Protein AF-0000000069682162 (afdb_homodimer)

Structure (mmCIF, N/CA/C/O backbone):
data_AF-0000000069682162-model_v1
#
loop_
_entity.id
_entity.type
_entity.pdbx_description
1 polymer Alpha-latrotoxin
#
loop_
_atom_site.group_PDB
_atom_site.id
_atom_site.type_symbol
_atom_site.label_atom_id
_atom_site.label_alt_id
_atom_site.label_comp_id
_atom_site.label_asym_id
_atom_site.label_entity_id
_atom_site.label_seq_id
_atom_site.pdbx_PDB_ins_code
_atom_site.Cartn_x
_atom_site.Cartn_y
_atom_site.Cartn_z
_atom_site.occupancy
_atom_site.B_iso_or_equiv
_atom_site.auth_seq_id
_atom_site.auth_comp_id
_atom_site.auth_asym_id
_atom_site.auth_atom_id
_atom_site.pdbx_PDB_model_num
ATOM 1 N N . MET A 1 1 ? 2.938 -21.047 -32.375 1 37.41 1 MET A N 1
ATOM 2 C CA . MET A 1 1 ? 3.361 -22.094 -33.281 1 37.41 1 MET A CA 1
ATOM 3 C C . MET A 1 1 ? 4.531 -22.891 -32.688 1 37.41 1 MET A C 1
ATOM 5 O O . MET A 1 1 ? 4.555 -24.109 -32.781 1 37.41 1 MET A O 1
ATOM 9 N N . LEU A 1 2 ? 5.523 -22 -32.25 1 41.31 2 LEU A N 1
ATOM 10 C CA . LEU A 1 2 ? 6.699 -22.672 -31.688 1 41.31 2 LEU A CA 1
ATOM 11 C C . LEU A 1 2 ? 6.336 -23.438 -30.422 1 41.31 2 LEU A C 1
ATOM 13 O O . LEU A 1 2 ? 6.875 -24.516 -30.172 1 41.31 2 LEU A O 1
ATOM 17 N N . ASN A 1 3 ? 5.289 -22.969 -29.734 1 47.97 3 ASN A N 1
ATOM 18 C CA . ASN A 1 3 ? 4.902 -23.422 -28.391 1 47.97 3 ASN A CA 1
ATOM 19 C C . ASN A 1 3 ? 4.324 -24.828 -28.422 1 47.97 3 ASN A C 1
ATOM 21 O O . ASN A 1 3 ? 4.691 -25.672 -27.594 1 47.97 3 ASN A O 1
ATOM 25 N N . ARG A 1 4 ? 3.35 -25.141 -29.281 1 50.69 4 ARG A N 1
ATOM 26 C CA . ARG A 1 4 ? 2.729 -26.453 -29.422 1 50.69 4 ARG A CA 1
ATOM 27 C C . ARG A 1 4 ? 3.705 -27.469 -30 1 50.69 4 ARG A C 1
ATOM 29 O O . ARG A 1 4 ? 3.668 -28.656 -29.656 1 50.69 4 ARG A O 1
ATOM 36 N N . LYS A 1 5 ? 4.633 -26.938 -30.719 1 54.34 5 LYS A N 1
ATOM 37 C CA . LYS A 1 5 ? 5.559 -27.781 -31.469 1 54.34 5 LYS A CA 1
ATOM 38 C C . LYS A 1 5 ? 6.656 -28.328 -30.547 1 54.34 5 LYS A C 1
ATOM 40 O O . LYS A 1 5 ? 7.117 -29.453 -30.734 1 54.34 5 LYS A O 1
ATOM 45 N N . LEU A 1 6 ? 6.867 -27.531 -29.516 1 59.09 6 LEU A N 1
ATOM 46 C CA . LEU A 1 6 ? 7.953 -27.969 -28.641 1 59.09 6 LEU A CA 1
ATOM 47 C C . LEU A 1 6 ? 7.555 -29.219 -27.859 1 59.09 6 LEU A C 1
ATOM 49 O O . LEU A 1 6 ? 8.367 -30.125 -27.688 1 59.09 6 LEU A O 1
ATOM 53 N N . GLY A 1 7 ? 6.258 -29.266 -27.484 1 59.62 7 GLY A N 1
ATOM 54 C CA . GLY A 1 7 ? 5.805 -30.438 -26.75 1 59.62 7 GLY A CA 1
ATOM 55 C C . GLY A 1 7 ? 5.898 -31.719 -27.547 1 59.62 7 GLY A C 1
ATOM 56 O O . GLY A 1 7 ? 6.398 -32.75 -27.062 1 59.62 7 GLY A O 1
ATOM 57 N N . LYS A 1 8 ? 5.52 -31.656 -28.688 1 64.06 8 LYS A N 1
ATOM 58 C CA . LYS A 1 8 ? 5.547 -32.812 -29.547 1 64.06 8 LYS A CA 1
ATOM 59 C C . LYS A 1 8 ? 6.98 -33.219 -29.891 1 64.06 8 LYS A C 1
ATOM 61 O O . LYS A 1 8 ? 7.297 -34.406 -29.938 1 64.06 8 LYS A O 1
ATOM 66 N N . ILE A 1 9 ? 7.781 -32.219 -30.047 1 63.84 9 ILE A N 1
ATOM 67 C CA . ILE A 1 9 ? 9.172 -32.469 -30.406 1 63.84 9 ILE A CA 1
ATOM 68 C C . ILE A 1 9 ? 9.891 -33.156 -29.25 1 63.84 9 ILE A C 1
ATOM 70 O O . ILE A 1 9 ? 10.656 -34.094 -29.453 1 63.84 9 ILE A O 1
ATOM 74 N N . VAL A 1 10 ? 9.523 -32.719 -28.109 1 67.75 10 VAL A N 1
ATOM 75 C CA . VAL A 1 10 ? 10.188 -33.281 -26.938 1 67.75 10 VAL A CA 1
ATOM 76 C C . VAL A 1 10 ? 9.758 -34.719 -26.734 1 67.75 10 VAL A C 1
ATOM 78 O O . VAL A 1 10 ? 10.578 -35.594 -26.422 1 67.75 10 VAL A O 1
ATOM 81 N N . GLN A 1 11 ? 8.469 -34.906 -26.984 1 67 11 GLN A N 1
ATOM 82 C CA . GLN A 1 11 ? 7.996 -36.281 -26.859 1 67 11 GLN A CA 1
ATOM 83 C C . GLN A 1 11 ? 8.672 -37.188 -27.891 1 67 11 GLN A C 1
ATOM 85 O O . GLN A 1 11 ? 9.023 -38.344 -27.594 1 67 11 GLN A O 1
ATOM 90 N N . LEU A 1 12 ? 8.914 -36.594 -28.984 1 64.19 12 LEU A N 1
ATOM 91 C CA . LEU A 1 12 ? 9.586 -37.344 -30.047 1 64.19 12 LEU A CA 1
ATOM 92 C C . LEU A 1 12 ? 11.039 -37.625 -29.672 1 64.19 12 LEU A C 1
ATOM 94 O O . LEU A 1 12 ? 11.555 -38.719 -29.953 1 64.19 12 LEU A O 1
ATOM 98 N N . LEU A 1 13 ? 11.625 -36.719 -29.078 1 67.44 13 LEU A N 1
ATOM 99 C CA . LEU A 1 13 ? 13.023 -36.875 -28.672 1 67.44 13 LEU A CA 1
ATOM 100 C C . LEU A 1 13 ? 13.172 -37.969 -27.641 1 67.44 13 LEU A C 1
ATOM 102 O O . LEU A 1 13 ? 14.094 -38.812 -27.734 1 67.44 13 LEU A O 1
ATOM 106 N N . VAL A 1 14 ? 12.258 -38.125 -26.75 1 70.06 14 VAL A N 1
ATOM 107 C CA . VAL A 1 14 ? 12.305 -39.125 -25.672 1 70.06 14 VAL A CA 1
ATOM 108 C C . VAL A 1 14 ? 12.008 -40.5 -26.25 1 70.06 14 VAL A C 1
ATOM 110 O O . VAL A 1 14 ? 12.664 -41.5 -25.875 1 70.06 14 VAL A O 1
ATOM 113 N N . HIS A 1 15 ? 11.023 -40.438 -27.125 1 68 15 HIS A N 1
ATOM 114 C CA . HIS A 1 15 ? 10.641 -41.688 -27.719 1 68 15 HIS A CA 1
ATOM 115 C C . HIS A 1 15 ? 11.758 -42.25 -28.594 1 68 15 HIS A C 1
ATOM 117 O O . HIS A 1 15 ? 11.953 -43.469 -28.656 1 68 15 HIS A O 1
ATOM 123 N N . ASN A 1 16 ? 12.445 -41.438 -29.156 1 64.88 16 ASN A N 1
ATOM 124 C CA . ASN A 1 16 ? 13.492 -41.875 -30.062 1 64.88 16 ASN A CA 1
ATOM 125 C C . ASN A 1 16 ? 14.812 -42.125 -29.328 1 64.88 16 ASN A C 1
ATOM 127 O O . ASN A 1 16 ? 15.852 -42.281 -29.953 1 64.88 16 ASN A O 1
ATOM 131 N N . LYS A 1 17 ? 14.797 -42.281 -28.062 1 63.56 17 LYS A N 1
ATOM 132 C CA . LYS A 1 17 ? 15.945 -42.562 -27.219 1 63.56 17 LYS A CA 1
ATOM 133 C C . LYS A 1 17 ? 17.078 -41.562 -27.438 1 63.56 17 LYS A C 1
ATOM 135 O O . LYS A 1 17 ? 18.25 -41.938 -27.5 1 63.56 17 LYS A O 1
ATOM 140 N N . ALA A 1 18 ? 16.688 -40.438 -27.953 1 68.56 18 ALA A N 1
ATOM 141 C CA . ALA A 1 18 ? 17.703 -39.406 -28.062 1 68.56 18 ALA A CA 1
ATOM 142 C C . ALA A 1 18 ? 18.172 -38.969 -26.672 1 68.56 18 ALA A C 1
ATOM 144 O O . ALA A 1 18 ? 17.453 -39.125 -25.688 1 68.56 18 ALA A O 1
ATOM 145 N N . ASP A 1 19 ? 19.469 -38.625 -26.578 1 79.94 19 ASP A N 1
ATOM 146 C CA . ASP A 1 19 ? 20.031 -38.156 -25.328 1 79.94 19 ASP A CA 1
ATOM 147 C C . ASP A 1 19 ? 19.312 -36.906 -24.844 1 79.94 19 ASP A C 1
ATOM 149 O O . ASP A 1 19 ? 19.438 -35.844 -25.453 1 79.94 19 ASP A O 1
ATOM 153 N N . VAL A 1 20 ? 18.5 -37 -23.828 1 85.75 20 VAL A N 1
ATOM 154 C CA . VAL A 1 20 ? 17.672 -35.938 -23.281 1 85.75 20 VAL A CA 1
ATOM 155 C C . VAL A 1 20 ? 18.547 -34.844 -22.719 1 85.75 20 VAL A C 1
ATOM 157 O O . VAL A 1 20 ? 18.078 -33.719 -22.484 1 85.75 20 VAL A O 1
ATOM 160 N N . ASN A 1 21 ? 19.781 -35.094 -22.578 1 88.69 21 ASN A N 1
ATOM 161 C CA . ASN A 1 21 ? 20.688 -34.125 -22 1 88.69 21 ASN A CA 1
ATOM 162 C C . ASN A 1 21 ? 21.578 -33.469 -23.047 1 88.69 21 ASN A C 1
ATOM 164 O O . ASN A 1 21 ? 22.531 -32.75 -22.719 1 88.69 21 ASN A O 1
ATOM 168 N N . ASP A 1 22 ? 21.25 -33.719 -24.297 1 87.25 22 ASP A N 1
ATOM 169 C CA . ASP A 1 22 ? 21.969 -33.031 -25.359 1 87.25 22 ASP A CA 1
ATOM 170 C C . ASP A 1 22 ? 21.781 -31.516 -25.266 1 87.25 22 ASP A C 1
ATOM 172 O O . ASP A 1 22 ? 20.734 -31.047 -24.828 1 87.25 22 ASP A O 1
ATOM 176 N N . VAL A 1 23 ? 22.812 -30.797 -25.656 1 88.12 23 VAL A N 1
ATOM 177 C CA . VAL A 1 23 ? 22.797 -29.359 -25.453 1 88.12 23 VAL A CA 1
ATOM 178 C C . VAL A 1 23 ? 22.812 -28.641 -26.812 1 88.12 23 VAL A C 1
ATOM 180 O O . VAL A 1 23 ? 23.359 -29.172 -27.781 1 88.12 23 VAL A O 1
ATOM 183 N N . ASP A 1 24 ? 22.094 -27.516 -26.844 1 88.38 24 ASP A N 1
ATOM 184 C CA . ASP A 1 24 ? 22.203 -26.594 -27.969 1 88.38 24 ASP A CA 1
ATOM 185 C C . ASP A 1 24 ? 23.609 -26 -28.047 1 88.38 24 ASP A C 1
ATOM 187 O O . ASP A 1 24 ? 24.109 -25.453 -27.062 1 88.38 24 ASP A O 1
ATOM 191 N N . LYS A 1 25 ? 24.25 -26.047 -29.125 1 88 25 LYS A N 1
ATOM 192 C CA . LYS A 1 25 ? 25.641 -25.609 -29.297 1 88 25 LYS A CA 1
ATOM 193 C C . LYS A 1 25 ? 25.766 -24.109 -29.094 1 88 25 LYS A C 1
ATOM 195 O O . LYS A 1 25 ? 26.812 -23.609 -28.656 1 88 25 LYS A O 1
ATOM 200 N N . LYS A 1 26 ? 24.734 -23.375 -29.312 1 89.19 26 LYS A N 1
ATOM 201 C CA . LYS A 1 26 ? 24.797 -21.922 -29.266 1 89.19 26 LYS A CA 1
ATOM 202 C C . LYS A 1 26 ? 24.75 -21.422 -27.828 1 89.19 26 LYS A C 1
ATOM 204 O O . LYS A 1 26 ? 25.531 -20.547 -27.453 1 89.19 26 LYS A O 1
ATOM 209 N N . ASN A 1 27 ? 23.875 -21.969 -27.047 1 91.44 27 ASN A N 1
ATOM 210 C CA . ASN A 1 27 ? 23.672 -21.406 -25.719 1 91.44 27 ASN A CA 1
ATOM 211 C C . ASN A 1 27 ? 23.781 -22.469 -24.625 1 91.44 27 ASN A C 1
ATOM 213 O O . ASN A 1 27 ? 23.641 -22.172 -23.438 1 91.44 27 ASN A O 1
ATOM 217 N N . LYS A 1 28 ? 24.047 -23.812 -25.031 1 93.25 28 LYS A N 1
ATOM 218 C CA . LYS A 1 28 ? 24.234 -24.938 -24.125 1 93.25 28 LYS A CA 1
ATOM 219 C C . LYS A 1 28 ? 22.953 -25.266 -23.375 1 93.25 28 LYS A C 1
ATOM 221 O O . LYS A 1 28 ? 22.984 -25.875 -22.297 1 93.25 28 LYS A O 1
ATOM 226 N N . ASN A 1 29 ? 21.797 -24.828 -23.906 1 93.94 29 ASN A N 1
ATOM 227 C CA . ASN A 1 29 ? 20.516 -25.203 -23.328 1 93.94 29 ASN A CA 1
ATOM 228 C C . ASN A 1 29 ? 20.188 -26.672 -23.578 1 93.94 29 ASN A C 1
ATOM 230 O O . ASN A 1 29 ? 20.453 -27.203 -24.656 1 93.94 29 ASN A O 1
ATOM 234 N N . THR A 1 30 ? 19.688 -27.312 -22.594 1 92.56 30 THR A N 1
ATOM 235 C CA . THR A 1 30 ? 19.094 -28.625 -22.75 1 92.56 30 THR A CA 1
ATOM 236 C C . THR A 1 30 ? 17.609 -28.516 -23.109 1 92.56 30 THR A C 1
ATOM 238 O O . THR A 1 30 ? 17.047 -27.422 -23.125 1 92.56 30 THR A O 1
ATOM 241 N N . ALA A 1 31 ? 17.031 -29.641 -23.453 1 90.94 31 ALA A N 1
ATOM 242 C CA . ALA A 1 31 ? 15.609 -29.656 -23.75 1 90.94 31 ALA A CA 1
ATOM 243 C C . ALA A 1 31 ? 14.805 -29.156 -22.547 1 90.94 31 ALA A C 1
ATOM 245 O O . ALA A 1 31 ? 13.82 -28.438 -22.719 1 90.94 31 ALA A O 1
ATOM 246 N N . LEU A 1 32 ? 15.227 -29.453 -21.359 1 93.69 32 LEU A N 1
ATOM 247 C CA . LEU A 1 32 ? 14.539 -29.047 -20.141 1 93.69 32 LEU A CA 1
ATOM 248 C C . LEU A 1 32 ? 14.617 -27.531 -19.953 1 93.69 32 LEU A C 1
ATOM 250 O O . LEU A 1 32 ? 13.656 -26.906 -19.516 1 93.69 32 LEU A O 1
ATOM 254 N N . HIS A 1 33 ? 15.727 -26.969 -20.344 1 95 33 HIS A N 1
ATOM 255 C CA . HIS A 1 33 ? 15.852 -25.516 -20.312 1 95 33 HIS A CA 1
ATOM 256 C C . HIS A 1 33 ? 14.781 -24.859 -21.172 1 95 33 HIS A C 1
ATOM 258 O O . HIS A 1 33 ? 14.125 -23.906 -20.734 1 95 33 HIS A O 1
ATOM 264 N N . TYR A 1 34 ? 14.633 -25.344 -22.312 1 91.88 34 TYR A N 1
ATOM 265 C CA . TYR A 1 34 ? 13.695 -24.766 -23.266 1 91.88 34 TYR A CA 1
ATOM 266 C C . TYR A 1 34 ? 12.258 -24.922 -22.781 1 91.88 34 TYR A C 1
ATOM 268 O O . TYR A 1 34 ? 11.461 -23.984 -22.875 1 91.88 34 TYR A O 1
ATOM 276 N N . VAL A 1 35 ? 11.938 -26.031 -22.312 1 90.88 35 VAL A N 1
ATOM 277 C CA . VAL A 1 35 ? 10.586 -26.312 -21.828 1 90.88 35 VAL A CA 1
ATOM 278 C C . VAL A 1 35 ? 10.25 -25.391 -20.656 1 90.88 35 VAL A C 1
ATOM 280 O O . VAL A 1 35 ? 9.172 -24.797 -20.625 1 90.88 35 VAL A O 1
ATOM 283 N N . ALA A 1 36 ? 11.195 -25.234 -19.734 1 93.38 36 ALA A N 1
ATOM 284 C CA . ALA A 1 36 ? 11.008 -24.391 -18.562 1 93.38 36 ALA A CA 1
ATOM 285 C C . ALA A 1 36 ? 10.891 -22.922 -18.938 1 93.38 36 ALA A C 1
ATOM 287 O O . ALA A 1 36 ? 10.141 -22.172 -18.312 1 93.38 36 ALA A O 1
ATOM 288 N N . SER A 1 37 ? 11.57 -22.484 -19.938 1 92.69 37 SER A N 1
ATOM 289 C CA . SER A 1 37 ? 11.609 -21.094 -20.344 1 92.69 37 SER A CA 1
ATOM 290 C C . SER A 1 37 ? 10.352 -20.703 -21.109 1 92.69 37 SER A C 1
ATOM 292 O O . SER A 1 37 ? 9.828 -19.594 -20.938 1 92.69 37 SER A O 1
ATOM 294 N N . VAL A 1 38 ? 9.883 -21.531 -21.953 1 86 38 VAL A N 1
ATOM 295 C CA . VAL A 1 38 ? 8.758 -21.234 -22.828 1 86 38 VAL A CA 1
ATOM 296 C C . VAL A 1 38 ? 7.453 -21.344 -22.047 1 86 38 VAL A C 1
ATOM 298 O O . VAL A 1 38 ? 6.52 -20.562 -22.281 1 86 38 VAL A O 1
ATOM 301 N N . ARG A 1 39 ? 7.418 -22.156 -21.156 1 85.31 39 ARG A N 1
ATOM 302 C CA . ARG A 1 39 ? 6.25 -22.359 -20.312 1 85.31 39 ARG A CA 1
ATOM 303 C C . ARG A 1 39 ? 4.984 -22.516 -21.141 1 85.31 39 ARG A C 1
ATOM 305 O O . ARG A 1 39 ? 3.996 -21.812 -20.922 1 85.31 39 ARG A O 1
ATOM 312 N N . ALA A 1 40 ? 4.996 -23.469 -22 1 81.56 40 ALA A N 1
ATOM 313 C CA . ALA A 1 40 ? 3.826 -23.812 -22.797 1 81.56 40 ALA A CA 1
ATOM 314 C C . ALA A 1 40 ? 2.715 -24.391 -21.922 1 81.56 40 ALA A C 1
ATOM 316 O O . ALA A 1 40 ? 2.949 -24.75 -20.766 1 81.56 40 ALA A O 1
ATOM 317 N N . PRO A 1 41 ? 1.48 -24.391 -22.375 1 76.31 41 PRO A N 1
ATOM 318 C CA . PRO A 1 41 ? 0.358 -24.891 -21.578 1 76.31 41 PRO A CA 1
ATOM 319 C C . PRO A 1 41 ? 0.59 -26.297 -21.047 1 76.31 41 PRO A C 1
ATOM 321 O O . PRO A 1 41 ? 0.138 -26.641 -19.953 1 76.31 41 PRO A O 1
ATOM 324 N N . ASN A 1 42 ? 1.343 -27.141 -21.797 1 82.19 42 ASN A N 1
ATOM 325 C CA . ASN A 1 42 ? 1.608 -28.516 -21.359 1 82.19 42 ASN A CA 1
ATOM 326 C C . ASN A 1 42 ? 3.006 -28.641 -20.766 1 82.19 42 ASN A C 1
ATOM 328 O O . ASN A 1 42 ? 3.623 -29.703 -20.844 1 82.19 42 ASN A O 1
ATOM 332 N N . VAL A 1 43 ? 3.457 -27.625 -20.203 1 87.94 43 VAL A N 1
ATOM 333 C CA . VAL A 1 43 ? 4.824 -27.547 -19.688 1 87.94 43 VAL A CA 1
ATOM 334 C C . VAL A 1 43 ? 5.031 -28.609 -18.609 1 87.94 43 VAL A C 1
ATOM 336 O O . VAL A 1 43 ? 6.094 -29.234 -18.531 1 87.94 43 VAL A O 1
ATOM 339 N N . LEU A 1 44 ? 4.066 -28.859 -17.812 1 89.69 44 LEU A N 1
ATOM 340 C CA . LEU A 1 44 ? 4.211 -29.797 -16.703 1 89.69 44 LEU A CA 1
ATOM 341 C C . LEU A 1 44 ? 4.371 -31.219 -17.219 1 89.69 44 LEU A C 1
ATOM 343 O O . LEU A 1 44 ? 5.27 -31.938 -16.781 1 89.69 44 LEU A O 1
ATOM 347 N N . GLU A 1 45 ? 3.525 -31.562 -18.109 1 88.31 45 GLU A N 1
ATOM 348 C CA . GLU A 1 45 ? 3.572 -32.906 -18.672 1 88.31 45 GLU A CA 1
ATOM 349 C C . GLU A 1 45 ? 4.879 -33.156 -19.422 1 88.31 45 GLU A C 1
ATOM 351 O O . GLU A 1 45 ? 5.523 -34.188 -19.25 1 88.31 45 GLU A O 1
ATOM 356 N N . THR A 1 46 ? 5.207 -32.156 -20.25 1 89.19 46 THR A N 1
ATOM 357 C CA . THR A 1 46 ? 6.438 -32.25 -21.016 1 89.19 46 THR A CA 1
ATOM 358 C C . THR A 1 46 ? 7.652 -32.312 -20.094 1 89.19 46 THR A C 1
ATOM 360 O O . THR A 1 46 ? 8.594 -33.062 -20.344 1 89.19 46 THR A O 1
ATOM 363 N N . GLY A 1 47 ? 7.668 -31.5 -19.078 1 92.06 47 GLY A N 1
ATOM 364 C CA . GLY A 1 47 ? 8.75 -31.484 -18.109 1 92.06 47 GLY A CA 1
ATOM 365 C C . GLY A 1 47 ? 8.898 -32.781 -17.359 1 92.06 47 GLY A C 1
ATOM 366 O O . GLY A 1 47 ? 10.016 -33.312 -17.203 1 92.06 47 GLY A O 1
ATOM 367 N N . LYS A 1 48 ? 7.785 -33.375 -16.984 1 92.44 48 LYS A N 1
ATOM 368 C CA . LYS A 1 48 ? 7.801 -34.625 -16.25 1 92.44 48 LYS A CA 1
ATOM 369 C C . LYS A 1 48 ? 8.359 -35.75 -17.109 1 92.44 48 LYS A C 1
ATOM 371 O O . LYS A 1 48 ? 9.117 -36.594 -16.625 1 92.44 48 LYS A O 1
ATOM 376 N N . VAL A 1 49 ? 7.973 -35.75 -18.312 1 89.81 49 VAL A N 1
ATOM 377 C CA . VAL A 1 49 ? 8.445 -36.781 -19.234 1 89.81 49 VAL A CA 1
ATOM 378 C C . VAL A 1 49 ? 9.961 -36.688 -19.375 1 89.81 49 VAL A C 1
ATOM 380 O O . VAL A 1 49 ? 10.656 -37.719 -19.344 1 89.81 49 VAL A O 1
ATOM 383 N N . LEU A 1 50 ? 10.484 -35.5 -19.516 1 91.69 50 LEU A N 1
ATOM 384 C CA . LEU A 1 50 ? 11.922 -35.281 -19.656 1 91.69 50 LEU A CA 1
ATOM 385 C C . LEU A 1 50 ? 12.664 -35.719 -18.391 1 91.69 50 LEU A C 1
ATOM 387 O O . LEU A 1 50 ? 13.695 -36.375 -18.469 1 91.69 50 LEU A O 1
ATOM 391 N N . LEU A 1 51 ? 12.109 -35.406 -17.297 1 93.88 51 LEU A N 1
ATOM 392 C CA . LEU A 1 51 ? 12.75 -35.688 -16.016 1 93.88 51 LEU A CA 1
ATOM 393 C C . LEU A 1 51 ? 12.734 -37.156 -15.719 1 93.88 51 LEU A C 1
ATOM 395 O O . LEU A 1 51 ? 13.719 -37.719 -15.219 1 93.88 51 LEU A O 1
ATOM 399 N N . THR A 1 52 ? 11.617 -37.844 -16.047 1 92 52 THR A N 1
ATOM 400 C CA . THR A 1 52 ? 11.508 -39.281 -15.828 1 92 52 THR A CA 1
ATOM 401 C C . THR A 1 52 ? 12.43 -40.031 -16.781 1 92 52 THR A C 1
ATOM 403 O O . THR A 1 52 ? 12.906 -41.125 -16.453 1 92 52 THR A O 1
ATOM 406 N N . ALA A 1 53 ? 12.703 -39.406 -17.938 1 89.94 53 ALA A N 1
ATOM 407 C CA . ALA A 1 53 ? 13.586 -40.031 -18.938 1 89.94 53 ALA A CA 1
ATOM 408 C C . ALA A 1 53 ? 15.055 -39.844 -18.547 1 89.94 53 ALA A C 1
ATOM 410 O O . ALA A 1 53 ? 15.945 -40.344 -19.234 1 89.94 53 ALA A O 1
ATOM 411 N N . GLY A 1 54 ? 15.32 -39.062 -17.453 1 90.69 54 GLY A N 1
ATOM 412 C CA . GLY A 1 54 ? 16.672 -38.938 -16.938 1 90.69 54 GLY A CA 1
ATOM 413 C C . GLY A 1 54 ? 17.312 -37.594 -17.219 1 90.69 54 GLY A C 1
ATOM 414 O O . GLY A 1 54 ? 18.531 -37.438 -17.172 1 90.69 54 GLY A O 1
ATOM 415 N N . ALA A 1 55 ? 16.531 -36.625 -17.594 1 93.88 55 ALA A N 1
ATOM 416 C CA . ALA A 1 55 ? 17.062 -35.281 -17.812 1 93.88 55 ALA A CA 1
ATOM 417 C C . ALA A 1 55 ? 17.703 -34.75 -16.531 1 93.88 55 ALA A C 1
ATOM 419 O O . ALA A 1 55 ? 17.172 -34.938 -15.438 1 93.88 55 ALA A O 1
ATOM 420 N N . ASP A 1 56 ? 18.875 -34.125 -16.672 1 95.62 56 ASP A N 1
ATOM 421 C CA . ASP A 1 56 ? 19.562 -33.5 -15.539 1 95.62 56 ASP A CA 1
ATOM 422 C C . ASP A 1 56 ? 18.859 -32.219 -15.117 1 95.62 56 ASP A C 1
ATOM 424 O O . ASP A 1 56 ? 18.969 -31.188 -15.805 1 95.62 56 ASP A O 1
ATOM 428 N N . VAL A 1 57 ? 18.219 -32.219 -13.977 1 97.19 57 VAL A N 1
ATOM 429 C CA . VAL A 1 57 ? 17.422 -31.094 -13.492 1 97.19 57 VAL A CA 1
ATOM 430 C C . VAL A 1 57 ? 18.344 -29.922 -13.141 1 97.19 57 VAL A C 1
ATOM 432 O O . VAL A 1 57 ? 17.906 -28.781 -13.133 1 97.19 57 VAL A O 1
ATOM 435 N N . ASN A 1 58 ? 19.609 -30.172 -12.883 1 98 58 ASN A N 1
ATOM 436 C CA . ASN A 1 58 ? 20.547 -29.141 -12.469 1 98 58 ASN A CA 1
ATOM 437 C C . ASN A 1 58 ? 21.562 -28.828 -13.57 1 98 58 ASN A C 1
ATOM 439 O O . ASN A 1 58 ? 22.641 -28.297 -13.305 1 98 58 ASN A O 1
ATOM 443 N N . ALA A 1 59 ? 21.203 -29.203 -14.836 1 96.62 59 ALA A N 1
ATOM 444 C CA . ALA A 1 59 ? 22.062 -28.828 -15.961 1 96.62 59 ALA A CA 1
ATOM 445 C C . ALA A 1 59 ? 22.188 -27.312 -16.078 1 96.62 59 ALA A C 1
ATOM 447 O O . ALA A 1 59 ? 21.234 -26.578 -15.852 1 96.62 59 ALA A O 1
ATOM 448 N N . VAL A 1 60 ? 23.375 -26.797 -16.422 1 97.06 60 VAL A N 1
ATOM 449 C CA . VAL A 1 60 ? 23.594 -25.359 -16.547 1 97.06 60 VAL A CA 1
ATOM 450 C C . VAL A 1 60 ? 23.875 -25 -18 1 97.06 60 VAL A C 1
ATOM 452 O O . VAL A 1 60 ? 24.484 -25.781 -18.734 1 97.06 60 VAL A O 1
ATOM 455 N N . ASN A 1 61 ? 23.422 -23.875 -18.438 1 96.38 61 ASN A N 1
ATOM 456 C CA . ASN A 1 61 ? 23.703 -23.391 -19.781 1 96.38 61 ASN A CA 1
ATOM 457 C C . ASN A 1 61 ? 24.938 -22.484 -19.797 1 96.38 61 ASN A C 1
ATOM 459 O O . ASN A 1 61 ? 25.734 -22.5 -18.875 1 96.38 61 ASN A O 1
ATOM 463 N N . ASP A 1 62 ? 25.109 -21.688 -20.922 1 95.94 62 ASP A N 1
ATOM 464 C CA . ASP A 1 62 ? 26.312 -20.875 -21.109 1 95.94 62 ASP A CA 1
ATOM 465 C C . ASP A 1 62 ? 26.375 -19.734 -20.094 1 95.94 62 ASP A C 1
ATOM 467 O O . ASP A 1 62 ? 27.438 -19.188 -19.844 1 95.94 62 ASP A O 1
ATOM 471 N N . LYS A 1 63 ? 25.266 -19.406 -19.516 1 97.19 63 LYS A N 1
ATOM 472 C CA . LYS A 1 63 ? 25.203 -18.344 -18.5 1 97.19 63 LYS A CA 1
ATOM 473 C C . LYS A 1 63 ? 25.062 -18.938 -17.094 1 97.19 63 LYS A C 1
ATOM 475 O O . LYS A 1 63 ? 24.734 -18.234 -16.156 1 97.19 63 LYS A O 1
ATOM 480 N N . LEU A 1 64 ? 25.219 -20.297 -17.031 1 97.94 64 LEU A N 1
ATOM 481 C CA . LEU A 1 64 ? 25.203 -21.047 -15.781 1 97.94 64 LEU A CA 1
ATOM 482 C C . LEU A 1 64 ? 23.812 -21.031 -15.164 1 97.94 64 LEU A C 1
ATOM 484 O O . LEU A 1 64 ? 23.672 -21.078 -13.938 1 97.94 64 LEU A O 1
ATOM 488 N N . ARG A 1 65 ? 22.828 -20.922 -16 1 98.12 65 ARG A N 1
ATOM 489 C CA . ARG A 1 65 ? 21.438 -20.953 -15.547 1 98.12 65 ARG A CA 1
ATOM 490 C C . ARG A 1 65 ? 20.875 -22.375 -15.57 1 98.12 65 ARG A C 1
ATOM 492 O O . ARG A 1 65 ? 21.078 -23.094 -16.547 1 98.12 65 ARG A O 1
ATOM 499 N N . THR A 1 66 ? 20.25 -22.766 -14.523 1 98.31 66 THR A N 1
ATOM 500 C CA . THR A 1 66 ? 19.547 -24.031 -14.445 1 98.31 66 THR A CA 1
ATOM 501 C C . THR A 1 66 ? 18.125 -23.891 -14.977 1 98.31 66 THR A C 1
ATOM 503 O O . THR A 1 66 ? 17.641 -22.781 -15.195 1 98.31 66 THR A O 1
ATOM 506 N N . PRO A 1 67 ? 17.438 -25.031 -15.25 1 97.62 67 PRO A N 1
ATOM 507 C CA . PRO A 1 67 ? 16.031 -24.953 -15.664 1 97.62 67 PRO A CA 1
ATOM 508 C C . PRO A 1 67 ? 15.156 -24.219 -14.648 1 97.62 67 PRO A C 1
ATOM 510 O O . PRO A 1 67 ? 14.219 -23.516 -15.023 1 97.62 67 PRO A O 1
ATOM 513 N N . LEU A 1 68 ? 15.5 -24.266 -13.391 1 98.06 68 LEU A N 1
ATOM 514 C CA . LEU A 1 68 ? 14.734 -23.562 -12.367 1 98.06 68 LEU A CA 1
ATOM 515 C C . LEU A 1 68 ? 14.875 -22.062 -12.508 1 98.06 68 LEU A C 1
ATOM 517 O O . LEU A 1 68 ? 13.891 -21.328 -12.375 1 98.06 68 LEU A O 1
ATOM 521 N N . HIS A 1 69 ? 16.062 -21.609 -12.789 1 98.44 69 HIS A N 1
ATOM 522 C CA . HIS A 1 69 ? 16.25 -20.188 -13.078 1 98.44 69 HIS A CA 1
ATOM 523 C C . HIS A 1 69 ? 15.273 -19.719 -14.156 1 98.44 69 HIS A C 1
ATOM 525 O O . HIS A 1 69 ? 14.586 -18.703 -13.984 1 98.44 69 HIS A O 1
ATOM 531 N N . LEU A 1 70 ? 15.25 -20.469 -15.211 1 97.56 70 LEU A N 1
ATOM 532 C CA . LEU A 1 70 ? 14.492 -20.078 -16.391 1 97.56 70 LEU A CA 1
ATOM 533 C C . LEU A 1 70 ? 12.992 -20.203 -16.141 1 97.56 70 LEU A C 1
ATOM 535 O O . LEU A 1 70 ? 12.203 -19.391 -16.625 1 97.56 70 LEU A O 1
ATOM 539 N N . SER A 1 71 ? 12.586 -21.219 -15.438 1 96.88 71 SER A N 1
ATOM 540 C CA . SER A 1 71 ? 11.18 -21.375 -15.094 1 96.88 71 SER A CA 1
ATOM 541 C C . SER A 1 71 ? 10.68 -20.203 -14.242 1 96.88 71 SER A C 1
ATOM 543 O O . SER A 1 71 ? 9.609 -19.656 -14.5 1 96.88 71 SER A O 1
ATOM 545 N N . VAL A 1 72 ? 11.43 -19.781 -13.234 1 97.25 72 VAL A N 1
ATOM 546 C CA . VAL A 1 72 ? 11.078 -18.672 -12.352 1 97.25 72 VAL A CA 1
ATOM 547 C C . VAL A 1 72 ? 11.062 -17.375 -13.148 1 97.25 72 VAL A C 1
ATOM 549 O O . VAL A 1 72 ? 10.18 -16.531 -12.961 1 97.25 72 VAL A O 1
ATOM 552 N N . ASN A 1 73 ? 11.984 -17.25 -13.992 1 96.94 73 ASN A N 1
ATOM 553 C CA . ASN A 1 73 ? 12.039 -16.078 -14.844 1 96.94 73 ASN A CA 1
ATOM 554 C C . ASN A 1 73 ? 10.781 -15.922 -15.688 1 96.94 73 ASN A C 1
ATOM 556 O O . ASN A 1 73 ? 10.281 -14.812 -15.875 1 96.94 73 ASN A O 1
ATOM 560 N N . SER A 1 74 ? 10.297 -17 -16.172 1 94.25 74 SER A N 1
ATOM 561 C CA . SER A 1 74 ? 9.164 -16.984 -17.094 1 94.25 74 SER A CA 1
ATOM 562 C C . SER A 1 74 ? 7.84 -16.969 -16.328 1 94.25 74 SER A C 1
ATOM 564 O O . SER A 1 74 ? 6.773 -16.875 -16.938 1 94.25 74 SER A O 1
ATOM 566 N N . SER A 1 75 ? 7.93 -17.031 -15.047 1 90.69 75 SER A N 1
ATOM 567 C CA . SER A 1 75 ? 6.711 -17.062 -14.25 1 90.69 75 SER A CA 1
ATOM 568 C C . SER A 1 75 ? 6 -15.719 -14.25 1 90.69 75 SER A C 1
ATOM 570 O O . SER A 1 75 ? 6.648 -14.672 -14.289 1 90.69 75 SER A O 1
ATOM 572 N N . LYS A 1 76 ? 4.703 -15.797 -14.258 1 84.25 76 LYS A N 1
ATOM 573 C CA . LYS A 1 76 ? 3.879 -14.594 -14.18 1 84.25 76 LYS A CA 1
ATOM 574 C C . LYS A 1 76 ? 3.436 -14.328 -12.742 1 84.25 76 LYS A C 1
ATOM 576 O O . LYS A 1 76 ? 3.578 -15.188 -11.875 1 84.25 76 LYS A O 1
ATOM 581 N N . SER A 1 77 ? 3.07 -13.023 -12.539 1 81.38 77 SER A N 1
ATOM 582 C CA . SER A 1 77 ? 2.697 -12.664 -11.18 1 81.38 77 SER A CA 1
ATOM 583 C C . SER A 1 77 ? 1.22 -12.289 -11.086 1 81.38 77 SER A C 1
ATOM 585 O O . SER A 1 77 ? 0.823 -11.5 -10.234 1 81.38 77 SER A O 1
ATOM 587 N N . ASP A 1 78 ? 0.479 -12.914 -11.914 1 83 78 ASP A N 1
ATOM 588 C CA . ASP A 1 78 ? -0.958 -12.68 -11.805 1 83 78 ASP A CA 1
ATOM 589 C C . ASP A 1 78 ? -1.615 -13.703 -10.883 1 83 78 ASP A C 1
ATOM 591 O O . ASP A 1 78 ? -0.981 -14.68 -10.477 1 83 78 ASP A O 1
ATOM 595 N N . SER A 1 79 ? -2.828 -13.422 -10.477 1 79.75 79 SER A N 1
ATOM 596 C CA . SER A 1 79 ? -3.506 -14.242 -9.477 1 79.75 79 SER A CA 1
ATOM 597 C C . SER A 1 79 ? -3.787 -15.641 -10.016 1 79.75 79 SER A C 1
ATOM 599 O O . SER A 1 79 ? -3.975 -16.578 -9.242 1 79.75 79 SER A O 1
ATOM 601 N N . ASP A 1 80 ? -3.773 -15.82 -11.266 1 80.25 80 ASP A N 1
ATOM 602 C CA . ASP A 1 80 ? -4.145 -17.109 -11.836 1 80.25 80 ASP A CA 1
ATOM 603 C C . ASP A 1 80 ? -2.918 -17.859 -12.359 1 80.25 80 ASP A C 1
ATOM 605 O O . ASP A 1 80 ? -3.045 -18.812 -13.117 1 80.25 80 ASP A O 1
ATOM 609 N N . SER A 1 81 ? -1.809 -17.406 -11.945 1 83.88 81 SER A N 1
ATOM 610 C CA . SER A 1 81 ? -0.57 -18.078 -12.336 1 83.88 81 SER A CA 1
ATOM 611 C C . SER A 1 81 ? -0.384 -19.391 -11.586 1 83.88 81 SER A C 1
ATOM 613 O O . SER A 1 81 ? -0.879 -19.547 -10.469 1 83.88 81 SER A O 1
ATOM 615 N N . THR A 1 82 ? 0.297 -20.359 -12.32 1 86.12 82 THR A N 1
ATOM 616 C CA . THR A 1 82 ? 0.605 -21.641 -11.703 1 86.12 82 THR A CA 1
ATOM 617 C C . THR A 1 82 ? 2.113 -21.844 -11.602 1 86.12 82 THR A C 1
ATOM 619 O O . THR A 1 82 ? 2.867 -21.375 -12.453 1 86.12 82 THR A O 1
ATOM 622 N N . TYR A 1 83 ? 2.463 -22.562 -10.508 1 91.44 83 TYR A N 1
ATOM 623 C CA . TYR A 1 83 ? 3.881 -22.828 -10.273 1 91.44 83 TYR A CA 1
ATOM 624 C C . TYR A 1 83 ? 4.152 -24.312 -10.156 1 91.44 83 TYR A C 1
ATOM 626 O O . TYR A 1 83 ? 5.012 -24.734 -9.375 1 91.44 83 TYR A O 1
ATOM 634 N N . ALA A 1 84 ? 3.389 -25.062 -10.961 1 91.12 84 ALA A N 1
ATOM 635 C CA . ALA A 1 84 ? 3.469 -26.516 -10.906 1 91.12 84 ALA A CA 1
ATOM 636 C C . ALA A 1 84 ? 4.805 -27.016 -11.453 1 91.12 84 ALA A C 1
ATOM 638 O O . ALA A 1 84 ? 5.348 -28 -10.969 1 91.12 84 ALA A O 1
ATOM 639 N N . ILE A 1 85 ? 5.285 -26.344 -12.453 1 94.31 85 ILE A N 1
ATOM 640 C CA . ILE A 1 85 ? 6.547 -26.781 -13.047 1 94.31 85 ILE A CA 1
ATOM 641 C C . ILE A 1 85 ? 7.688 -26.547 -12.055 1 94.31 85 ILE A C 1
ATOM 643 O O . ILE A 1 85 ? 8.617 -27.359 -11.977 1 94.31 85 ILE A O 1
ATOM 647 N N . GLU A 1 86 ? 7.684 -25.422 -11.367 1 95.88 86 GLU A N 1
ATOM 648 C CA . GLU A 1 86 ? 8.695 -25.172 -10.344 1 95.88 86 GLU A CA 1
ATOM 649 C C . GLU A 1 86 ? 8.625 -26.219 -9.234 1 95.88 86 GLU A C 1
ATOM 651 O O . GLU A 1 86 ? 9.656 -26.719 -8.781 1 95.88 86 GLU A O 1
ATOM 656 N N . GLU A 1 87 ? 7.438 -26.547 -8.867 1 95 87 GLU A N 1
ATOM 657 C CA . GLU A 1 87 ? 7.254 -27.594 -7.863 1 95 87 GLU A CA 1
ATOM 658 C C . GLU A 1 87 ? 7.801 -28.938 -8.352 1 95 87 GLU A C 1
ATOM 660 O O . GLU A 1 87 ? 8.43 -29.672 -7.59 1 95 87 GLU A O 1
ATOM 665 N N . CYS A 1 88 ? 7.508 -29.219 -9.586 1 95.75 88 CYS A N 1
ATOM 666 C CA . CYS A 1 88 ? 7.98 -30.453 -10.195 1 95.75 88 CYS A CA 1
ATOM 667 C C . CYS A 1 88 ? 9.5 -30.5 -10.219 1 95.75 88 CYS A C 1
ATOM 669 O O . CYS A 1 88 ? 10.102 -31.5 -9.836 1 95.75 88 CYS A O 1
ATOM 671 N N . LEU A 1 89 ? 10.117 -29.422 -10.617 1 97.19 89 LEU A N 1
ATOM 672 C CA . LEU A 1 89 ? 11.57 -29.344 -10.664 1 97.19 89 LEU A CA 1
ATOM 673 C C . LEU A 1 89 ? 12.172 -29.547 -9.281 1 97.19 89 LEU A C 1
ATOM 675 O O . LEU A 1 89 ? 13.148 -30.281 -9.117 1 97.19 89 LEU A O 1
ATOM 679 N N . LEU A 1 90 ? 11.609 -28.953 -8.297 1 96.81 90 LEU A N 1
ATOM 680 C CA . LEU A 1 90 ? 12.078 -29.078 -6.918 1 96.81 90 LEU A CA 1
ATOM 681 C C . LEU A 1 90 ? 11.938 -30.516 -6.43 1 96.81 90 LEU A C 1
ATOM 683 O O . LEU A 1 90 ? 12.805 -31.016 -5.715 1 96.81 90 LEU A O 1
ATOM 687 N N . GLY A 1 91 ? 10.836 -31.141 -6.84 1 95.94 91 GLY A N 1
ATOM 688 C CA . GLY A 1 91 ? 10.602 -32.531 -6.48 1 95.94 91 GLY A CA 1
ATOM 689 C C . GLY A 1 91 ? 11.656 -33.469 -7.031 1 95.94 91 GLY A C 1
ATOM 690 O O . GLY A 1 91 ? 11.953 -34.5 -6.426 1 95.94 91 GLY A O 1
ATOM 691 N N . PHE A 1 92 ? 12.227 -33.125 -8.133 1 96.75 92 PHE A N 1
ATOM 692 C CA . PHE A 1 92 ? 13.242 -33.969 -8.773 1 96.75 92 PHE A CA 1
ATOM 693 C C . PHE A 1 92 ? 14.641 -33.562 -8.336 1 96.75 92 PHE A C 1
ATOM 695 O O . PHE A 1 92 ? 15.633 -34 -8.898 1 96.75 92 PHE A O 1
ATOM 702 N N . GLY A 1 93 ? 14.688 -32.562 -7.383 1 96.12 93 GLY A N 1
ATOM 703 C CA . GLY A 1 93 ? 15.961 -32.25 -6.758 1 96.12 93 GLY A CA 1
ATOM 704 C C . GLY A 1 93 ? 16.609 -31 -7.312 1 96.12 93 GLY A C 1
ATOM 705 O O . GLY A 1 93 ? 17.828 -30.844 -7.238 1 96.12 93 GLY A O 1
ATOM 706 N N . ALA A 1 94 ? 15.891 -30.125 -7.891 1 97.38 94 ALA A N 1
ATOM 707 C CA . ALA A 1 94 ? 16.469 -28.875 -8.367 1 97.38 94 ALA A CA 1
ATOM 708 C C . ALA A 1 94 ? 17.109 -28.094 -7.223 1 97.38 94 ALA A C 1
ATOM 710 O O . ALA A 1 94 ? 16.531 -27.984 -6.137 1 97.38 94 ALA A O 1
ATOM 711 N N . ARG A 1 95 ? 18.297 -27.562 -7.492 1 96.81 95 ARG A N 1
ATOM 712 C CA . ARG A 1 95 ? 19.031 -26.828 -6.473 1 96.81 95 ARG A CA 1
ATOM 713 C C . ARG A 1 95 ? 18.547 -25.375 -6.395 1 96.81 95 ARG A C 1
ATOM 715 O O . ARG A 1 95 ? 18.438 -24.703 -7.414 1 96.81 95 ARG A O 1
ATOM 722 N N . LEU A 1 96 ? 18.344 -24.969 -5.207 1 96.81 96 LEU A N 1
ATOM 723 C CA . LEU A 1 96 ? 17.844 -23.625 -4.961 1 96.81 96 LEU A CA 1
ATOM 724 C C . LEU A 1 96 ? 19 -22.641 -4.828 1 96.81 96 LEU A C 1
ATOM 726 O O . LEU A 1 96 ? 18.797 -21.422 -4.938 1 96.81 96 LEU A O 1
ATOM 730 N N . ASP A 1 97 ? 20.203 -23.078 -4.57 1 96.38 97 ASP A N 1
ATOM 731 C CA . ASP A 1 97 ? 21.359 -22.219 -4.316 1 96.38 97 ASP A CA 1
ATOM 732 C C . ASP A 1 97 ? 22.281 -22.156 -5.535 1 96.38 97 ASP A C 1
ATOM 734 O O . ASP A 1 97 ? 23.438 -21.75 -5.422 1 96.38 97 ASP A O 1
ATOM 738 N N . ALA A 1 98 ? 21.75 -22.672 -6.703 1 97.44 98 ALA A N 1
ATOM 739 C CA . ALA A 1 98 ? 22.562 -22.609 -7.922 1 97.44 98 ALA A CA 1
ATOM 740 C C . ALA A 1 98 ? 22.797 -21.156 -8.344 1 97.44 98 ALA A C 1
ATOM 742 O O . ALA A 1 98 ? 21.859 -20.359 -8.383 1 97.44 98 ALA A O 1
ATOM 743 N N . LEU A 1 99 ? 24.031 -20.781 -8.633 1 97.94 99 LEU A N 1
ATOM 744 C CA . LEU A 1 99 ? 24.391 -19.422 -9.016 1 97.94 99 LEU A CA 1
ATOM 745 C C . LEU A 1 99 ? 24.562 -19.312 -10.523 1 97.94 99 LEU A C 1
ATOM 747 O O . LEU A 1 99 ? 25.141 -20.203 -11.156 1 97.94 99 LEU A O 1
ATOM 751 N N . ASP A 1 100 ? 24 -18.297 -11.086 1 97.81 100 ASP A N 1
ATOM 752 C CA . ASP A 1 100 ? 24.25 -18.016 -12.492 1 97.81 100 ASP A CA 1
ATOM 753 C C . ASP A 1 100 ? 25.531 -17.188 -12.656 1 97.81 100 ASP A C 1
ATOM 755 O O . ASP A 1 100 ? 26.328 -17.062 -11.727 1 97.81 100 ASP A O 1
ATOM 759 N N . CYS A 1 101 ? 25.797 -16.672 -13.891 1 97.12 101 CYS A N 1
ATOM 760 C CA . CYS A 1 101 ? 27.047 -15.969 -14.188 1 97.12 101 CYS A CA 1
ATOM 761 C C . CYS A 1 101 ? 27.094 -14.617 -13.484 1 97.12 101 CYS A C 1
ATOM 763 O O . CYS A 1 101 ? 28.156 -14.008 -13.375 1 97.12 101 CYS A O 1
ATOM 765 N N . ARG A 1 102 ? 25.984 -14.156 -12.961 1 96.94 102 ARG A N 1
ATOM 766 C CA . ARG A 1 102 ? 25.922 -12.891 -12.234 1 96.94 102 ARG A CA 1
ATOM 767 C C . ARG A 1 102 ? 25.719 -13.133 -10.734 1 96.94 102 ARG A C 1
ATOM 769 O O . ARG A 1 102 ? 25.328 -12.219 -10.008 1 96.94 102 ARG A O 1
ATOM 776 N N . HIS A 1 103 ? 25.891 -14.359 -10.359 1 97.94 103 HIS A N 1
ATOM 777 C CA . HIS A 1 103 ? 25.766 -14.781 -8.969 1 97.94 103 HIS A CA 1
ATOM 778 C C . HIS A 1 103 ? 24.328 -14.664 -8.469 1 97.94 103 HIS A C 1
ATOM 780 O O . HIS A 1 103 ? 24.109 -14.289 -7.316 1 97.94 103 HIS A O 1
ATOM 786 N N . ARG A 1 104 ? 23.406 -14.883 -9.375 1 97.94 104 ARG A N 1
ATOM 787 C CA . ARG A 1 104 ? 22 -14.867 -9 1 97.94 104 ARG A CA 1
ATOM 788 C C . ARG A 1 104 ? 21.484 -16.281 -8.797 1 97.94 104 ARG A C 1
ATOM 790 O O . ARG A 1 104 ? 21.75 -17.172 -9.609 1 97.94 104 ARG A O 1
ATOM 797 N N . ILE A 1 105 ? 20.844 -16.484 -7.734 1 98.12 105 ILE A N 1
ATOM 798 C CA . ILE A 1 105 ? 20.141 -17.75 -7.523 1 98.12 105 ILE A CA 1
ATOM 799 C C . ILE A 1 105 ? 18.75 -17.688 -8.148 1 98.12 105 ILE A C 1
ATOM 801 O O . ILE A 1 105 ? 18.281 -16.609 -8.531 1 98.12 105 ILE A O 1
ATOM 805 N N . PRO A 1 106 ? 18.016 -18.781 -8.305 1 98.06 106 PRO A N 1
ATOM 806 C CA . PRO A 1 106 ? 16.703 -18.766 -8.938 1 98.06 106 PRO A CA 1
ATOM 807 C C . PRO A 1 106 ? 15.727 -17.812 -8.25 1 98.06 106 PRO A C 1
ATOM 809 O O . PRO A 1 106 ? 14.906 -17.172 -8.914 1 98.06 106 PRO A O 1
ATOM 812 N N . LEU A 1 107 ? 15.883 -17.594 -7.004 1 97.94 107 LEU A N 1
ATOM 813 C CA . LEU A 1 107 ? 15.016 -16.734 -6.215 1 97.94 107 LEU A CA 1
ATOM 814 C C . LEU A 1 107 ? 15.078 -15.297 -6.719 1 97.94 107 LEU A C 1
ATOM 816 O O . LEU A 1 107 ? 14.062 -14.602 -6.766 1 97.94 107 LEU A O 1
ATOM 820 N N . HIS A 1 108 ? 16.203 -14.844 -7.109 1 98.25 108 HIS A N 1
ATOM 821 C CA . HIS A 1 108 ? 16.375 -13.492 -7.629 1 98.25 108 HIS A CA 1
ATOM 822 C C . HIS A 1 108 ? 15.516 -13.273 -8.875 1 98.25 108 HIS A C 1
ATOM 824 O O . HIS A 1 108 ? 14.969 -12.188 -9.078 1 98.25 108 HIS A O 1
ATOM 830 N N . TYR A 1 109 ? 15.352 -14.328 -9.68 1 97.88 109 TYR A N 1
ATOM 831 C CA . TYR A 1 109 ? 14.672 -14.25 -10.969 1 97.88 109 TYR A CA 1
ATOM 832 C C . TYR A 1 109 ? 13.172 -14.031 -10.781 1 97.88 109 TYR A C 1
ATOM 834 O O . TYR A 1 109 ? 12.461 -13.719 -11.742 1 97.88 109 TYR A O 1
ATOM 842 N N . ALA A 1 110 ? 12.703 -14.172 -9.57 1 96.75 110 ALA A N 1
ATOM 843 C CA . ALA A 1 110 ? 11.297 -13.883 -9.305 1 96.75 110 ALA A CA 1
ATOM 844 C C . ALA A 1 110 ? 10.992 -12.406 -9.492 1 96.75 110 ALA A C 1
ATOM 846 O O . ALA A 1 110 ? 9.859 -12.031 -9.812 1 96.75 110 ALA A O 1
ATOM 847 N N . PHE A 1 111 ? 12.023 -11.57 -9.359 1 97.25 111 PHE A N 1
ATOM 848 C CA . PHE A 1 111 ? 11.789 -10.133 -9.383 1 97.25 111 PHE A CA 1
ATOM 849 C C . PHE A 1 111 ? 12.586 -9.477 -10.5 1 97.25 111 PHE A C 1
ATOM 851 O O . PHE A 1 111 ? 12.109 -8.531 -11.141 1 97.25 111 PHE A O 1
ATOM 858 N N . VAL A 1 112 ? 13.789 -9.922 -10.688 1 96.44 112 VAL A N 1
ATOM 859 C CA . VAL A 1 112 ? 14.602 -9.367 -11.766 1 96.44 112 VAL A CA 1
ATOM 860 C C . VAL A 1 112 ? 14.547 -10.289 -12.984 1 96.44 112 VAL A C 1
ATOM 862 O O . VAL A 1 112 ? 15.039 -11.422 -12.938 1 96.44 112 VAL A O 1
ATOM 865 N N . LYS A 1 113 ? 14.023 -9.805 -14.07 1 95.12 113 LYS A N 1
ATOM 866 C CA . LYS A 1 113 ? 13.789 -10.633 -15.25 1 95.12 113 LYS A CA 1
ATOM 867 C C . LYS A 1 113 ? 14.859 -10.398 -16.312 1 95.12 113 LYS A C 1
ATOM 869 O O . LYS A 1 113 ? 15.406 -9.305 -16.406 1 95.12 113 LYS A O 1
ATOM 874 N N . ILE A 1 114 ? 15.031 -11.477 -17.047 1 95.5 114 ILE A N 1
ATOM 875 C CA . ILE A 1 114 ? 16.016 -11.43 -18.141 1 95.5 114 ILE A CA 1
ATOM 876 C C . ILE A 1 114 ? 15.578 -10.398 -19.172 1 95.5 114 ILE A C 1
ATOM 878 O O . ILE A 1 114 ? 14.422 -10.398 -19.609 1 95.5 114 ILE A O 1
ATOM 882 N N . GLY A 1 115 ? 16.453 -9.508 -19.484 1 92.38 115 GLY A N 1
ATOM 883 C CA . GLY A 1 115 ? 16.188 -8.531 -20.531 1 92.38 115 GLY A CA 1
ATOM 884 C C . GLY A 1 115 ? 15.477 -7.293 -20.016 1 92.38 115 GLY A C 1
ATOM 885 O O . GLY A 1 115 ? 15.312 -6.316 -20.766 1 92.38 115 GLY A O 1
ATOM 886 N N . ARG A 1 116 ? 15.102 -7.277 -18.828 1 93.06 116 ARG A N 1
ATOM 887 C CA . ARG A 1 116 ? 14.383 -6.148 -18.234 1 93.06 116 ARG A CA 1
ATOM 888 C C . ARG A 1 116 ? 14.867 -5.879 -16.812 1 93.06 116 ARG A C 1
ATOM 890 O O . ARG A 1 116 ? 14.062 -5.836 -15.875 1 93.06 116 ARG A O 1
ATOM 897 N N . PRO A 1 117 ? 16.141 -5.59 -16.688 1 90.19 117 PRO A N 1
ATOM 898 C CA . PRO A 1 117 ? 16.672 -5.445 -15.336 1 90.19 117 PRO A CA 1
ATOM 899 C C . PRO A 1 117 ? 16.172 -4.188 -14.633 1 90.19 117 PRO A C 1
ATOM 901 O O . PRO A 1 117 ? 16.219 -4.105 -13.398 1 90.19 117 PRO A O 1
ATOM 904 N N . PHE A 1 118 ? 15.609 -3.16 -15.352 1 89.94 118 PHE A N 1
ATOM 905 C CA . PHE A 1 118 ? 15.219 -1.893 -14.75 1 89.94 118 PHE A CA 1
ATOM 906 C C . PHE A 1 118 ? 13.703 -1.753 -14.719 1 89.94 118 PHE A C 1
ATOM 908 O O . PHE A 1 118 ? 13.18 -0.652 -14.539 1 89.94 118 PHE A O 1
ATOM 915 N N . ASP A 1 119 ? 13.102 -2.926 -14.938 1 93.19 119 ASP A N 1
ATOM 916 C CA . ASP A 1 119 ? 11.641 -2.912 -14.867 1 93.19 119 ASP A CA 1
ATOM 917 C C . ASP A 1 119 ? 11.164 -2.596 -13.445 1 93.19 119 ASP A C 1
ATOM 919 O O . ASP A 1 119 ? 11.562 -3.264 -12.492 1 93.19 119 ASP A O 1
ATOM 923 N N . THR A 1 120 ? 10.359 -1.533 -13.289 1 92.62 120 THR A N 1
ATOM 924 C CA . THR A 1 120 ? 9.898 -1.128 -11.969 1 92.62 120 THR A CA 1
ATOM 925 C C . THR A 1 120 ? 8.422 -1.443 -11.789 1 92.62 120 THR A C 1
ATOM 927 O O . THR A 1 120 ? 7.809 -1.045 -10.789 1 92.62 120 THR A O 1
ATOM 930 N N . ASP A 1 121 ? 7.828 -2.164 -12.797 1 92.25 121 ASP A N 1
ATOM 931 C CA . ASP A 1 121 ? 6.414 -2.512 -12.688 1 92.25 121 ASP A CA 1
ATOM 932 C C . ASP A 1 121 ? 6.156 -3.369 -11.453 1 92.25 121 ASP A C 1
ATOM 934 O O . ASP A 1 121 ? 6.949 -4.254 -11.125 1 92.25 121 ASP A O 1
ATOM 938 N N . GLN A 1 122 ? 5.117 -3.064 -10.906 1 91.88 122 GLN A N 1
ATOM 939 C CA . GLN A 1 122 ? 4.801 -3.729 -9.648 1 91.88 122 GLN A CA 1
ATOM 940 C C . GLN A 1 122 ? 4.438 -5.191 -9.867 1 91.88 122 GLN A C 1
ATOM 942 O O . GLN A 1 122 ? 3.668 -5.516 -10.773 1 91.88 122 GLN A O 1
ATOM 947 N N . ILE A 1 123 ? 5.012 -6.09 -9.125 1 92.75 123 ILE A N 1
ATOM 948 C CA . ILE A 1 123 ? 4.691 -7.512 -9.078 1 92.75 123 ILE A CA 1
ATOM 949 C C . ILE A 1 123 ? 4.73 -8 -7.629 1 92.75 123 ILE A C 1
ATOM 951 O O . ILE A 1 123 ? 5.34 -7.363 -6.766 1 92.75 123 ILE A O 1
ATOM 955 N N . ASP A 1 124 ? 4.008 -9.016 -7.371 1 94.12 124 ASP A N 1
ATOM 956 C CA . ASP A 1 124 ? 4.023 -9.586 -6.027 1 94.12 124 ASP A CA 1
ATOM 957 C C . ASP A 1 124 ? 3.771 -11.094 -6.066 1 94.12 124 ASP A C 1
ATOM 959 O O . ASP A 1 124 ? 2.723 -11.562 -5.621 1 94.12 124 ASP A O 1
ATOM 963 N N . PRO A 1 125 ? 4.754 -11.859 -6.566 1 93.69 125 PRO A N 1
ATOM 964 C CA . PRO A 1 125 ? 4.586 -13.312 -6.703 1 93.69 125 PRO A CA 1
ATOM 965 C C . PRO A 1 125 ? 4.773 -14.055 -5.383 1 93.69 125 PRO A C 1
ATOM 967 O O . PRO A 1 125 ? 5.676 -14.883 -5.262 1 93.69 125 PRO A O 1
ATOM 970 N N . MET A 1 126 ? 3.896 -13.898 -4.508 1 92.75 126 MET A N 1
ATOM 971 C CA . MET A 1 126 ? 4.016 -14.406 -3.148 1 92.75 126 MET A CA 1
ATOM 972 C C . MET A 1 126 ? 4.016 -15.938 -3.141 1 92.75 126 MET A C 1
ATOM 974 O O . MET A 1 126 ? 4.812 -16.562 -2.434 1 92.75 126 MET A O 1
ATOM 978 N N . GLU A 1 127 ? 3.172 -16.594 -3.914 1 91.25 127 GLU A N 1
ATOM 979 C CA . GLU A 1 127 ? 3.09 -18.047 -3.949 1 91.25 127 GLU A CA 1
ATOM 980 C C . GLU A 1 127 ? 4.406 -18.656 -4.41 1 91.25 127 GLU A C 1
ATOM 982 O O . GLU A 1 127 ? 4.848 -19.672 -3.863 1 91.25 127 GLU A O 1
ATOM 987 N N . LEU A 1 128 ? 4.926 -18.031 -5.402 1 94.44 128 LEU A N 1
ATOM 988 C CA . LEU A 1 128 ? 6.211 -18.5 -5.91 1 94.44 128 LEU A CA 1
ATOM 989 C C . LEU A 1 128 ? 7.301 -18.344 -4.859 1 94.44 128 LEU A C 1
ATOM 991 O O . LEU A 1 128 ? 8.125 -19.25 -4.672 1 94.44 128 LEU A O 1
ATOM 995 N N . ILE A 1 129 ? 7.348 -17.219 -4.141 1 95.62 129 ILE A N 1
ATOM 996 C CA . ILE A 1 129 ? 8.352 -16.938 -3.123 1 95.62 129 ILE A CA 1
ATOM 997 C C . ILE A 1 129 ? 8.227 -17.938 -1.978 1 95.62 129 ILE A C 1
ATOM 999 O O . ILE A 1 129 ? 9.227 -18.453 -1.475 1 95.62 129 ILE A O 1
ATOM 1003 N N . VAL A 1 130 ? 7.047 -18.266 -1.606 1 93.25 130 VAL A N 1
ATOM 1004 C CA . VAL A 1 130 ? 6.816 -19.219 -0.534 1 93.25 130 VAL A CA 1
ATOM 1005 C C . VAL A 1 130 ? 7.297 -20.609 -0.966 1 93.25 130 VAL A C 1
ATOM 1007 O O . VAL A 1 130 ? 7.926 -21.328 -0.184 1 93.25 130 VAL A O 1
ATOM 1010 N N . LEU A 1 131 ? 6.988 -20.953 -2.172 1 93.56 131 LEU A N 1
ATOM 1011 C CA . LEU A 1 131 ? 7.406 -22.234 -2.713 1 93.56 131 LEU A CA 1
ATOM 1012 C C . LEU A 1 131 ? 8.93 -22.375 -2.689 1 93.56 131 LEU A C 1
ATOM 1014 O O . LEU A 1 131 ? 9.461 -23.391 -2.26 1 93.56 131 LEU A O 1
ATOM 1018 N N . LEU A 1 132 ? 9.586 -21.312 -3.111 1 96.5 132 LEU A N 1
ATOM 1019 C CA . LEU A 1 132 ? 11.039 -21.359 -3.234 1 96.5 132 LEU A CA 1
ATOM 1020 C C . LEU A 1 132 ? 11.703 -21.25 -1.865 1 96.5 132 LEU A C 1
ATOM 1022 O O . LEU A 1 132 ? 12.688 -21.938 -1.593 1 96.5 132 LEU A O 1
ATOM 1026 N N . THR A 1 133 ? 11.227 -20.406 -0.952 1 95.81 133 THR A N 1
ATOM 1027 C CA . THR A 1 133 ? 11.883 -20.125 0.321 1 95.81 133 THR A CA 1
ATOM 1028 C C . THR A 1 133 ? 11.508 -21.172 1.365 1 95.81 133 THR A C 1
ATOM 1030 O O . THR A 1 133 ? 12.164 -21.266 2.408 1 95.81 133 THR A O 1
ATOM 1033 N N . GLY A 1 134 ? 10.469 -21.969 1.09 1 90.88 134 GLY A N 1
ATOM 1034 C CA . GLY A 1 134 ? 9.977 -22.938 2.055 1 90.88 134 GLY A CA 1
ATOM 1035 C C . GLY A 1 134 ? 11.047 -23.891 2.541 1 90.88 134 GLY A C 1
ATOM 1036 O O . GLY A 1 134 ? 11.062 -24.281 3.713 1 90.88 134 GLY A O 1
ATOM 1037 N N . SER A 1 135 ? 11.914 -24.25 1.74 1 86 135 SER A N 1
ATOM 1038 C CA . SER A 1 135 ? 12.945 -25.219 2.129 1 86 135 SER A CA 1
ATOM 1039 C C . SER A 1 135 ? 14.336 -24.578 2.098 1 86 135 SER A C 1
ATOM 1041 O O . SER A 1 135 ? 15.344 -25.281 2.152 1 86 135 SER A O 1
ATOM 1043 N N . MET A 1 136 ? 14.383 -23.328 2.1 1 92.88 136 MET A N 1
ATOM 1044 C CA . MET A 1 136 ? 15.664 -22.656 1.975 1 92.88 136 MET A CA 1
ATOM 1045 C C . MET A 1 136 ? 16.188 -22.219 3.342 1 92.88 136 MET A C 1
ATOM 1047 O O . MET A 1 136 ? 15.422 -21.781 4.199 1 92.88 136 MET A O 1
ATOM 1051 N N . ALA A 1 137 ? 17.469 -22.406 3.486 1 91.69 137 ALA A N 1
ATOM 1052 C CA . ALA A 1 137 ? 18.125 -21.828 4.66 1 91.69 137 ALA A CA 1
ATOM 1053 C C . ALA A 1 137 ? 18.203 -20.312 4.559 1 91.69 137 ALA A C 1
ATOM 1055 O O . ALA A 1 137 ? 18.234 -19.75 3.457 1 91.69 137 ALA A O 1
ATOM 1056 N N . LYS A 1 138 ? 18.172 -19.688 5.656 1 91.62 138 LYS A N 1
ATOM 1057 C CA . LYS A 1 138 ? 18.188 -18.234 5.738 1 91.62 138 LYS A CA 1
ATOM 1058 C C . LYS A 1 138 ? 19.406 -17.656 5.023 1 91.62 138 LYS A C 1
ATOM 1060 O O . LYS A 1 138 ? 19.328 -16.625 4.359 1 91.62 138 LYS A O 1
ATOM 1065 N N . GLU A 1 139 ? 20.484 -18.328 5.148 1 93.44 139 GLU A N 1
ATOM 1066 C CA . GLU A 1 139 ? 21.75 -17.859 4.57 1 93.44 139 GLU A CA 1
ATOM 1067 C C . GLU A 1 139 ? 21.672 -17.828 3.049 1 93.44 139 GLU A C 1
ATOM 1069 O O . GLU A 1 139 ? 22.328 -17 2.408 1 93.44 139 GLU A O 1
ATOM 1074 N N . ILE A 1 140 ? 20.891 -18.719 2.504 1 95.12 140 ILE A N 1
ATOM 1075 C CA . ILE A 1 140 ? 20.75 -18.797 1.054 1 95.12 140 ILE A CA 1
ATOM 1076 C C . ILE A 1 140 ? 19.844 -17.672 0.562 1 95.12 140 ILE A C 1
ATOM 1078 O O . ILE A 1 140 ? 20.078 -17.078 -0.494 1 95.12 140 ILE A O 1
ATOM 1082 N N . ILE A 1 141 ? 18.828 -17.344 1.285 1 96.06 141 ILE A N 1
ATOM 1083 C CA . ILE A 1 141 ? 17.875 -16.297 0.934 1 96.06 141 ILE A CA 1
ATOM 1084 C C . ILE A 1 141 ? 18.578 -14.945 0.879 1 96.06 141 ILE A C 1
ATOM 1086 O O . ILE A 1 141 ? 18.234 -14.086 0.062 1 96.06 141 ILE A O 1
ATOM 1090 N N . GLU A 1 142 ? 19.625 -14.75 1.66 1 96.06 142 GLU A N 1
ATOM 1091 C CA . GLU A 1 142 ? 20.266 -13.453 1.819 1 96.06 142 GLU A CA 1
ATOM 1092 C C . GLU A 1 142 ? 21.438 -13.289 0.848 1 96.06 142 GLU A C 1
ATOM 1094 O O . GLU A 1 142 ? 22.125 -12.266 0.855 1 96.06 142 GLU A O 1
ATOM 1099 N N . ILE A 1 143 ? 21.641 -14.242 -0.005 1 95.62 143 ILE A N 1
ATOM 1100 C CA . ILE A 1 143 ? 22.75 -14.188 -0.952 1 95.62 143 ILE A CA 1
ATOM 1101 C C . ILE A 1 143 ? 22.578 -12.992 -1.882 1 95.62 143 ILE A C 1
ATOM 1103 O O . ILE A 1 143 ? 21.531 -12.828 -2.512 1 95.62 143 ILE A O 1
ATOM 1107 N N . PRO A 1 144 ? 23.531 -12.062 -1.927 1 97.06 144 PRO A N 1
ATOM 1108 C CA . PRO A 1 144 ? 23.484 -10.969 -2.906 1 97.06 144 PRO A CA 1
ATOM 1109 C C . PRO A 1 144 ? 24 -11.391 -4.281 1 97.06 144 PRO A C 1
ATOM 1111 O O . PRO A 1 144 ? 24.781 -12.344 -4.387 1 97.06 144 PRO A O 1
ATOM 1114 N N . ASP A 1 145 ? 23.547 -10.789 -5.281 1 97.56 145 ASP A N 1
ATOM 1115 C CA . ASP A 1 145 ? 24.094 -11.047 -6.613 1 97.56 145 ASP A CA 1
ATOM 1116 C C . ASP A 1 145 ? 25.359 -10.25 -6.852 1 97.56 145 ASP A C 1
ATOM 1118 O O . ASP A 1 145 ? 25.969 -9.742 -5.906 1 97.56 145 ASP A O 1
ATOM 1122 N N . GLN A 1 146 ? 25.859 -10.227 -8.055 1 96.81 146 GLN A N 1
ATOM 1123 C CA . GLN A 1 146 ? 27.125 -9.57 -8.406 1 96.81 146 GLN A CA 1
ATOM 1124 C C . GLN A 1 146 ? 27.047 -8.07 -8.148 1 96.81 146 GLN A C 1
ATOM 1126 O O . GLN A 1 146 ? 28.078 -7.414 -7.957 1 96.81 146 GLN A O 1
ATOM 1131 N N . PHE A 1 147 ? 25.875 -7.484 -8.062 1 95.94 147 PHE A N 1
ATOM 1132 C CA . PHE A 1 147 ? 25.688 -6.055 -7.859 1 95.94 147 PHE A CA 1
ATOM 1133 C C . PHE A 1 147 ? 25.422 -5.742 -6.391 1 95.94 147 PHE A C 1
ATOM 1135 O O . PHE A 1 147 ? 25.109 -4.602 -6.043 1 95.94 147 PHE A O 1
ATOM 1142 N N . GLY A 1 148 ? 25.469 -6.766 -5.586 1 97 148 GLY A N 1
ATOM 1143 C CA . GLY A 1 148 ? 25.25 -6.578 -4.16 1 97 148 GLY A CA 1
ATOM 1144 C C . GLY A 1 148 ? 23.781 -6.531 -3.783 1 97 148 GLY A C 1
ATOM 1145 O O . GLY A 1 148 ? 23.438 -6.113 -2.678 1 97 148 GLY A O 1
ATOM 1146 N N . ARG A 1 149 ? 22.953 -6.891 -4.676 1 97.38 149 ARG A N 1
ATOM 1147 C CA . ARG A 1 149 ? 21.516 -6.82 -4.438 1 97.38 149 ARG A CA 1
ATOM 1148 C C . ARG A 1 149 ? 20.969 -8.172 -3.982 1 97.38 149 ARG A C 1
ATOM 1150 O O . ARG A 1 149 ? 21.25 -9.203 -4.605 1 97.38 149 ARG A O 1
ATOM 1157 N N . THR A 1 150 ? 20.312 -8.188 -2.914 1 97.75 150 THR A N 1
ATOM 1158 C CA . THR A 1 150 ? 19.609 -9.367 -2.408 1 97.75 150 THR A CA 1
ATOM 1159 C C . THR A 1 150 ? 18.188 -9.422 -2.953 1 97.75 150 THR A C 1
ATOM 1161 O O . THR A 1 150 ? 17.75 -8.508 -3.652 1 97.75 150 THR A O 1
ATOM 1164 N N . VAL A 1 151 ? 17.516 -10.516 -2.66 1 97.94 151 VAL A N 1
ATOM 1165 C CA . VAL A 1 151 ? 16.125 -10.672 -3.094 1 97.94 151 VAL A CA 1
ATOM 1166 C C . VAL A 1 151 ? 15.266 -9.586 -2.461 1 97.94 151 VAL A C 1
ATOM 1168 O O . VAL A 1 151 ? 14.305 -9.109 -3.076 1 97.94 151 VAL A O 1
ATOM 1171 N N . LEU A 1 152 ? 15.633 -9.094 -1.292 1 98 152 LEU A N 1
ATOM 1172 C CA . LEU A 1 152 ? 14.906 -8.016 -0.63 1 98 152 LEU A CA 1
ATOM 1173 C C . LEU A 1 152 ? 15.047 -6.707 -1.403 1 98 152 LEU A C 1
ATOM 1175 O O . LEU A 1 152 ? 14.062 -5.977 -1.579 1 98 152 LEU A O 1
ATOM 1179 N N . HIS A 1 153 ? 16.219 -6.445 -1.871 1 97.94 153 HIS A N 1
ATOM 1180 C CA . HIS A 1 153 ? 16.422 -5.27 -2.713 1 97.94 153 HIS A CA 1
ATOM 1181 C C . HIS A 1 153 ? 15.516 -5.309 -3.939 1 97.94 153 HIS A C 1
ATOM 1183 O O . HIS A 1 153 ? 14.828 -4.328 -4.242 1 97.94 153 HIS A O 1
ATOM 1189 N N . TYR A 1 154 ? 15.5 -6.438 -4.582 1 98 154 TYR A N 1
ATOM 1190 C CA . TYR A 1 154 ? 14.758 -6.559 -5.832 1 98 154 TYR A CA 1
ATOM 1191 C C . TYR A 1 154 ? 13.258 -6.547 -5.574 1 98 154 TYR A C 1
ATOM 1193 O O . TYR A 1 154 ? 12.484 -6 -6.371 1 98 154 TYR A O 1
ATOM 1201 N N . SER A 1 155 ? 12.828 -7.238 -4.531 1 97.81 155 SER A N 1
ATOM 1202 C CA . SER A 1 155 ? 11.414 -7.203 -4.188 1 97.81 155 SER A CA 1
ATOM 1203 C C . SER A 1 155 ? 10.953 -5.777 -3.9 1 97.81 155 SER A C 1
ATOM 1205 O O . SER A 1 155 ? 9.867 -5.371 -4.336 1 97.81 155 SER A O 1
ATOM 1207 N N . ALA A 1 156 ? 11.734 -5.012 -3.197 1 97.81 156 ALA A N 1
ATOM 1208 C CA . ALA A 1 156 ? 11.43 -3.611 -2.916 1 97.81 156 ALA A CA 1
ATOM 1209 C C . ALA A 1 156 ? 11.477 -2.773 -4.191 1 97.81 156 ALA A C 1
ATOM 1211 O O . ALA A 1 156 ? 10.648 -1.887 -4.391 1 97.81 156 ALA A O 1
ATOM 1212 N N . TYR A 1 157 ? 12.461 -3.094 -5.023 1 97.44 157 TYR A N 1
ATOM 1213 C CA . TYR A 1 157 ? 12.625 -2.404 -6.297 1 97.44 157 TYR A CA 1
ATOM 1214 C C . TYR A 1 157 ? 11.383 -2.543 -7.16 1 97.44 157 TYR A C 1
ATOM 1216 O O . TYR A 1 157 ? 11 -1.606 -7.863 1 97.44 157 TYR A O 1
ATOM 1224 N N . ARG A 1 158 ? 10.734 -3.66 -7.059 1 96.81 158 ARG A N 1
ATOM 1225 C CA . ARG A 1 158 ? 9.57 -3.975 -7.883 1 96.81 158 ARG A CA 1
ATOM 1226 C C . ARG A 1 158 ? 8.273 -3.635 -7.156 1 96.81 158 ARG A C 1
ATOM 1228 O O . ARG A 1 158 ? 7.188 -3.764 -7.723 1 96.81 158 ARG A O 1
ATOM 1235 N N . GLY A 1 159 ? 8.398 -3.242 -5.934 1 96.56 159 GLY A N 1
ATOM 1236 C CA . GLY A 1 159 ? 7.211 -2.916 -5.164 1 96.56 159 GLY A CA 1
ATOM 1237 C C . GLY A 1 159 ? 6.402 -4.141 -4.766 1 96.56 159 GLY A C 1
ATOM 1238 O O . GLY A 1 159 ? 5.172 -4.102 -4.766 1 96.56 159 GLY A O 1
ATOM 1239 N N . ALA A 1 160 ? 7.039 -5.262 -4.617 1 96.56 160 ALA A N 1
ATOM 1240 C CA . ALA A 1 160 ? 6.379 -6.488 -4.184 1 96.56 160 ALA A CA 1
ATOM 1241 C C . ALA A 1 160 ? 6.07 -6.449 -2.689 1 96.56 160 ALA A C 1
ATOM 1243 O O . ALA A 1 160 ? 6.766 -7.074 -1.889 1 96.56 160 ALA A O 1
ATOM 1244 N N . THR A 1 161 ? 5 -5.84 -2.32 1 96.81 161 THR A N 1
ATOM 1245 C CA . THR A 1 161 ? 4.68 -5.438 -0.955 1 96.81 161 THR A CA 1
ATOM 1246 C C . THR A 1 161 ? 4.59 -6.652 -0.039 1 96.81 161 THR A C 1
ATOM 1248 O O . THR A 1 161 ? 5.246 -6.699 1.005 1 96.81 161 THR A O 1
ATOM 1251 N N . ILE A 1 162 ? 3.828 -7.652 -0.407 1 95.88 162 ILE A N 1
ATOM 1252 C CA . ILE A 1 162 ? 3.598 -8.805 0.462 1 95.88 162 ILE A CA 1
ATOM 1253 C C . ILE A 1 162 ? 4.863 -9.648 0.541 1 95.88 162 ILE A C 1
ATOM 1255 O O . ILE A 1 162 ? 5.199 -10.18 1.604 1 95.88 162 ILE A O 1
ATOM 1259 N N . CYS A 1 163 ? 5.527 -9.781 -0.567 1 96.44 163 CYS A N 1
ATOM 1260 C CA . CYS A 1 163 ? 6.801 -10.5 -0.561 1 96.44 163 CYS A CA 1
ATOM 1261 C C . CYS A 1 163 ? 7.805 -9.812 0.358 1 96.44 163 CYS A C 1
ATOM 1263 O O . CYS A 1 163 ? 8.523 -10.477 1.106 1 96.44 163 CYS A O 1
ATOM 1265 N N . VAL A 1 164 ? 7.871 -8.445 0.278 1 97.5 164 VAL A N 1
ATOM 1266 C CA . VAL A 1 164 ? 8.758 -7.668 1.135 1 97.5 164 VAL A CA 1
ATOM 1267 C C . VAL A 1 164 ? 8.422 -7.926 2.602 1 97.5 164 VAL A C 1
ATOM 1269 O O . VAL A 1 164 ? 9.32 -8.125 3.426 1 97.5 164 VAL A O 1
ATOM 1272 N N . MET A 1 165 ? 7.199 -7.898 2.859 1 95.19 165 MET A N 1
ATOM 1273 C CA . MET A 1 165 ? 6.734 -8.148 4.223 1 95.19 165 MET A CA 1
ATOM 1274 C C . MET A 1 165 ? 7.195 -9.516 4.711 1 95.19 165 MET A C 1
ATOM 1276 O O . MET A 1 165 ? 7.711 -9.641 5.824 1 95.19 165 MET A O 1
ATOM 1280 N N . GLN A 1 166 ? 7.082 -10.523 3.924 1 92.94 166 GLN A N 1
ATOM 1281 C CA . GLN A 1 166 ? 7.453 -11.883 4.297 1 92.94 166 GLN A CA 1
ATOM 1282 C C . GLN A 1 166 ? 8.969 -12.039 4.363 1 92.94 166 GLN A C 1
ATOM 1284 O O . GLN A 1 166 ? 9.5 -12.609 5.32 1 92.94 166 GLN A O 1
ATOM 1289 N N . LEU A 1 167 ? 9.633 -11.555 3.34 1 96 167 LEU A N 1
ATOM 1290 C CA . LEU A 1 167 ? 11.086 -11.695 3.254 1 96 167 LEU A CA 1
ATOM 1291 C C . LEU A 1 167 ? 11.773 -10.93 4.383 1 96 167 LEU A C 1
ATOM 1293 O O . LEU A 1 167 ? 12.805 -11.367 4.891 1 96 167 LEU A O 1
ATOM 1297 N N . SER A 1 168 ? 11.219 -9.742 4.758 1 95.44 168 SER A N 1
ATOM 1298 C CA . SER A 1 168 ? 11.812 -8.914 5.809 1 95.44 168 SER A CA 1
ATOM 1299 C C . SER A 1 168 ? 11.922 -9.688 7.121 1 95.44 168 SER A C 1
ATOM 1301 O O . SER A 1 168 ? 12.828 -9.43 7.922 1 95.44 168 SER A O 1
ATOM 1303 N N . LYS A 1 169 ? 11.07 -10.672 7.32 1 91 169 LYS A N 1
ATOM 1304 C CA . LYS A 1 169 ? 11.086 -11.477 8.539 1 91 169 LYS A CA 1
ATOM 1305 C C . LYS A 1 169 ? 12.273 -12.438 8.555 1 91 169 LYS A C 1
ATOM 1307 O O . LYS A 1 169 ? 12.734 -12.844 9.625 1 91 169 LYS A O 1
ATOM 1312 N N . SER A 1 170 ? 12.734 -12.742 7.43 1 89 170 SER A N 1
ATOM 1313 C CA . SER A 1 170 ? 13.805 -13.734 7.309 1 89 170 SER A CA 1
ATOM 1314 C C . SER A 1 170 ? 15.172 -13.062 7.234 1 89 170 SER A C 1
ATOM 1316 O O . SER A 1 170 ? 16.203 -13.734 7.348 1 89 170 SER A O 1
ATOM 1318 N N . PHE A 1 171 ? 15.164 -11.805 7.047 1 94.06 171 PHE A N 1
ATOM 1319 C CA . PHE A 1 171 ? 16.438 -11.125 6.859 1 94.06 171 PHE A CA 1
ATOM 1320 C C . PHE A 1 171 ? 17 -10.664 8.195 1 94.06 171 PHE A C 1
ATOM 1322 O O . PHE A 1 171 ? 16.281 -10.141 9.039 1 94.06 171 PHE A O 1
ATOM 1329 N N . SER A 1 172 ? 18.266 -10.883 8.398 1 90.31 172 SER A N 1
ATOM 1330 C CA . SER A 1 172 ? 18.984 -10.469 9.602 1 90.31 172 SER A CA 1
ATOM 1331 C C . SER A 1 172 ? 19.25 -8.969 9.586 1 90.31 172 SER A C 1
ATOM 1333 O O . SER A 1 172 ? 19.25 -8.32 10.641 1 90.31 172 SER A O 1
ATOM 1335 N N . ASN A 1 173 ? 19.609 -8.461 8.469 1 93.5 173 ASN A N 1
ATOM 1336 C CA . ASN A 1 173 ? 19.906 -7.047 8.289 1 93.5 173 ASN A CA 1
ATOM 1337 C C . ASN A 1 173 ? 19.047 -6.441 7.172 1 93.5 173 ASN A C 1
ATOM 1339 O O . ASN A 1 173 ? 19.312 -6.66 5.992 1 93.5 173 ASN A O 1
ATOM 1343 N N . LEU A 1 174 ? 18.172 -5.633 7.504 1 94.38 174 LEU A N 1
ATOM 1344 C CA . LEU A 1 174 ? 17.25 -5.008 6.551 1 94.38 174 LEU A CA 1
ATOM 1345 C C . LEU A 1 174 ? 17.938 -3.854 5.824 1 94.38 174 LEU A C 1
ATOM 1347 O O . LEU A 1 174 ? 17.484 -3.436 4.754 1 94.38 174 LEU A O 1
ATOM 1351 N N . ASP A 1 175 ? 19.016 -3.346 6.398 1 94.5 175 ASP A N 1
ATOM 1352 C CA . ASP A 1 175 ? 19.625 -2.123 5.879 1 94.5 175 ASP A CA 1
ATOM 1353 C C . ASP A 1 175 ? 20.891 -2.43 5.078 1 94.5 175 ASP A C 1
ATOM 1355 O O . ASP A 1 175 ? 21.75 -1.567 4.914 1 94.5 175 ASP A O 1
ATOM 1359 N N . ALA A 1 176 ? 20.969 -3.705 4.637 1 94.75 176 ALA A N 1
ATOM 1360 C CA . ALA A 1 176 ? 22.094 -4.051 3.787 1 94.75 176 ALA A CA 1
ATOM 1361 C C . ALA A 1 176 ? 22.125 -3.188 2.529 1 94.75 176 ALA A C 1
ATOM 1363 O O . ALA A 1 176 ? 21.094 -2.932 1.922 1 94.75 176 ALA A O 1
ATOM 1364 N N . LYS A 1 177 ? 23.297 -2.682 2.174 1 95.38 177 LYS A N 1
ATOM 1365 C CA . LYS A 1 177 ? 23.453 -1.806 1.015 1 95.38 177 LYS A CA 1
ATOM 1366 C C . LYS A 1 177 ? 23.953 -2.58 -0.199 1 95.38 177 LYS A C 1
ATOM 1368 O O . LYS A 1 177 ? 24.781 -3.486 -0.066 1 95.38 177 LYS A O 1
ATOM 1373 N N . ASP A 1 178 ? 23.375 -2.279 -1.346 1 95.19 178 ASP A N 1
ATOM 1374 C CA . ASP A 1 178 ? 23.938 -2.832 -2.578 1 95.19 178 ASP A CA 1
ATOM 1375 C C . ASP A 1 178 ? 25.203 -2.098 -2.984 1 95.19 178 ASP A C 1
ATOM 1377 O O . ASP A 1 178 ? 25.719 -1.274 -2.227 1 95.19 178 ASP A O 1
ATOM 1381 N N . LYS A 1 179 ? 25.797 -2.422 -4.105 1 94.25 179 LYS A N 1
ATOM 1382 C CA . LYS A 1 179 ? 27.078 -1.847 -4.516 1 94.25 179 LYS A CA 1
ATOM 1383 C C . LYS A 1 179 ? 26.938 -0.361 -4.836 1 94.25 179 LYS A C 1
ATOM 1385 O O . LYS A 1 179 ? 27.906 0.393 -4.758 1 94.25 179 LYS A O 1
ATOM 1390 N N . ASP A 1 180 ? 25.703 0.085 -5.148 1 91.12 180 ASP A N 1
ATOM 1391 C CA . ASP A 1 180 ? 25.438 1.497 -5.406 1 91.12 180 ASP A CA 1
ATOM 1392 C C . ASP A 1 180 ? 25.172 2.254 -4.105 1 91.12 180 ASP A C 1
ATOM 1394 O O . ASP A 1 180 ? 25.078 3.48 -4.105 1 91.12 180 ASP A O 1
ATOM 1398 N N . GLY A 1 181 ? 25.031 1.51 -3.035 1 92.94 181 GLY A N 1
ATOM 1399 C CA . GLY A 1 181 ? 24.812 2.131 -1.737 1 92.94 181 GLY A CA 1
ATOM 1400 C C . GLY A 1 181 ? 23.344 2.244 -1.37 1 92.94 181 GLY A C 1
ATOM 1401 O O . GLY A 1 181 ? 22.984 2.973 -0.443 1 92.94 181 GLY A O 1
ATOM 1402 N N . ASN A 1 182 ? 22.547 1.554 -2.055 1 95.06 182 ASN A N 1
ATOM 1403 C CA . ASN A 1 182 ? 21.109 1.641 -1.805 1 95.06 182 ASN A CA 1
ATOM 1404 C C . ASN A 1 182 ? 20.641 0.52 -0.887 1 95.06 182 ASN A C 1
ATOM 1406 O O . ASN A 1 182 ? 21.125 -0.61 -0.975 1 95.06 182 ASN A O 1
ATOM 1410 N N . THR A 1 183 ? 19.734 0.84 -0.016 1 96.62 183 THR A N 1
ATOM 1411 C CA . THR A 1 183 ? 19.031 -0.146 0.794 1 96.62 183 THR A CA 1
ATOM 1412 C C . THR A 1 183 ? 17.703 -0.539 0.139 1 96.62 183 THR A C 1
ATOM 1414 O O . THR A 1 183 ? 17.25 0.127 -0.79 1 96.62 183 THR A O 1
ATOM 1417 N N . ALA A 1 184 ? 17.141 -1.653 0.581 1 97.38 184 ALA A N 1
ATOM 1418 C CA . ALA A 1 184 ? 15.828 -2.055 0.066 1 97.38 184 ALA A CA 1
ATOM 1419 C C . ALA A 1 184 ? 14.797 -0.958 0.288 1 97.38 184 ALA A C 1
ATOM 1421 O O . ALA A 1 184 ? 14.016 -0.643 -0.612 1 97.38 184 ALA A O 1
ATOM 1422 N N . PHE A 1 185 ? 14.875 -0.359 1.435 1 97.25 185 PHE A N 1
ATOM 1423 C CA . PHE A 1 185 ? 13.961 0.727 1.753 1 97.25 185 PHE A CA 1
ATOM 1424 C C . PHE A 1 185 ? 14.164 1.904 0.807 1 97.25 185 PHE A C 1
ATOM 1426 O O . PHE A 1 185 ? 13.195 2.441 0.26 1 97.25 185 PHE A O 1
ATOM 1433 N N . GLY A 1 186 ? 15.359 2.266 0.64 1 96.06 186 GLY A N 1
ATOM 1434 C CA . GLY A 1 186 ? 15.672 3.352 -0.275 1 96.06 186 GLY A CA 1
ATOM 1435 C C . GLY A 1 186 ? 15.188 3.102 -1.689 1 96.06 186 GLY A C 1
ATOM 1436 O O . GLY A 1 186 ? 14.656 4.008 -2.34 1 96.06 186 GLY A O 1
ATOM 1437 N N . LEU A 1 187 ? 15.328 1.894 -2.188 1 96.38 187 LEU A N 1
ATOM 1438 C CA . LEU A 1 187 ? 14.898 1.539 -3.535 1 96.38 187 LEU A CA 1
ATOM 1439 C C . LEU A 1 187 ? 13.375 1.605 -3.654 1 96.38 187 LEU A C 1
ATOM 1441 O O . LEU A 1 187 ? 12.852 2.037 -4.68 1 96.38 187 LEU A O 1
ATOM 1445 N N . ALA A 1 188 ? 12.672 1.136 -2.662 1 97.06 188 ALA A N 1
ATOM 1446 C CA . ALA A 1 188 ? 11.211 1.214 -2.652 1 97.06 188 ALA A CA 1
ATOM 1447 C C . ALA A 1 188 ? 10.742 2.662 -2.756 1 97.06 188 ALA A C 1
ATOM 1449 O O . ALA A 1 188 ? 9.836 2.971 -3.531 1 97.06 188 ALA A O 1
ATOM 1450 N N . VAL A 1 189 ? 11.367 3.562 -1.998 1 96.19 189 VAL A N 1
ATOM 1451 C CA . VAL A 1 189 ? 11 4.973 -1.981 1 96.19 189 VAL A CA 1
ATOM 1452 C C . VAL A 1 189 ? 11.359 5.617 -3.318 1 96.19 189 VAL A C 1
ATOM 1454 O O . VAL A 1 189 ? 10.539 6.328 -3.91 1 96.19 189 VAL A O 1
ATOM 1457 N N . LYS A 1 190 ? 12.547 5.344 -3.748 1 93.62 190 LYS A N 1
ATOM 1458 C CA . LYS A 1 190 ? 13.023 5.91 -5.008 1 93.62 190 LYS A CA 1
ATOM 1459 C C . LYS A 1 190 ? 12.07 5.574 -6.152 1 93.62 190 LYS A C 1
ATOM 1461 O O . LYS A 1 190 ? 11.75 6.434 -6.977 1 93.62 190 LYS A O 1
ATOM 1466 N N . ASN A 1 191 ? 11.633 4.324 -6.195 1 94.94 191 ASN A N 1
ATOM 1467 C CA . ASN A 1 191 ? 10.805 3.869 -7.309 1 94.94 191 ASN A CA 1
ATOM 1468 C C . ASN A 1 191 ? 9.328 4.141 -7.051 1 94.94 191 ASN A C 1
ATOM 1470 O O . ASN A 1 191 ? 8.469 3.744 -7.844 1 94.94 191 ASN A O 1
ATOM 1474 N N . GLY A 1 192 ? 8.992 4.727 -5.945 1 95.06 192 GLY A N 1
ATOM 1475 C CA . GLY A 1 192 ? 7.637 5.188 -5.684 1 95.06 192 GLY A CA 1
ATOM 1476 C C . GLY A 1 192 ? 6.715 4.086 -5.195 1 95.06 192 GLY A C 1
ATOM 1477 O O . GLY A 1 192 ? 5.5 4.152 -5.391 1 95.06 192 GLY A O 1
ATOM 1478 N N . HIS A 1 193 ? 7.234 3.029 -4.711 1 96.38 193 HIS A N 1
ATOM 1479 C CA . HIS A 1 193 ? 6.418 1.938 -4.191 1 96.38 193 HIS A CA 1
ATOM 1480 C C . HIS A 1 193 ? 6.043 2.182 -2.732 1 96.38 193 HIS A C 1
ATOM 1482 O O . HIS A 1 193 ? 6.723 1.704 -1.822 1 96.38 193 HIS A O 1
ATOM 1488 N N . PHE A 1 194 ? 4.984 2.824 -2.582 1 95.25 194 PHE A N 1
ATOM 1489 C CA . PHE A 1 194 ? 4.516 3.318 -1.293 1 95.25 194 PHE A CA 1
ATOM 1490 C C . PHE A 1 194 ? 4.316 2.17 -0.311 1 95.25 194 PHE A C 1
ATOM 1492 O O . PHE A 1 194 ? 4.844 2.203 0.804 1 95.25 194 PHE A O 1
ATOM 1499 N N . SER A 1 195 ? 3.566 1.151 -0.684 1 95.88 195 SER A N 1
ATOM 1500 C CA . SER A 1 195 ? 3.195 0.064 0.215 1 95.88 195 SER A CA 1
ATOM 1501 C C . SER A 1 195 ? 4.414 -0.752 0.629 1 95.88 195 SER A C 1
ATOM 1503 O O . SER A 1 195 ? 4.523 -1.175 1.782 1 95.88 195 SER A O 1
ATOM 1505 N N . SER A 1 196 ? 5.293 -0.991 -0.31 1 96.62 196 SER A N 1
ATOM 1506 C CA . SER A 1 196 ? 6.52 -1.711 0.013 1 96.62 196 SER A CA 1
ATOM 1507 C C . SER A 1 196 ? 7.379 -0.927 1 1 96.62 196 SER A C 1
ATOM 1509 O O . SER A 1 196 ? 7.957 -1.505 1.922 1 96.62 196 SER A O 1
ATOM 1511 N N . ALA A 1 197 ? 7.484 0.37 0.792 1 96.62 197 ALA A N 1
ATOM 1512 C CA . ALA A 1 197 ? 8.219 1.238 1.711 1 96.62 197 ALA A CA 1
ATOM 1513 C C . ALA A 1 197 ? 7.625 1.178 3.115 1 96.62 197 ALA A C 1
ATOM 1515 O O . ALA A 1 197 ? 8.359 1.098 4.102 1 96.62 197 ALA A O 1
ATOM 1516 N N . LEU A 1 198 ? 6.352 1.193 3.139 1 96.19 198 LEU A N 1
ATOM 1517 C CA . LEU A 1 198 ? 5.648 1.134 4.414 1 96.19 198 LEU A CA 1
ATOM 1518 C C . LEU A 1 198 ? 5.965 -0.162 5.152 1 96.19 198 LEU A C 1
ATOM 1520 O O . LEU A 1 198 ? 6.215 -0.148 6.359 1 96.19 198 LEU A O 1
ATOM 1524 N N . MET A 1 199 ? 5.969 -1.275 4.457 1 96.31 199 MET A N 1
ATOM 1525 C CA . MET A 1 199 ? 6.242 -2.564 5.086 1 96.31 199 MET A CA 1
ATOM 1526 C C . MET A 1 199 ? 7.668 -2.611 5.633 1 96.31 199 MET A C 1
ATOM 1528 O O . MET A 1 199 ? 7.898 -3.123 6.73 1 96.31 199 MET A O 1
ATOM 1532 N N . LEU A 1 200 ? 8.578 -2.096 4.883 1 96.88 200 LEU A N 1
ATOM 1533 C CA . LEU A 1 200 ? 9.969 -2.084 5.324 1 96.88 200 LEU A CA 1
ATOM 1534 C C . LEU A 1 200 ? 10.148 -1.188 6.547 1 96.88 200 LEU A C 1
ATOM 1536 O O . LEU A 1 200 ? 10.844 -1.552 7.492 1 96.88 200 LEU A O 1
ATOM 1540 N N . LEU A 1 201 ? 9.516 -0.057 6.52 1 94.44 201 LEU A N 1
ATOM 1541 C CA . LEU A 1 201 ? 9.578 0.864 7.648 1 94.44 201 LEU A CA 1
ATOM 1542 C C . LEU A 1 201 ? 8.992 0.222 8.906 1 94.44 201 LEU A C 1
ATOM 1544 O O . LEU A 1 201 ? 9.57 0.332 9.992 1 94.44 201 LEU A O 1
ATOM 1548 N N . GLN A 1 202 ? 7.914 -0.465 8.727 1 92.25 202 GLN A N 1
ATOM 1549 C CA . GLN A 1 202 ? 7.277 -1.151 9.844 1 92.25 202 GLN A CA 1
ATOM 1550 C C . GLN A 1 202 ? 8.172 -2.256 10.391 1 92.25 202 GLN A C 1
ATOM 1552 O O . GLN A 1 202 ? 8.141 -2.553 11.586 1 92.25 202 GLN A O 1
ATOM 1557 N N . SER A 1 203 ? 8.945 -2.869 9.547 1 93.75 203 SER A N 1
ATOM 1558 C CA . SER A 1 203 ? 9.836 -3.945 9.961 1 93.75 203 SER A CA 1
ATOM 1559 C C . SER A 1 203 ? 11.094 -3.395 10.633 1 93.75 203 SER A C 1
ATOM 1561 O O . SER A 1 203 ? 11.938 -4.16 11.094 1 93.75 203 SER A O 1
ATOM 1563 N N . GLY A 1 204 ? 11.266 -2.051 10.586 1 91.25 204 GLY A N 1
ATOM 1564 C CA . GLY A 1 204 ? 12.359 -1.428 11.312 1 91.25 204 GLY A CA 1
ATOM 1565 C C . GLY A 1 204 ? 13.484 -0.954 10.414 1 91.25 204 GLY A C 1
ATOM 1566 O O . GLY A 1 204 ? 14.609 -0.747 10.867 1 91.25 204 GLY A O 1
ATOM 1567 N N . ALA A 1 205 ? 13.203 -0.861 9.125 1 93.81 205 ALA A N 1
ATOM 1568 C CA . ALA A 1 205 ? 14.227 -0.365 8.211 1 93.81 205 ALA A CA 1
ATOM 1569 C C . ALA A 1 205 ? 14.641 1.062 8.562 1 93.81 205 ALA A C 1
ATOM 1571 O O . ALA A 1 205 ? 13.805 1.864 8.992 1 93.81 205 ALA A O 1
ATOM 1572 N N . ASN A 1 206 ? 15.859 1.379 8.344 1 89.62 206 ASN A N 1
ATOM 1573 C CA . ASN A 1 206 ? 16.406 2.693 8.648 1 89.62 206 ASN A CA 1
ATOM 1574 C C . ASN A 1 206 ? 16.047 3.723 7.586 1 89.62 206 ASN A C 1
ATOM 1576 O O . ASN A 1 206 ? 16.281 3.508 6.398 1 89.62 206 ASN A O 1
ATOM 1580 N N . CYS A 1 207 ? 15.547 4.824 8.086 1 89.38 207 CYS A N 1
ATOM 1581 C CA . CYS A 1 207 ? 15.031 5.809 7.137 1 89.38 207 CYS A CA 1
ATOM 1582 C C . CYS A 1 207 ? 16.062 6.895 6.859 1 89.38 207 CYS A C 1
ATOM 1584 O O . CYS A 1 207 ? 15.844 7.758 6.008 1 89.38 207 CYS A O 1
ATOM 1586 N N . VAL A 1 208 ? 17.203 6.906 7.578 1 85.94 208 VAL A N 1
ATOM 1587 C CA . VAL A 1 208 ? 18.203 7.949 7.406 1 85.94 208 VAL A CA 1
ATOM 1588 C C . VAL A 1 208 ? 19.25 7.492 6.398 1 85.94 208 VAL A C 1
ATOM 1590 O O . VAL A 1 208 ? 20.141 8.258 6.035 1 85.94 208 VAL A O 1
ATOM 1593 N N . ALA A 1 209 ? 19.016 6.773 5.438 1 85 209 ALA A N 1
ATOM 1594 C CA . ALA A 1 209 ? 19.969 6.316 4.426 1 85 209 ALA A CA 1
ATOM 1595 C C . ALA A 1 209 ? 19.797 7.098 3.125 1 85 209 ALA A C 1
ATOM 1597 O O . ALA A 1 209 ? 18.844 7.871 2.977 1 85 209 ALA A O 1
ATOM 1598 N N . ASP A 1 210 ? 20.766 7.016 2.328 1 85.88 210 ASP A N 1
ATOM 1599 C CA . ASP A 1 210 ? 20.766 7.715 1.047 1 85.88 210 ASP A CA 1
ATOM 1600 C C . ASP A 1 210 ? 20.172 6.836 -0.052 1 85.88 210 ASP A C 1
ATOM 1602 O O . ASP A 1 210 ? 20.094 5.613 0.092 1 85.88 210 ASP A O 1
ATOM 1606 N N . VAL A 1 211 ? 19.625 7.551 -0.969 1 87.56 211 VAL A N 1
ATOM 1607 C CA . VAL A 1 211 ? 19.203 6.926 -2.221 1 87.56 211 VAL A CA 1
ATOM 1608 C C . VAL A 1 211 ? 20.078 7.438 -3.367 1 87.56 211 VAL A C 1
ATOM 1610 O O . VAL A 1 211 ? 20.219 8.648 -3.545 1 87.56 211 VAL A O 1
ATOM 1613 N N . ILE A 1 212 ? 20.656 6.516 -4.012 1 83.94 212 ILE A N 1
ATOM 1614 C CA . ILE A 1 212 ? 21.609 6.879 -5.062 1 83.94 212 ILE A CA 1
ATOM 1615 C C . ILE A 1 212 ? 21.062 6.453 -6.422 1 83.94 212 ILE A C 1
ATOM 1617 O O . ILE A 1 212 ? 20.609 5.316 -6.59 1 83.94 212 ILE A O 1
ATOM 1621 N N . THR A 1 213 ? 20.844 7.422 -7.297 1 73.12 213 THR A N 1
ATOM 1622 C CA . THR A 1 213 ? 20.516 7.121 -8.688 1 73.12 213 THR A CA 1
ATOM 1623 C C . THR A 1 213 ? 21.766 7.176 -9.555 1 73.12 213 THR A C 1
ATOM 1625 O O . THR A 1 213 ? 22.406 8.227 -9.672 1 73.12 213 THR A O 1
ATOM 1628 N N . PRO A 1 214 ? 22.047 6.004 -9.961 1 60.5 214 PRO A N 1
ATOM 1629 C CA . PRO A 1 214 ? 23.266 6.031 -10.789 1 60.5 214 PRO A CA 1
ATOM 1630 C C . PRO A 1 214 ? 23.125 6.945 -12 1 60.5 214 PRO A C 1
ATOM 1632 O O . PRO A 1 214 ? 22.031 7.117 -12.539 1 60.5 214 PRO A O 1
ATOM 1635 N N . CYS A 1 215 ? 24.016 7.992 -12.195 1 50.25 215 CYS A N 1
ATOM 1636 C CA . CYS A 1 215 ? 24.062 8.922 -13.32 1 50.25 215 CYS A CA 1
ATOM 1637 C C . CYS A 1 215 ? 23.859 8.188 -14.641 1 50.25 215 CYS A C 1
ATOM 1639 O O . CYS A 1 215 ? 24.562 7.223 -14.938 1 50.25 215 CYS A O 1
ATOM 1641 N N . G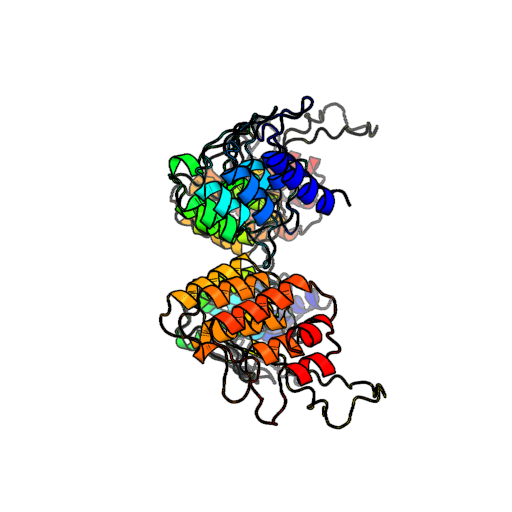LN A 1 216 ? 22.578 8.125 -15.008 1 47.19 216 GLN A N 1
ATOM 1642 C CA . GLN A 1 216 ? 22.609 7.754 -16.422 1 47.19 216 GLN A CA 1
ATOM 1643 C C . GLN A 1 216 ? 23.422 8.758 -17.234 1 47.19 216 GLN A C 1
ATOM 1645 O O . GLN A 1 216 ? 23.328 9.969 -17.016 1 47.19 216 GLN A O 1
ATOM 1650 N N . THR A 1 217 ? 24.469 8.398 -17.734 1 41.12 217 THR A N 1
ATOM 1651 C CA . THR A 1 217 ? 25.219 9.242 -18.672 1 41.12 217 THR A CA 1
ATOM 1652 C C . THR A 1 217 ? 24.266 9.977 -19.609 1 41.12 217 THR A C 1
ATOM 1654 O O . THR A 1 217 ? 23.656 9.367 -20.484 1 41.12 217 THR A O 1
ATOM 1657 N N . ILE A 1 218 ? 23.344 10.672 -19.125 1 39.25 218 ILE A N 1
ATOM 1658 C CA . ILE A 1 218 ? 22.766 11.477 -20.188 1 39.25 218 ILE A CA 1
ATOM 1659 C C . ILE A 1 218 ? 23.859 12.359 -20.812 1 39.25 218 ILE A C 1
ATOM 1661 O O . ILE A 1 218 ? 24.578 13.055 -20.094 1 39.25 218 ILE A O 1
ATOM 1665 N N . LYS A 1 219 ? 24.047 12.148 -22.031 1 38.06 219 LYS A N 1
ATOM 1666 C CA . LYS A 1 219 ? 24.766 13.125 -22.844 1 38.06 219 LYS A CA 1
ATOM 1667 C C . LYS A 1 219 ? 24.156 14.516 -22.688 1 38.06 219 LYS A C 1
ATOM 1669 O O . LYS A 1 219 ? 23.016 14.742 -23.078 1 38.06 219 LYS A O 1
ATOM 1674 N N . LYS A 1 220 ? 24.406 15.141 -21.609 1 34.22 220 LYS A N 1
ATOM 1675 C CA . LYS A 1 220 ? 23.969 16.531 -21.609 1 34.22 220 LYS A CA 1
ATOM 1676 C C . LYS A 1 220 ? 24.25 17.203 -22.953 1 34.22 220 LYS A C 1
ATOM 1678 O O . LYS A 1 220 ? 25.391 17.172 -23.438 1 34.22 220 LYS A O 1
ATOM 1683 N N . LYS A 1 221 ? 23.25 17.391 -23.641 1 35.75 221 LYS A N 1
ATOM 1684 C CA . LYS A 1 221 ? 23.359 18.406 -24.672 1 35.75 221 LYS A CA 1
ATOM 1685 C C . LYS A 1 221 ? 24.078 19.641 -24.141 1 35.75 221 LYS A C 1
ATOM 1687 O O . LYS A 1 221 ? 23.891 20.031 -22.984 1 35.75 221 LYS A O 1
ATOM 1692 N N . ASP A 1 222 ? 25.109 20.141 -24.766 1 36.78 222 ASP A N 1
ATOM 1693 C CA . ASP A 1 222 ? 25.906 21.344 -24.656 1 36.78 222 ASP A CA 1
ATOM 1694 C C . ASP A 1 222 ? 25.031 22.562 -24.375 1 36.78 222 ASP A C 1
ATOM 1696 O O . ASP A 1 222 ? 24.547 23.219 -25.297 1 36.78 222 ASP A O 1
ATOM 1700 N N . SER A 1 223 ? 23.906 22.422 -23.641 1 35.5 223 SER A N 1
ATOM 1701 C CA . SER A 1 223 ? 23.297 23.75 -23.609 1 35.5 223 SER A CA 1
ATOM 1702 C C . SER A 1 223 ? 24.297 24.797 -23.109 1 35.5 223 SER A C 1
ATOM 1704 O O . SER A 1 223 ? 25.031 24.547 -22.141 1 35.5 223 SER A O 1
ATOM 1706 N N . ASN A 1 224 ? 24.75 25.656 -23.984 1 36.31 224 ASN A N 1
ATOM 1707 C CA . ASN A 1 224 ? 25.578 26.859 -23.953 1 36.31 224 ASN A CA 1
ATOM 1708 C C . ASN A 1 224 ? 25.188 27.781 -22.812 1 36.31 224 ASN A C 1
ATOM 1710 O O . ASN A 1 224 ? 25.328 29 -22.922 1 36.31 224 ASN A O 1
ATOM 1714 N N . SER A 1 225 ? 24.234 27.438 -21.938 1 35.78 225 SER A N 1
ATOM 1715 C CA . SER A 1 225 ? 23.984 28.578 -21.078 1 35.78 225 SER A CA 1
ATOM 1716 C C . SER A 1 225 ? 25.219 28.953 -20.266 1 35.78 225 SER A C 1
ATOM 1718 O O . SER A 1 225 ? 25.938 28.062 -19.781 1 35.78 225 SER A O 1
ATOM 1720 N N . TRP A 1 226 ? 25.797 30.078 -20.5 1 35.34 226 TRP A N 1
ATOM 1721 C CA . TRP A 1 226 ? 26.875 30.812 -19.844 1 35.34 226 TRP A CA 1
ATOM 1722 C C . TRP A 1 226 ? 26.766 30.719 -18.328 1 35.34 226 TRP A C 1
ATOM 1724 O O . TRP A 1 226 ? 25.781 31.188 -17.734 1 35.34 226 TRP A O 1
ATOM 1734 N N . THR A 1 227 ? 26.625 29.562 -17.75 1 38.44 227 THR A N 1
ATOM 1735 C CA . THR A 1 227 ? 26.625 29.578 -16.281 1 38.44 227 THR A CA 1
ATOM 1736 C C . THR A 1 227 ? 28 29.938 -15.742 1 38.44 227 THR A C 1
ATOM 1738 O O . THR A 1 227 ? 29.016 29.672 -16.391 1 38.44 227 THR A O 1
ATOM 1741 N N . TRP A 1 228 ? 28.094 30.938 -14.883 1 35.5 228 TRP A N 1
ATOM 1742 C CA . TRP A 1 228 ? 29.297 31.438 -14.25 1 35.5 228 TRP A CA 1
ATOM 1743 C C . TRP A 1 228 ? 30.25 30.297 -13.883 1 35.5 228 TRP A C 1
ATOM 1745 O O . TRP A 1 228 ? 29.797 29.25 -13.406 1 35.5 228 TRP A O 1
ATOM 1755 N N . ALA A 1 229 ? 31.422 30.266 -14.508 1 39.28 229 ALA A N 1
ATOM 1756 C CA . ALA A 1 229 ? 32.562 29.344 -14.438 1 39.28 229 ALA A CA 1
ATOM 1757 C C . ALA A 1 229 ? 32.719 28.781 -13.031 1 39.28 229 ALA A C 1
ATOM 1759 O O . ALA A 1 229 ? 33.125 27.625 -12.859 1 39.28 229 ALA A O 1
ATOM 1760 N N . GLN A 1 230 ? 32.75 29.688 -12.109 1 39.31 230 GLN A N 1
ATOM 1761 C CA . GLN A 1 230 ? 33.062 29.281 -10.75 1 39.31 230 GLN A CA 1
ATOM 1762 C C . GLN A 1 230 ? 32 28.359 -10.188 1 39.31 230 GLN A C 1
ATOM 1764 O O . GLN A 1 230 ? 32.156 27.766 -9.125 1 39.31 230 GLN A O 1
ATOM 1769 N N . VAL A 1 231 ? 30.828 28.562 -10.484 1 36.47 231 VAL A N 1
ATOM 1770 C CA . VAL A 1 231 ? 29.891 27.562 -10.008 1 36.47 231 VAL A CA 1
ATOM 1771 C C . VAL A 1 231 ? 29.984 26.297 -10.875 1 36.47 231 VAL A C 1
ATOM 1773 O O . VAL A 1 231 ? 29.516 26.281 -12.016 1 36.47 231 VAL A O 1
ATOM 1776 N N . LYS A 1 232 ? 31.25 25.812 -11.211 1 36.94 232 LYS A N 1
ATOM 1777 C CA . LYS A 1 232 ? 31.5 24.531 -11.867 1 36.94 232 LYS A CA 1
ATOM 1778 C C . LYS A 1 232 ? 30.328 23.578 -11.672 1 36.94 232 LYS A C 1
ATOM 1780 O O . LYS A 1 232 ? 29.875 23.359 -10.539 1 36.94 232 LYS A O 1
ATOM 1785 N N . LYS A 1 233 ? 29.547 23.516 -12.719 1 40.19 233 LYS A N 1
ATOM 1786 C CA . LYS A 1 233 ? 28.625 22.391 -12.711 1 40.19 233 LYS A CA 1
ATOM 1787 C C . LYS A 1 233 ? 29.328 21.109 -12.258 1 40.19 233 LYS A C 1
ATOM 1789 O O . LYS A 1 233 ? 30.312 20.688 -12.875 1 40.19 233 LYS A O 1
ATOM 1794 N N . THR A 1 234 ? 29.672 20.891 -10.992 1 37.75 234 THR A N 1
ATOM 1795 C CA . THR A 1 234 ? 30.219 19.594 -10.609 1 37.75 234 THR A CA 1
ATOM 1796 C C . THR A 1 234 ? 29.688 18.5 -11.531 1 37.75 234 THR A C 1
ATOM 1798 O O . THR A 1 234 ? 28.516 18.5 -11.906 1 37.75 234 THR A O 1
ATOM 1801 N N . PRO A 1 235 ? 30.469 17.844 -12.32 1 42.31 235 PRO A N 1
ATOM 1802 C CA . PRO A 1 235 ? 30 16.656 -13.039 1 42.31 235 PRO A CA 1
ATOM 1803 C C . PRO A 1 235 ? 28.766 16.031 -12.375 1 42.31 235 PRO A C 1
ATOM 1805 O O . PRO A 1 235 ? 28.609 16.125 -11.156 1 42.31 235 PRO A O 1
ATOM 1808 N N . GLU A 1 236 ? 27.703 15.883 -13.078 1 45.78 236 GLU A N 1
ATOM 1809 C CA . GLU A 1 236 ? 26.453 15.367 -12.531 1 45.78 236 GLU A CA 1
ATOM 1810 C C . GLU A 1 236 ? 26.703 14.18 -11.609 1 45.78 236 GLU A C 1
ATOM 1812 O O . GLU A 1 236 ? 27.047 13.086 -12.062 1 45.78 236 GLU A O 1
ATOM 1817 N N . ALA A 1 237 ? 27.516 14.266 -10.594 1 49.84 237 ALA A N 1
ATOM 1818 C CA . ALA A 1 237 ? 27.641 13.289 -9.516 1 49.84 237 ALA A CA 1
ATOM 1819 C C . ALA A 1 237 ? 26.312 12.555 -9.289 1 49.84 237 ALA A C 1
ATOM 1821 O O . ALA A 1 237 ? 25.25 13.094 -9.586 1 49.84 237 ALA A O 1
ATOM 1822 N N . PRO A 1 238 ? 26.469 11.195 -9.305 1 58.66 238 PRO A N 1
ATOM 1823 C CA . PRO A 1 238 ? 25.234 10.516 -8.898 1 58.66 238 PRO A CA 1
ATOM 1824 C C . PRO A 1 238 ? 24.391 11.336 -7.922 1 58.66 238 PRO A C 1
ATOM 1826 O O . PRO A 1 238 ? 24.953 12.023 -7.062 1 58.66 238 PRO A O 1
ATOM 1829 N N . GLU A 1 239 ? 23.312 11.766 -8.477 1 67.31 239 GLU A N 1
ATOM 1830 C CA . GLU A 1 239 ? 22.438 12.562 -7.621 1 67.31 239 GLU A CA 1
ATOM 1831 C C . GLU A 1 239 ? 22.062 11.805 -6.348 1 67.31 239 GLU A C 1
ATOM 1833 O O . GLU A 1 239 ? 21.547 10.688 -6.41 1 67.31 239 GLU A O 1
ATOM 1838 N N . LYS A 1 240 ? 22.812 12.062 -5.344 1 80 240 LYS A N 1
ATOM 1839 C CA . LYS A 1 240 ? 22.562 11.484 -4.027 1 80 240 LYS A CA 1
ATOM 1840 C C . LYS A 1 240 ? 21.5 12.273 -3.275 1 80 240 LYS A C 1
ATOM 1842 O O . LYS A 1 240 ? 21.578 13.5 -3.164 1 80 240 LYS A O 1
ATOM 1847 N N . HIS A 1 241 ? 20.359 11.625 -3.07 1 85.81 241 HIS A N 1
ATOM 1848 C CA . HIS A 1 241 ? 19.312 12.188 -2.213 1 85.81 241 HIS A CA 1
ATOM 1849 C C . HIS A 1 241 ? 19.109 11.328 -0.969 1 85.81 241 HIS A C 1
ATOM 1851 O O . HIS A 1 241 ? 19.484 10.156 -0.948 1 85.81 241 HIS A O 1
ATOM 1857 N N . THR A 1 242 ? 18.703 11.977 0.028 1 89.12 242 THR A N 1
ATOM 1858 C CA . THR A 1 242 ? 18.312 11.195 1.192 1 89.12 242 THR A CA 1
ATOM 1859 C C . THR A 1 242 ? 16.922 10.578 0.992 1 89.12 242 THR A C 1
ATOM 1861 O O . THR A 1 242 ? 16.125 11.07 0.182 1 89.12 242 THR A O 1
ATOM 1864 N N . ILE A 1 243 ? 16.688 9.469 1.649 1 92.69 243 ILE A N 1
ATOM 1865 C CA . ILE A 1 243 ? 15.383 8.82 1.605 1 92.69 243 ILE A CA 1
ATOM 1866 C C . ILE A 1 243 ? 14.297 9.797 2.068 1 92.69 243 ILE A C 1
ATOM 1868 O O . ILE A 1 243 ? 13.219 9.852 1.481 1 92.69 243 ILE A O 1
ATOM 1872 N N . LEU A 1 244 ? 14.641 10.594 3.025 1 92 244 LEU A N 1
ATOM 1873 C CA . LEU A 1 244 ? 13.695 11.57 3.559 1 92 244 LEU A CA 1
ATOM 1874 C C . LEU A 1 244 ? 13.359 12.625 2.508 1 92 244 LEU A C 1
ATOM 1876 O O . LEU A 1 244 ? 12.195 13 2.354 1 92 244 LEU A O 1
ATOM 1880 N N . GLN A 1 245 ? 14.328 13.062 1.858 1 91.75 245 GLN A N 1
ATOM 1881 C CA . GLN A 1 245 ? 14.102 14.047 0.806 1 91.75 245 GLN A CA 1
ATOM 1882 C C . GLN A 1 245 ? 13.195 13.492 -0.289 1 91.75 245 GLN A C 1
ATOM 1884 O O . GLN A 1 245 ? 12.297 14.18 -0.773 1 91.75 245 GLN A O 1
ATOM 1889 N N . GLU A 1 246 ? 13.445 12.242 -0.671 1 92.69 246 GLU A N 1
ATOM 1890 C CA . GLU A 1 246 ? 12.625 11.594 -1.691 1 92.69 246 GLU A CA 1
ATOM 1891 C C . GLU A 1 246 ? 11.18 11.43 -1.219 1 92.69 246 GLU A C 1
ATOM 1893 O O . GLU A 1 246 ? 10.242 11.594 -2.002 1 92.69 246 GLU A O 1
ATOM 1898 N N . THR A 1 247 ? 11.039 11.062 -0.028 1 92.94 247 THR A N 1
ATOM 1899 C CA . THR A 1 247 ? 9.711 10.891 0.543 1 92.94 247 THR A CA 1
ATOM 1900 C C . THR A 1 247 ? 8.945 12.211 0.544 1 92.94 247 THR A C 1
ATOM 1902 O O . THR A 1 247 ? 7.746 12.242 0.257 1 92.94 247 THR A O 1
ATOM 1905 N N . LEU A 1 248 ? 9.602 13.312 0.855 1 92.12 248 LEU A N 1
ATOM 1906 C CA . LEU A 1 248 ? 9 14.641 0.866 1 92.12 248 LEU A CA 1
ATOM 1907 C C . LEU A 1 248 ? 8.602 15.062 -0.542 1 92.12 248 LEU A C 1
ATOM 1909 O O . LEU A 1 248 ? 7.527 15.641 -0.74 1 92.12 248 LEU A O 1
ATOM 1913 N N . LEU A 1 249 ? 9.469 14.719 -1.445 1 91.62 249 LEU A N 1
ATOM 1914 C CA . LEU A 1 249 ? 9.172 15.047 -2.836 1 91.62 249 LEU A CA 1
ATOM 1915 C C . LEU A 1 249 ? 7.926 14.305 -3.314 1 91.62 249 LEU A C 1
ATOM 1917 O O . LEU A 1 249 ? 7.117 14.859 -4.059 1 91.62 249 LEU A O 1
ATOM 1921 N N . LYS A 1 250 ? 7.75 13.086 -2.852 1 92.38 250 LYS A N 1
ATOM 1922 C CA . LYS A 1 250 ? 6.605 12.273 -3.242 1 92.38 250 LYS A CA 1
ATOM 1923 C C . LYS A 1 250 ? 5.375 12.617 -2.412 1 92.38 250 LYS A C 1
ATOM 1925 O O . LYS A 1 250 ? 4.277 12.133 -2.686 1 92.38 250 LYS A O 1
ATOM 1930 N N . ASP A 1 251 ? 5.57 13.422 -1.426 1 90.88 251 ASP A N 1
ATOM 1931 C CA . ASP A 1 251 ? 4.496 13.93 -0.579 1 90.88 251 ASP A CA 1
ATOM 1932 C C . ASP A 1 251 ? 3.764 12.789 0.125 1 90.88 251 ASP A C 1
ATOM 1934 O O . ASP A 1 251 ? 2.531 12.758 0.146 1 90.88 251 ASP A O 1
ATOM 1938 N N . TRP A 1 252 ? 4.551 11.727 0.589 1 91.25 252 TRP A N 1
ATOM 1939 C CA . TRP A 1 252 ? 3.99 10.641 1.391 1 91.25 252 TRP A CA 1
ATOM 1940 C C . TRP A 1 252 ? 3.854 11.062 2.852 1 91.25 252 TRP A C 1
ATOM 1942 O O . TRP A 1 252 ? 4.688 10.703 3.686 1 91.25 252 TRP A O 1
ATOM 1952 N N . GLN A 1 253 ? 2.832 11.727 3.188 1 87.44 253 GLN A N 1
ATOM 1953 C CA . GLN A 1 253 ? 2.645 12.312 4.508 1 87.44 253 GLN A CA 1
ATOM 1954 C C . GLN A 1 253 ? 2.674 11.242 5.598 1 87.44 253 GLN A C 1
ATOM 1956 O O . GLN A 1 253 ? 3.34 11.414 6.621 1 87.44 253 GLN A O 1
ATOM 1961 N N . GLY A 1 254 ? 1.927 10.172 5.305 1 87.94 254 GLY A N 1
ATOM 1962 C CA . GLY A 1 254 ? 1.865 9.109 6.297 1 87.94 254 GLY A CA 1
ATOM 1963 C C . GLY A 1 254 ? 3.213 8.477 6.574 1 87.94 254 GLY A C 1
ATOM 1964 O O . GLY A 1 254 ? 3.58 8.266 7.73 1 87.94 254 GLY A O 1
ATOM 1965 N N . ILE A 1 255 ? 3.943 8.219 5.578 1 91.38 255 ILE A N 1
ATOM 1966 C CA . ILE A 1 255 ? 5.254 7.602 5.727 1 91.38 255 ILE A CA 1
ATOM 1967 C C . ILE A 1 255 ? 6.207 8.57 6.426 1 91.38 255 ILE A C 1
ATOM 1969 O O . ILE A 1 255 ? 7 8.164 7.281 1 91.38 255 ILE A O 1
ATOM 1973 N N . LEU A 1 256 ? 6.098 9.883 6 1 90.12 256 LEU A N 1
ATOM 1974 C CA . LEU A 1 256 ? 6.926 10.898 6.633 1 90.12 256 LEU A CA 1
ATOM 1975 C C . LEU A 1 256 ? 6.68 10.945 8.141 1 90.12 256 LEU A C 1
ATOM 1977 O O . LEU A 1 256 ? 7.625 11.031 8.922 1 90.12 256 LEU A O 1
ATOM 1981 N N . TYR A 1 257 ? 5.453 10.891 8.469 1 88.44 257 TYR A N 1
ATOM 1982 C CA . TYR A 1 257 ? 5.102 10.883 9.883 1 88.44 257 TYR A CA 1
ATOM 1983 C C . TYR A 1 257 ? 5.75 9.695 10.594 1 88.44 257 TYR A C 1
ATOM 1985 O O . TYR A 1 257 ? 6.309 9.852 11.688 1 88.44 257 TYR A O 1
ATOM 1993 N N . MET A 1 258 ? 5.715 8.555 10.031 1 91.06 258 MET A N 1
ATOM 1994 C CA . MET A 1 258 ? 6.293 7.348 10.617 1 91.06 258 MET A CA 1
ATOM 1995 C C . MET A 1 258 ? 7.812 7.449 10.688 1 91.06 258 MET A C 1
ATOM 1997 O O . MET A 1 258 ? 8.43 7.004 11.664 1 91.06 258 MET A O 1
ATOM 2001 N N . MET A 1 259 ? 8.375 7.996 9.688 1 91.12 259 MET A N 1
ATOM 2002 C CA . MET A 1 259 ? 9.82 8.188 9.68 1 91.12 259 MET A CA 1
ATOM 2003 C C . MET A 1 259 ? 10.258 9.102 10.82 1 91.12 259 MET A C 1
ATOM 2005 O O . MET A 1 259 ? 11.219 8.797 11.531 1 91.12 259 MET A O 1
ATOM 2009 N N . LEU A 1 260 ? 9.547 10.188 10.977 1 86.75 260 LEU A N 1
ATOM 2010 C CA . LEU A 1 260 ? 9.883 11.156 12.016 1 86.75 260 LEU A CA 1
ATOM 2011 C C . LEU A 1 260 ? 9.695 10.555 13.398 1 86.75 260 LEU A C 1
ATOM 2013 O O . LEU A 1 260 ? 10.453 10.852 14.32 1 86.75 260 LEU A O 1
ATOM 2017 N N . ASP A 1 261 ? 8.695 9.711 13.492 1 86.12 261 ASP A N 1
ATOM 2018 C CA . ASP A 1 261 ? 8.477 9.008 14.75 1 86.12 261 ASP A CA 1
ATOM 2019 C C . ASP A 1 261 ? 9.641 8.062 15.055 1 86.12 261 ASP A C 1
ATOM 2021 O O . ASP A 1 261 ? 10.055 7.938 16.203 1 86.12 261 ASP A O 1
ATOM 2025 N N . GLN A 1 262 ? 10.062 7.359 14.086 1 85.38 262 GLN A N 1
ATOM 2026 C CA . GLN A 1 262 ? 11.219 6.477 14.242 1 85.38 262 GLN A CA 1
ATOM 2027 C C . GLN A 1 262 ? 12.453 7.254 14.68 1 85.38 262 GLN A C 1
ATOM 2029 O O . GLN A 1 262 ? 13.234 6.781 15.508 1 85.38 262 GLN A O 1
ATOM 2034 N N . LEU A 1 263 ? 12.641 8.398 14.133 1 83.06 263 LEU A N 1
ATOM 2035 C CA . LEU A 1 263 ? 13.789 9.234 14.461 1 83.06 263 LEU A CA 1
ATOM 2036 C C . LEU A 1 263 ? 13.727 9.695 15.914 1 83.06 263 LEU A C 1
ATOM 2038 O O . LEU A 1 263 ? 14.758 9.828 16.578 1 83.06 263 LEU A O 1
ATOM 2042 N N . ASP A 1 264 ? 12.602 9.867 16.453 1 78.62 264 ASP A N 1
ATOM 2043 C CA . ASP A 1 264 ? 12.406 10.305 17.828 1 78.62 264 ASP A CA 1
ATOM 2044 C C . ASP A 1 264 ? 12.727 9.188 18.812 1 78.62 264 ASP A C 1
ATOM 2046 O O . ASP A 1 264 ? 13.273 9.43 19.891 1 78.62 264 ASP A O 1
ATOM 2050 N N . THR A 1 265 ? 12.391 7.992 18.484 1 75.56 265 THR A N 1
ATOM 2051 C CA . THR A 1 265 ? 12.555 6.859 19.391 1 75.56 265 THR A CA 1
ATOM 2052 C C . THR A 1 265 ? 14 6.375 19.391 1 75.56 265 THR A C 1
ATOM 2054 O O . THR A 1 265 ? 14.5 5.895 20.422 1 75.56 265 THR A O 1
ATOM 2057 N N . MET A 1 266 ? 14.508 6.227 18.359 1 65.88 266 MET A N 1
ATOM 2058 C CA . MET A 1 266 ? 15.859 5.676 18.281 1 65.88 266 MET A CA 1
ATOM 2059 C C . MET A 1 266 ? 16.875 6.621 18.938 1 65.88 266 MET A C 1
ATOM 2061 O O . MET A 1 266 ? 18.016 6.238 19.172 1 65.88 266 MET A O 1
ATOM 2065 N N . LYS A 1 267 ? 16.531 7.43 20.172 1 55.75 267 LYS A N 1
ATOM 2066 C CA . LYS A 1 267 ? 17.453 8.32 20.875 1 55.75 267 LYS A CA 1
ATOM 2067 C C . LYS A 1 267 ? 18.641 8.711 20 1 55.75 267 LYS A C 1
ATOM 2069 O O . LYS A 1 267 ? 19.531 9.43 20.438 1 55.75 267 LYS A O 1
ATOM 2074 N N . LYS A 1 268 ? 18.953 7.75 19.359 1 51.22 268 LYS A N 1
ATOM 2075 C CA . LYS A 1 268 ? 20.203 7.918 18.625 1 51.22 268 LYS A CA 1
ATOM 2076 C C . LYS A 1 268 ? 20.297 9.312 18 1 51.22 268 LYS A C 1
ATOM 2078 O O . LYS A 1 268 ? 21.328 9.969 18.078 1 51.22 268 LYS A O 1
ATOM 2083 N N . GLU A 1 269 ? 19.672 9.852 16.75 1 54.53 269 GLU A N 1
ATOM 2084 C CA . GLU A 1 269 ? 20.5 10.492 15.734 1 54.53 269 GLU A CA 1
ATOM 2085 C C . GLU A 1 269 ? 20.109 11.953 15.547 1 54.53 269 GLU A C 1
ATOM 2087 O O . GLU A 1 269 ? 19.094 12.258 14.914 1 54.53 269 GLU A O 1
ATOM 2092 N N . LEU A 1 270 ? 20.359 12.617 16.609 1 61.22 270 LEU A N 1
ATOM 2093 C CA . LEU A 1 270 ? 20.578 14.023 16.312 1 61.22 270 LEU A CA 1
ATOM 2094 C C . LEU A 1 270 ? 20.828 14.234 14.82 1 61.22 270 LEU A C 1
ATOM 2096 O O . LEU A 1 270 ? 20.297 15.18 14.234 1 61.22 270 LEU A O 1
ATOM 2100 N N . LYS A 1 271 ? 21.438 13.219 14.32 1 74.81 271 LYS A N 1
ATOM 2101 C CA . LYS A 1 271 ? 21.812 13.344 12.914 1 74.81 271 LYS A CA 1
ATOM 2102 C C . LYS A 1 271 ? 20.594 13.172 12.008 1 74.81 271 LYS A C 1
ATOM 2104 O O . LYS A 1 271 ? 20.5 13.812 10.961 1 74.81 271 LYS A O 1
ATOM 2109 N N . GLY A 1 272 ? 19.609 12.5 12.57 1 81.31 272 GLY A N 1
ATOM 2110 C CA . GLY A 1 272 ? 18.438 12.234 11.75 1 81.31 272 GLY A CA 1
ATOM 2111 C C . GLY A 1 272 ? 17.531 13.445 11.586 1 81.31 272 GLY A C 1
ATOM 2112 O O . GLY A 1 272 ? 17.031 13.711 10.484 1 81.31 272 GLY A O 1
ATOM 2113 N N . ILE A 1 273 ? 17.469 14.195 12.625 1 84.44 273 ILE A N 1
ATOM 2114 C CA . ILE A 1 273 ? 16.594 15.359 12.578 1 84.44 273 ILE A CA 1
ATOM 2115 C C . ILE A 1 273 ? 17.219 16.453 11.703 1 84.44 273 ILE A C 1
ATOM 2117 O O . ILE A 1 273 ? 16.516 17.156 10.977 1 84.44 273 ILE A O 1
ATOM 2121 N N . THR A 1 274 ? 18.516 16.531 11.75 1 87 274 THR A N 1
ATOM 2122 C CA . THR A 1 274 ? 19.219 17.5 10.922 1 87 274 THR A CA 1
ATOM 2123 C C . THR A 1 274 ? 19.016 17.188 9.438 1 87 274 THR A C 1
ATOM 2125 O O . THR A 1 274 ? 18.766 18.094 8.641 1 87 274 THR A O 1
ATOM 2128 N N . ILE A 1 275 ? 19.078 15.93 9.18 1 87.25 275 ILE A N 1
ATOM 2129 C CA . ILE A 1 275 ? 18.891 15.484 7.797 1 87.25 275 ILE A CA 1
ATOM 2130 C C . ILE A 1 275 ? 17.469 15.789 7.355 1 87.25 275 ILE A C 1
ATOM 2132 O O . ILE A 1 275 ? 17.234 16.203 6.215 1 87.25 275 ILE A O 1
ATOM 2136 N N . ALA A 1 276 ? 16.578 15.625 8.25 1 89.31 276 ALA A N 1
ATOM 2137 C CA . ALA A 1 276 ? 15.172 15.867 7.941 1 89.31 276 ALA A CA 1
ATOM 2138 C C . ALA A 1 276 ? 14.906 17.344 7.703 1 89.31 276 ALA A C 1
ATOM 2140 O O . ALA A 1 276 ? 14.156 17.719 6.793 1 89.31 276 ALA A O 1
ATOM 2141 N N . VAL A 1 277 ? 15.516 18.172 8.531 1 91.75 277 VAL A N 1
ATOM 2142 C CA . VAL A 1 277 ? 15.359 19.609 8.359 1 91.75 277 VAL A CA 1
ATOM 2143 C C . VAL A 1 277 ? 15.938 20.031 7.012 1 91.75 277 VAL A C 1
ATOM 2145 O O . VAL A 1 277 ? 15.289 20.75 6.246 1 91.75 277 VAL A O 1
ATOM 2148 N N . GLU A 1 278 ? 17.094 19.578 6.797 1 91.06 278 GLU A N 1
ATOM 2149 C CA . GLU A 1 278 ? 17.734 19.906 5.527 1 91.06 278 GLU A CA 1
ATOM 2150 C C . GLU A 1 278 ? 16.875 19.453 4.348 1 91.06 278 GLU A C 1
ATOM 2152 O O . GLU A 1 278 ? 16.688 20.203 3.381 1 91.06 278 GLU A O 1
ATOM 2157 N N . ALA A 1 279 ? 16.375 18.219 4.406 1 91.38 279 ALA A N 1
ATOM 2158 C CA . ALA A 1 279 ? 15.531 17.672 3.348 1 91.38 279 ALA A CA 1
ATOM 2159 C C . ALA A 1 279 ? 14.281 18.531 3.145 1 91.38 279 ALA A C 1
ATOM 2161 O O . ALA A 1 279 ? 13.852 18.766 2.01 1 91.38 279 ALA A O 1
ATOM 2162 N N . SER A 1 280 ? 13.68 18.984 4.176 1 93.06 280 SER A N 1
ATOM 2163 C CA . SER A 1 280 ? 12.469 19.797 4.086 1 93.06 280 SER A CA 1
ATOM 2164 C C . SER A 1 280 ? 12.758 21.141 3.416 1 93.06 280 SER A C 1
ATOM 2166 O O . SER A 1 280 ? 11.93 21.641 2.656 1 93.06 280 SER A O 1
ATOM 2168 N N . LEU A 1 281 ? 13.953 21.734 3.703 1 93.56 281 LEU A N 1
ATOM 2169 C CA . LEU A 1 281 ? 14.328 23 3.094 1 93.56 281 LEU A CA 1
ATOM 2170 C C . LEU A 1 281 ? 14.617 22.828 1.605 1 93.56 281 LEU A C 1
ATOM 2172 O O . LEU A 1 281 ? 14.25 23.672 0.793 1 93.56 281 LEU A O 1
ATOM 2176 N N . ARG A 1 282 ? 15.203 21.688 1.274 1 90.94 282 ARG A N 1
ATOM 2177 C CA . ARG A 1 282 ? 15.547 21.422 -0.117 1 90.94 282 ARG A CA 1
ATOM 2178 C C . ARG A 1 282 ? 14.297 21.156 -0.955 1 90.94 282 ARG A C 1
ATOM 2180 O O . ARG A 1 282 ? 14.297 21.406 -2.162 1 90.94 282 ARG A O 1
ATOM 2187 N N . THR A 1 283 ? 13.273 20.688 -0.36 1 92.44 283 THR A N 1
ATOM 2188 C CA . THR A 1 283 ? 12.047 20.359 -1.076 1 92.44 283 THR A CA 1
ATOM 2189 C C . THR A 1 283 ? 10.992 21.438 -0.869 1 92.44 283 THR A C 1
ATOM 2191 O O . THR A 1 283 ? 9.836 21.281 -1.267 1 92.44 283 THR A O 1
ATOM 2194 N N . PHE A 1 284 ? 11.266 22.484 -0.185 1 92.62 284 PHE A N 1
ATOM 2195 C CA . PHE A 1 284 ? 10.453 23.672 0.02 1 92.62 284 PHE A CA 1
ATOM 2196 C C . PHE A 1 284 ? 9.234 23.359 0.876 1 92.62 284 PHE A C 1
ATOM 2198 O O . PHE A 1 284 ? 8.156 23.922 0.66 1 92.62 284 PHE A O 1
ATOM 2205 N N . LYS A 1 285 ? 9.336 22.359 1.625 1 92.5 285 LYS A N 1
ATOM 2206 C CA . LYS A 1 285 ? 8.289 22.062 2.605 1 92.5 285 LYS A CA 1
ATOM 2207 C C . LYS A 1 285 ? 8.547 22.812 3.914 1 92.5 285 LYS A C 1
ATOM 2209 O O . LYS A 1 285 ? 9.008 22.219 4.891 1 92.5 285 LYS A O 1
ATOM 2214 N N . TYR A 1 286 ? 8.18 24.047 3.955 1 93.19 286 TYR A N 1
ATOM 2215 C CA . TYR A 1 286 ? 8.602 24.953 5.02 1 93.19 286 TYR A CA 1
ATOM 2216 C C . TYR A 1 286 ? 7.855 24.656 6.312 1 93.19 286 TYR A C 1
ATOM 2218 O O . TYR A 1 286 ? 8.414 24.797 7.402 1 93.19 286 TYR A O 1
ATOM 2226 N N . ASN A 1 287 ? 6.598 24.219 6.234 1 89.81 287 ASN A N 1
ATOM 2227 C CA . ASN A 1 287 ? 5.875 23.891 7.457 1 89.81 287 ASN A CA 1
ATOM 2228 C C . ASN A 1 287 ? 6.473 22.656 8.141 1 89.81 287 ASN A C 1
ATOM 2230 O O . ASN A 1 287 ? 6.52 22.594 9.367 1 89.81 287 ASN A O 1
ATOM 2234 N N . VAL A 1 288 ? 6.918 21.734 7.312 1 91.38 288 VAL A N 1
ATOM 2235 C CA . VAL A 1 288 ? 7.613 20.578 7.871 1 91.38 288 VAL A CA 1
ATOM 2236 C C . VAL A 1 288 ? 8.906 21.031 8.539 1 91.38 288 VAL A C 1
ATOM 22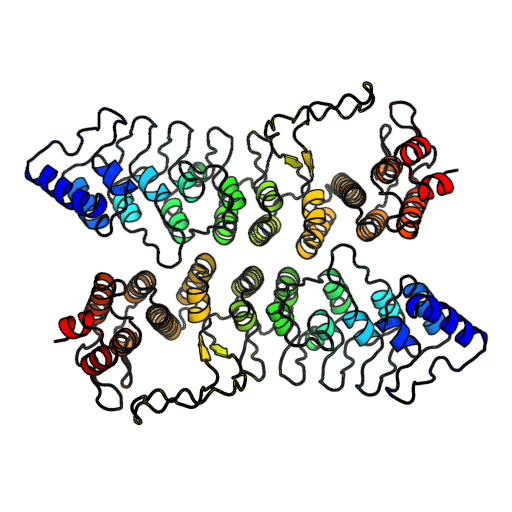38 O O . VAL A 1 288 ? 9.242 20.562 9.633 1 91.38 288 VAL A O 1
ATOM 2241 N N . ALA A 1 289 ? 9.625 21.922 7.887 1 93.5 289 ALA A N 1
ATOM 2242 C CA . ALA A 1 289 ? 10.875 22.438 8.438 1 93.5 289 ALA A CA 1
ATOM 2243 C C . ALA A 1 289 ? 10.648 23.109 9.781 1 93.5 289 ALA A C 1
ATOM 2245 O O . ALA A 1 289 ? 11.383 22.875 10.742 1 93.5 289 ALA A O 1
ATOM 2246 N N . LEU A 1 290 ? 9.617 23.906 9.852 1 92.25 290 LEU A N 1
ATOM 2247 C CA . LEU A 1 290 ? 9.297 24.609 11.086 1 92.25 290 LEU A CA 1
ATOM 2248 C C . LEU A 1 290 ? 8.992 23.641 12.219 1 92.25 290 LEU A C 1
ATOM 2250 O O . LEU A 1 290 ? 9.461 23.828 13.344 1 92.25 290 LEU A O 1
ATOM 2254 N N . LYS A 1 291 ? 8.273 22.641 11.883 1 87.88 291 LYS A N 1
ATOM 2255 C CA . LYS A 1 291 ? 7.938 21.641 12.883 1 87.88 291 LYS A CA 1
ATOM 2256 C C . LYS A 1 291 ? 9.195 20.922 13.375 1 87.88 291 LYS A C 1
ATOM 2258 O O . LYS A 1 291 ? 9.352 20.688 14.578 1 87.88 291 LYS A O 1
ATOM 2263 N N . LEU A 1 292 ? 10.023 20.609 12.484 1 89 292 LEU A N 1
ATOM 2264 C CA . LEU A 1 292 ? 11.242 19.859 12.812 1 89 292 LEU A CA 1
ATOM 2265 C C . LEU A 1 292 ? 12.203 20.734 13.609 1 89 292 LEU A C 1
ATOM 2267 O O . LEU A 1 292 ? 12.805 20.281 14.586 1 89 292 LEU A O 1
ATOM 2271 N N . ILE A 1 293 ? 12.336 22 13.234 1 91.12 293 ILE A N 1
ATOM 2272 C CA . ILE A 1 293 ? 13.227 22.922 13.922 1 91.12 293 ILE A CA 1
ATOM 2273 C C . ILE A 1 293 ? 12.75 23.125 15.359 1 91.12 293 ILE A C 1
ATOM 2275 O O . ILE A 1 293 ? 13.562 23.234 16.281 1 91.12 293 ILE A O 1
ATOM 2279 N N . GLY A 1 294 ? 11.438 23.125 15.461 1 87.81 294 GLY A N 1
ATOM 2280 C CA . GLY A 1 294 ? 10.859 23.266 16.781 1 87.81 294 GLY A CA 1
ATOM 2281 C C . GLY A 1 294 ? 11.227 22.141 17.719 1 87.81 294 GLY A C 1
ATOM 2282 O O . GLY A 1 294 ? 11.281 22.328 18.938 1 87.81 294 GLY A O 1
ATOM 2283 N N . ARG A 1 295 ? 11.578 21.078 17.234 1 83.06 295 ARG A N 1
ATOM 2284 C CA . ARG A 1 295 ? 11.875 19.891 18.047 1 83.06 295 ARG A CA 1
ATOM 2285 C C . ARG A 1 295 ? 13.359 19.828 18.406 1 83.06 295 ARG A C 1
ATOM 2287 O O . ARG A 1 295 ? 13.758 19.031 19.25 1 83.06 295 ARG A O 1
ATOM 2294 N N . ILE A 1 296 ? 14.094 20.656 17.75 1 85.06 296 ILE A N 1
ATOM 2295 C CA . ILE A 1 296 ? 15.539 20.656 17.984 1 85.06 296 ILE A CA 1
ATOM 2296 C C . ILE A 1 296 ? 15.852 21.328 19.312 1 85.06 296 ILE A C 1
ATOM 2298 O O . ILE A 1 296 ? 15.375 22.438 19.578 1 85.06 296 ILE A O 1
ATOM 2302 N N . LYS A 1 297 ? 16.609 20.641 20.141 1 79.12 297 LYS A N 1
ATOM 2303 C CA . LYS A 1 297 ? 16.922 21.156 21.469 1 79.12 297 LYS A CA 1
ATOM 2304 C C . LYS A 1 297 ? 18.234 21.938 21.453 1 79.12 297 LYS A C 1
ATOM 2306 O O . LYS A 1 297 ? 18.375 22.906 22.203 1 79.12 297 LYS A O 1
ATOM 2311 N N . HIS A 1 298 ? 19.156 21.531 20.578 1 80.75 298 HIS A N 1
ATOM 2312 C CA . HIS A 1 298 ? 20.469 22.156 20.578 1 80.75 298 HIS A CA 1
ATOM 2313 C C . HIS A 1 298 ? 20.734 22.859 19.25 1 80.75 298 HIS A C 1
ATOM 2315 O O . HIS A 1 298 ? 20.562 22.25 18.188 1 80.75 298 HIS A O 1
ATOM 2321 N N . SER A 1 299 ? 21.281 24 19.297 1 79.12 299 SER A N 1
ATOM 2322 C CA . SER A 1 299 ? 21.484 24.844 18.125 1 79.12 299 SER A CA 1
ATOM 2323 C C . SER A 1 299 ? 22.578 24.266 17.234 1 79.12 299 SER A C 1
ATOM 2325 O O . SER A 1 299 ? 22.578 24.5 16.016 1 79.12 299 SER A O 1
ATOM 2327 N N . TRP A 1 300 ? 23.547 23.562 17.828 1 75.06 300 TRP A N 1
ATOM 2328 C CA . TRP A 1 300 ? 24.688 23.094 17.047 1 75.06 300 TRP A CA 1
ATOM 2329 C C . TRP A 1 300 ? 24.25 22.078 16 1 75.06 300 TRP A C 1
ATOM 2331 O O . TRP A 1 300 ? 25.016 21.75 15.086 1 75.06 300 TRP A O 1
ATOM 2341 N N . MET A 1 301 ? 23.078 21.641 16.047 1 77.75 301 MET A N 1
ATOM 2342 C CA . MET A 1 301 ? 22.562 20.672 15.086 1 77.75 301 MET A CA 1
ATOM 2343 C C . MET A 1 301 ? 22.156 21.359 13.781 1 77.75 301 MET A C 1
ATOM 2345 O O . MET A 1 301 ? 22 20.688 12.758 1 77.75 301 MET A O 1
ATOM 2349 N N . LEU A 1 302 ? 22.188 22.609 13.812 1 82.44 302 LEU A N 1
ATOM 2350 C CA . LEU A 1 302 ? 21.594 23.328 12.688 1 82.44 302 LEU A CA 1
ATOM 2351 C C . LEU A 1 302 ? 22.672 24.016 11.859 1 82.44 302 LEU A C 1
ATOM 2353 O O . LEU A 1 302 ? 22.375 24.609 10.82 1 82.44 302 LEU A O 1
ATOM 2357 N N . TYR A 1 303 ? 23.812 23.953 12.273 1 76.94 303 TYR A N 1
ATOM 2358 C CA . TYR A 1 303 ? 24.859 24.578 11.484 1 76.94 303 TYR A CA 1
ATOM 2359 C C . TYR A 1 303 ? 26.219 23.938 11.773 1 76.94 303 TYR A C 1
ATOM 2361 O O . TYR A 1 303 ? 26.422 23.344 12.828 1 76.94 303 TYR A O 1
ATOM 2369 N N . THR A 1 304 ? 26.891 23.703 10.742 1 74.12 304 THR A N 1
ATOM 2370 C CA . THR A 1 304 ? 28.281 23.281 10.852 1 74.12 304 THR A CA 1
ATOM 2371 C C . THR A 1 304 ? 29.219 24.391 10.406 1 74.12 304 THR A C 1
ATOM 2373 O O . THR A 1 304 ? 28.766 25.438 9.938 1 74.12 304 THR A O 1
ATOM 2376 N N . ASP A 1 305 ? 30.453 24.109 10.789 1 65.25 305 ASP A N 1
ATOM 2377 C CA . ASP A 1 305 ? 31.453 25.094 10.414 1 65.25 305 ASP A CA 1
ATOM 2378 C C . ASP A 1 305 ? 31.469 25.344 8.906 1 65.25 305 ASP A C 1
ATOM 2380 O O . ASP A 1 305 ? 31.906 26.391 8.445 1 65.25 305 ASP A O 1
ATOM 2384 N N . LYS A 1 306 ? 30.828 24.484 8.195 1 74.12 306 LYS A N 1
ATOM 2385 C CA . LYS A 1 306 ? 30.906 24.578 6.742 1 74.12 306 LYS A CA 1
ATOM 2386 C C . LYS A 1 306 ? 29.594 25.094 6.152 1 74.12 306 LYS A C 1
ATOM 2388 O O . LYS A 1 306 ? 29.578 25.734 5.105 1 74.12 306 LYS A O 1
ATOM 2393 N N . LEU A 1 307 ? 28.625 24.812 6.746 1 82.62 307 LEU A N 1
ATOM 2394 C CA . LEU A 1 307 ? 27.344 25.141 6.133 1 82.62 307 LEU A CA 1
ATOM 2395 C C . LEU A 1 307 ? 26.234 25.188 7.184 1 82.62 307 LEU A C 1
ATOM 2397 O O . LEU A 1 307 ? 26.156 24.312 8.039 1 82.62 307 LEU A O 1
ATOM 2401 N N . SER A 1 308 ? 25.609 26.281 7.273 1 88.12 308 SER A N 1
ATOM 2402 C CA . SER A 1 308 ? 24.469 26.406 8.172 1 88.12 308 SER A CA 1
ATOM 2403 C C . SER A 1 308 ? 23.156 26.172 7.43 1 88.12 308 SER A C 1
ATOM 2405 O O . SER A 1 308 ? 23.109 26.266 6.203 1 88.12 308 SER A O 1
ATOM 2407 N N . MET A 1 309 ? 22.109 25.906 8.18 1 91.88 309 MET A N 1
ATOM 2408 C CA . MET A 1 309 ? 20.797 25.672 7.578 1 91.88 309 MET A CA 1
ATOM 2409 C C . MET A 1 309 ? 20.266 26.938 6.926 1 91.88 309 MET A C 1
ATOM 2411 O O . MET A 1 309 ? 19.422 26.875 6.035 1 91.88 309 MET A O 1
ATOM 2415 N N . LEU A 1 310 ? 20.828 28.062 7.324 1 93.19 310 LEU A N 1
ATOM 2416 C CA . LEU A 1 310 ? 20.453 29.312 6.68 1 93.19 310 LEU A CA 1
ATOM 2417 C C . LEU A 1 310 ? 21.031 29.391 5.27 1 93.19 310 LEU A C 1
ATOM 2419 O O . LEU A 1 310 ? 20.391 29.922 4.359 1 93.19 310 LEU A O 1
ATOM 2423 N N . HIS A 1 311 ? 22.234 28.859 5.152 1 91.12 311 HIS A N 1
ATOM 2424 C CA . HIS A 1 311 ? 22.828 28.781 3.826 1 91.12 311 HIS A CA 1
ATOM 2425 C C . HIS A 1 311 ? 22 27.906 2.893 1 91.12 311 HIS A C 1
ATOM 2427 O O . HIS A 1 311 ? 21.781 28.266 1.732 1 91.12 311 HIS A O 1
ATOM 2433 N N . VAL A 1 312 ? 21.562 26.797 3.473 1 90.75 312 VAL A N 1
ATOM 2434 C CA . VAL A 1 312 ? 20.766 25.844 2.697 1 90.75 312 VAL A CA 1
ATOM 2435 C C . VAL A 1 312 ? 19.453 26.516 2.262 1 90.75 312 VAL A C 1
ATOM 2437 O O . VAL A 1 312 ? 19.062 26.422 1.098 1 90.75 312 VAL A O 1
ATOM 2440 N N . LEU A 1 313 ? 18.797 27.172 3.182 1 93.62 313 LEU A N 1
ATOM 2441 C CA . LEU A 1 313 ? 17.562 27.891 2.885 1 93.62 313 LEU A CA 1
ATOM 2442 C C . LEU A 1 313 ? 17.781 28.922 1.791 1 93.62 313 LEU A C 1
ATOM 2444 O O . LEU A 1 313 ? 17.016 28.984 0.825 1 93.62 313 LEU A O 1
ATOM 2448 N N . ALA A 1 314 ? 18.844 29.672 1.902 1 91.38 314 ALA A N 1
ATOM 2449 C CA . ALA A 1 314 ? 19.125 30.75 0.96 1 91.38 314 ALA A CA 1
ATOM 2450 C C . ALA A 1 314 ? 19.453 30.203 -0.426 1 91.38 314 ALA A C 1
ATOM 2452 O O . ALA A 1 314 ? 19.062 30.797 -1.439 1 91.38 314 ALA A O 1
ATOM 2453 N N . ARG A 1 315 ? 20.031 29.109 -0.441 1 89.25 315 ARG A N 1
ATOM 2454 C CA . ARG A 1 315 ? 20.453 28.5 -1.698 1 89.25 315 ARG A CA 1
ATOM 2455 C C . ARG A 1 315 ? 19.266 27.859 -2.414 1 89.25 315 ARG A C 1
ATOM 2457 O O . ARG A 1 315 ? 19.156 27.953 -3.639 1 89.25 315 ARG A O 1
ATOM 2464 N N . GLU A 1 316 ? 18.438 27.203 -1.661 1 89.75 316 GLU A N 1
ATOM 2465 C CA . GLU A 1 316 ? 17.438 26.328 -2.256 1 89.75 316 GLU A CA 1
ATOM 2466 C C . GLU A 1 316 ? 16.094 27.031 -2.402 1 89.75 316 GLU A C 1
ATOM 2468 O O . GLU A 1 316 ? 15.273 26.641 -3.23 1 89.75 316 GLU A O 1
ATOM 2473 N N . ALA A 1 317 ? 15.812 28.031 -1.655 1 92.12 317 ALA A N 1
ATOM 2474 C CA . ALA A 1 317 ? 14.5 28.672 -1.639 1 92.12 317 ALA A CA 1
ATOM 2475 C C . ALA A 1 317 ? 14.227 29.391 -2.951 1 92.12 317 ALA A C 1
ATOM 2477 O O . ALA A 1 317 ? 14.977 30.297 -3.336 1 92.12 317 ALA A O 1
ATOM 2478 N N . PRO A 1 318 ? 13.273 28.906 -3.666 1 91.56 318 PRO A N 1
ATOM 2479 C CA . PRO A 1 318 ? 12.922 29.625 -4.895 1 91.56 318 PRO A CA 1
ATOM 2480 C C . PRO A 1 318 ? 12.438 31.047 -4.629 1 91.56 318 PRO A C 1
ATOM 2482 O O . PRO A 1 318 ? 11.688 31.266 -3.676 1 91.56 318 PRO A O 1
ATOM 2485 N N . PRO A 1 319 ? 12.812 31.812 -5.668 1 88.12 319 PRO A N 1
ATOM 2486 C CA . PRO A 1 319 ? 12.367 33.219 -5.508 1 88.12 319 PRO A CA 1
ATOM 2487 C C . PRO A 1 319 ? 10.852 33.344 -5.57 1 88.12 319 PRO A C 1
ATOM 2489 O O . PRO A 1 319 ? 10.188 32.656 -6.352 1 88.12 319 PRO A O 1
ATOM 2492 N N . ASP A 1 320 ? 10.172 34 -4.711 1 87 320 ASP A N 1
ATOM 2493 C CA . ASP A 1 320 ? 8.781 34.438 -4.691 1 87 320 ASP A CA 1
ATOM 2494 C C . ASP A 1 320 ? 7.848 33.312 -4.266 1 87 320 ASP A C 1
ATOM 2496 O O . ASP A 1 320 ? 6.625 33.406 -4.379 1 87 320 ASP A O 1
ATOM 2500 N N . TYR A 1 321 ? 8.539 32.219 -4.023 1 90.06 321 TYR A N 1
ATOM 2501 C CA . TYR A 1 321 ? 7.711 31.109 -3.525 1 90.06 321 TYR A CA 1
ATOM 2502 C C . TYR A 1 321 ? 7.512 31.219 -2.018 1 90.06 321 TYR A C 1
ATOM 2504 O O . TYR A 1 321 ? 8.445 31 -1.244 1 90.06 321 TYR A O 1
ATOM 2512 N N . LEU A 1 322 ? 6.277 31.531 -1.603 1 89.75 322 LEU A N 1
ATOM 2513 C CA . LEU A 1 322 ? 5.875 31.656 -0.205 1 89.75 322 LEU A CA 1
ATOM 2514 C C . LEU A 1 322 ? 6.887 32.5 0.577 1 89.75 322 LEU A C 1
ATOM 2516 O O . LEU A 1 322 ? 7.465 32 1.556 1 89.75 322 LEU A O 1
ATOM 2520 N N . PRO A 1 323 ? 7.074 33.688 0.221 1 91.19 323 PRO A N 1
ATOM 2521 C CA . PRO A 1 323 ? 8.094 34.531 0.837 1 91.19 323 PRO A CA 1
ATOM 2522 C C . PRO A 1 323 ? 7.902 34.688 2.344 1 91.19 323 PRO A C 1
ATOM 2524 O O . PRO A 1 323 ? 8.883 34.719 3.096 1 91.19 323 PRO A O 1
ATOM 2527 N N . GLU A 1 324 ? 6.699 34.719 2.793 1 88.56 324 GLU A N 1
ATOM 2528 C CA . GLU A 1 324 ? 6.434 34.875 4.219 1 88.56 324 GLU A CA 1
ATOM 2529 C C . GLU A 1 324 ? 6.926 33.688 5.02 1 88.56 324 GLU A C 1
ATOM 2531 O O . GLU A 1 324 ? 7.48 33.844 6.109 1 88.56 324 GLU A O 1
ATOM 2536 N N . LEU A 1 325 ? 6.742 32.531 4.441 1 90.88 325 LEU A N 1
ATOM 2537 C CA . LEU A 1 325 ? 7.168 31.328 5.129 1 90.88 325 LEU A CA 1
ATOM 2538 C C . LEU A 1 325 ? 8.688 31.188 5.113 1 90.88 325 LEU A C 1
ATOM 2540 O O . LEU A 1 325 ? 9.281 30.672 6.059 1 90.88 325 LEU A O 1
ATOM 2544 N N . GLN A 1 326 ? 9.297 31.641 4.035 1 94.19 326 GLN A N 1
ATOM 2545 C CA . GLN A 1 326 ? 10.758 31.609 3.973 1 94.19 326 GLN A CA 1
ATOM 2546 C C . GLN A 1 326 ? 11.367 32.469 5.086 1 94.19 326 GLN A C 1
ATOM 2548 O O . GLN A 1 326 ? 12.312 32.031 5.754 1 94.19 326 GLN A O 1
ATOM 2553 N N . VAL A 1 327 ? 10.773 33.594 5.289 1 94 327 VAL A N 1
ATOM 2554 C CA . VAL A 1 327 ? 11.25 34.5 6.324 1 94 327 VAL A CA 1
ATOM 2555 C C . VAL A 1 327 ? 11 33.906 7.703 1 94 327 VAL A C 1
ATOM 2557 O O . VAL A 1 327 ? 11.844 34 8.602 1 94 327 VAL A O 1
ATOM 2560 N N . LYS A 1 328 ? 9.859 33.281 7.859 1 92.75 328 LYS A N 1
ATOM 2561 C CA . LYS A 1 328 ? 9.523 32.656 9.133 1 92.75 328 LYS A CA 1
ATOM 2562 C C . LYS A 1 328 ? 10.516 31.547 9.477 1 92.75 328 LYS A C 1
ATOM 2564 O O . LYS A 1 328 ? 10.898 31.391 10.633 1 92.75 328 LYS A O 1
ATOM 2569 N N . VAL A 1 329 ? 10.891 30.781 8.477 1 95 329 VAL A N 1
ATOM 2570 C CA . VAL A 1 329 ? 11.859 29.719 8.688 1 95 329 VAL A CA 1
ATOM 2571 C C . VAL A 1 329 ? 13.211 30.312 9.086 1 95 329 VAL A C 1
ATOM 2573 O O . VAL A 1 329 ? 13.859 29.828 10.016 1 95 329 VAL A O 1
ATOM 2576 N N . ALA A 1 330 ? 13.648 31.359 8.375 1 94.81 330 ALA A N 1
ATOM 2577 C CA . ALA A 1 330 ? 14.914 32.031 8.688 1 94.81 330 ALA A CA 1
ATOM 2578 C C . ALA A 1 330 ? 14.906 32.562 10.109 1 94.81 330 ALA A C 1
ATOM 2580 O O . ALA A 1 330 ? 15.875 32.406 10.852 1 94.81 330 ALA A O 1
ATOM 2581 N N . GLN A 1 331 ? 13.812 33.188 10.445 1 94.94 331 GLN A N 1
ATOM 2582 C CA . GLN A 1 331 ? 13.664 33.75 11.781 1 94.94 331 GLN A CA 1
ATOM 2583 C C . GLN A 1 331 ? 13.734 32.688 12.852 1 94.94 331 GLN A C 1
ATOM 2585 O O . GLN A 1 331 ? 14.367 32.844 13.891 1 94.94 331 GLN A O 1
ATOM 2590 N N . PHE A 1 332 ? 13.047 31.625 12.562 1 93.81 332 PHE A N 1
ATOM 2591 C CA . PHE A 1 332 ? 13.008 30.531 13.516 1 93.81 332 PHE A CA 1
ATOM 2592 C C . PHE A 1 332 ? 14.391 29.906 13.695 1 93.81 332 PHE A C 1
ATOM 2594 O O . PHE A 1 332 ? 14.781 29.547 14.805 1 93.81 332 PHE A O 1
ATOM 2601 N N . LEU A 1 333 ? 15.109 29.781 12.633 1 94.31 333 LEU A N 1
ATOM 2602 C CA . LEU A 1 333 ? 16.469 29.25 12.695 1 94.31 333 LEU A CA 1
ATOM 2603 C C . LEU A 1 333 ? 17.359 30.172 13.531 1 94.31 333 LEU A C 1
ATOM 2605 O O . LEU A 1 333 ? 18.156 29.688 14.344 1 94.31 333 LEU A O 1
ATOM 2609 N N . ILE A 1 334 ? 17.219 31.438 13.414 1 93.19 334 ILE A N 1
ATOM 2610 C CA . ILE A 1 334 ? 18 32.406 14.156 1 93.19 334 ILE A CA 1
ATOM 2611 C C . ILE A 1 334 ? 17.641 32.344 15.633 1 93.19 334 ILE A C 1
ATOM 2613 O O . ILE A 1 334 ? 18.516 32.406 16.5 1 93.19 334 ILE A O 1
ATOM 2617 N N . GLU A 1 335 ? 16.359 32.25 15.867 1 92.5 335 GLU A N 1
ATOM 2618 C CA . GLU A 1 335 ? 15.883 32.156 17.234 1 92.5 335 GLU A CA 1
ATOM 2619 C C . GLU A 1 335 ? 16.453 30.906 17.938 1 92.5 335 GLU A C 1
ATOM 2621 O O . GLU A 1 335 ? 16.672 30.922 19.141 1 92.5 335 GLU A O 1
ATOM 2626 N N . LYS A 1 336 ? 16.656 29.859 17.172 1 91.12 336 LYS A N 1
ATOM 2627 C CA . LYS A 1 336 ? 17.172 28.609 17.719 1 91.12 336 LYS A CA 1
ATOM 2628 C C . LYS A 1 336 ? 18.688 28.688 17.906 1 91.12 336 LYS A C 1
ATOM 2630 O O . LYS A 1 336 ? 19.297 27.766 18.484 1 91.12 336 LYS A O 1
ATOM 2635 N N . GLY A 1 337 ? 19.281 29.781 17.359 1 88.19 337 GLY A N 1
ATOM 2636 C CA . GLY A 1 337 ? 20.688 30 17.672 1 88.19 337 GLY A CA 1
ATOM 2637 C C . GLY A 1 337 ? 21.594 29.953 16.438 1 88.19 337 GLY A C 1
ATOM 2638 O O . GLY A 1 337 ? 22.812 30.031 16.562 1 88.19 337 GLY A O 1
ATOM 2639 N N . VAL A 1 338 ? 21.047 29.766 15.289 1 91.19 338 VAL A N 1
ATOM 2640 C CA . VAL A 1 338 ? 21.875 29.766 14.086 1 91.19 338 VAL A CA 1
ATOM 2641 C C . VAL A 1 338 ? 22.344 31.188 13.773 1 91.19 338 VAL A C 1
ATOM 2643 O O . VAL A 1 338 ? 21.531 32.094 13.633 1 91.19 338 VAL A O 1
ATOM 2646 N N . PRO A 1 339 ? 23.609 31.391 13.656 1 88.31 339 PRO A N 1
ATOM 2647 C CA . PRO A 1 339 ? 24.109 32.75 13.391 1 88.31 339 PRO A CA 1
ATOM 2648 C C . PRO A 1 339 ? 23.781 33.219 11.977 1 88.31 339 PRO A C 1
ATOM 2650 O O . PRO A 1 339 ? 24.141 32.562 11 1 88.31 339 PRO A O 1
ATOM 2653 N N . PRO A 1 340 ? 23.172 34.344 11.852 1 88.12 340 PRO A N 1
ATOM 2654 C CA . PRO A 1 340 ? 22.812 34.875 10.531 1 88.12 340 PRO A CA 1
ATOM 2655 C C . PRO A 1 340 ? 24.031 35.281 9.711 1 88.12 340 PRO A C 1
ATOM 2657 O O . PRO A 1 340 ? 23.953 35.344 8.477 1 88.12 340 PRO A O 1
ATOM 2660 N N . MET A 1 341 ? 25.125 35.594 10.398 1 84.12 341 MET A N 1
ATOM 2661 C CA . MET A 1 341 ? 26.312 36.062 9.703 1 84.12 341 MET A CA 1
ATOM 2662 C C . MET A 1 341 ? 27.328 34.969 9.508 1 84.12 341 MET A C 1
ATOM 2664 O O . MET A 1 341 ? 28.5 35.219 9.234 1 84.12 341 MET A O 1
ATOM 2668 N N . SER A 1 342 ? 26.797 33.781 9.617 1 83.12 342 SER A N 1
ATOM 2669 C CA . SER A 1 342 ? 27.703 32.656 9.422 1 83.12 342 SER A CA 1
ATOM 2670 C C . SER A 1 342 ? 28.234 32.625 7.988 1 83.12 342 SER A C 1
ATOM 2672 O O . SER A 1 342 ? 27.547 33.031 7.055 1 83.12 342 SER A O 1
ATOM 2674 N N . GLN A 1 343 ? 29.5 32.219 7.855 1 83.81 343 GLN A N 1
ATOM 2675 C CA . GLN A 1 343 ? 30.125 32.094 6.551 1 83.81 343 GLN A CA 1
ATOM 2676 C C . GLN A 1 343 ? 30.469 30.625 6.266 1 83.81 343 GLN A C 1
ATOM 2678 O O . GLN A 1 343 ? 30.688 29.844 7.191 1 83.81 343 GLN A O 1
ATOM 2683 N N . ASP A 1 344 ? 30.312 30.266 5.043 1 82.31 344 ASP A N 1
ATOM 2684 C CA . ASP A 1 344 ? 30.656 28.891 4.672 1 82.31 344 ASP A CA 1
ATOM 2685 C C . ASP A 1 344 ? 32.156 28.703 4.598 1 82.31 344 ASP A C 1
ATOM 2687 O O . ASP A 1 344 ? 32.938 29.562 5.043 1 82.31 344 ASP A O 1
ATOM 2691 N N . GLU A 1 345 ? 32.562 27.516 4.184 1 82 345 GLU A N 1
ATOM 2692 C CA . GLU A 1 345 ? 33.969 27.156 4.125 1 82 345 GLU A CA 1
ATOM 2693 C C . GLU A 1 345 ? 34.719 28.094 3.174 1 82 345 GLU A C 1
ATOM 2695 O O . GLU A 1 345 ? 35.938 28.281 3.314 1 82 345 GLU A O 1
ATOM 2700 N N . HIS A 1 346 ? 34.062 28.719 2.264 1 83.19 346 HIS A N 1
ATOM 2701 C CA . HIS A 1 346 ? 34.688 29.578 1.271 1 83.19 346 HIS A CA 1
ATOM 2702 C C . HIS A 1 346 ? 34.5 31.047 1.639 1 83.19 346 HIS A C 1
ATOM 2704 O O . HIS A 1 346 ? 34.844 31.938 0.854 1 83.19 346 HIS A O 1
ATOM 2710 N N . GLY A 1 347 ? 33.938 31.359 2.752 1 82.5 347 GLY A N 1
ATOM 2711 C CA . GLY A 1 347 ? 33.75 32.719 3.215 1 82.5 347 GLY A CA 1
ATOM 2712 C C . GLY A 1 347 ? 32.5 33.375 2.701 1 82.5 347 GLY A C 1
ATOM 2713 O O . GLY A 1 347 ? 32.312 34.594 2.855 1 82.5 347 GLY A O 1
ATOM 2714 N N . SER A 1 348 ? 31.719 32.594 2.055 1 87.69 348 SER A N 1
ATOM 2715 C CA . SER A 1 348 ? 30.469 33.125 1.529 1 87.69 348 SER A CA 1
ATOM 2716 C C . SER A 1 348 ? 29.391 33.219 2.613 1 87.69 348 SER A C 1
ATOM 2718 O O . SER A 1 348 ? 29.188 32.25 3.355 1 87.69 348 SER A O 1
ATOM 2720 N N . SER A 1 349 ? 28.812 34.375 2.674 1 88.62 349 SER A N 1
ATOM 2721 C CA . SER A 1 349 ? 27.766 34.562 3.678 1 88.62 349 SER A CA 1
ATOM 2722 C C . SER A 1 349 ? 26.422 34.094 3.176 1 88.62 349 SER A C 1
ATOM 2724 O O . SER A 1 349 ? 26.266 33.781 1.994 1 88.62 349 SER A O 1
ATOM 2726 N N . VAL A 1 350 ? 25.438 34.062 4.082 1 90.5 350 VAL A N 1
ATOM 2727 C CA . VAL A 1 350 ? 24.062 33.656 3.754 1 90.5 350 VAL A CA 1
ATOM 2728 C C . VAL A 1 350 ? 23.469 34.656 2.758 1 90.5 350 VAL A C 1
ATOM 2730 O O . VAL A 1 350 ? 22.75 34.281 1.843 1 90.5 350 VAL A O 1
ATOM 2733 N N . LEU A 1 351 ? 23.875 35.906 2.885 1 90.56 351 LEU A N 1
ATOM 2734 C CA . LEU A 1 351 ? 23.406 36.969 1.989 1 90.56 351 LEU A CA 1
ATOM 2735 C C . LEU A 1 351 ? 23.906 36.719 0.568 1 90.56 351 LEU A C 1
ATOM 2737 O O . LEU A 1 351 ? 23.188 36.969 -0.399 1 90.56 351 LEU A O 1
ATOM 2741 N N . THR A 1 352 ? 25.125 36.281 0.516 1 89.81 352 THR A N 1
ATOM 2742 C CA . THR A 1 352 ? 25.703 35.969 -0.79 1 89.81 352 THR A CA 1
ATOM 2743 C C . THR A 1 352 ? 24.922 34.875 -1.488 1 89.81 352 THR A C 1
ATOM 2745 O O . THR A 1 352 ? 24.656 34.938 -2.689 1 89.81 352 THR A O 1
ATOM 2748 N N . TYR A 1 353 ? 24.562 33.875 -0.724 1 89.56 353 TYR A N 1
ATOM 2749 C CA . TYR A 1 353 ? 23.781 32.781 -1.273 1 89.56 353 TYR A CA 1
ATOM 2750 C C . TYR A 1 353 ? 22.422 33.312 -1.778 1 89.56 353 TYR A C 1
ATOM 2752 O O . TYR A 1 353 ? 22 32.938 -2.875 1 89.56 353 TYR A O 1
ATOM 2760 N N . ALA A 1 354 ? 21.766 34.094 -1.018 1 90.62 354 ALA A N 1
ATOM 2761 C CA . ALA A 1 354 ? 20.453 34.625 -1.376 1 90.62 354 ALA A CA 1
ATOM 2762 C C . ALA A 1 354 ? 20.547 35.5 -2.623 1 90.62 354 ALA A C 1
ATOM 2764 O O . ALA A 1 354 ? 19.656 35.5 -3.475 1 90.62 354 ALA A O 1
ATOM 2765 N N . ALA A 1 355 ? 21.656 36.188 -2.719 1 89.38 355 ALA A N 1
ATOM 2766 C CA . ALA A 1 355 ? 21.875 37.094 -3.859 1 89.38 355 ALA A CA 1
ATOM 2767 C C . ALA A 1 355 ? 22.094 36.281 -5.141 1 89.38 355 ALA A C 1
ATOM 2769 O O . ALA A 1 355 ? 21.562 36.625 -6.195 1 89.38 355 ALA A O 1
ATOM 2770 N N . ILE A 1 356 ? 22.844 35.281 -4.965 1 88.19 356 ILE A N 1
ATOM 2771 C CA . ILE A 1 356 ? 23.109 34.438 -6.113 1 88.19 356 ILE A CA 1
ATOM 2772 C C . ILE A 1 356 ? 21.812 33.812 -6.602 1 88.19 356 ILE A C 1
ATOM 2774 O O . ILE A 1 356 ? 21.594 33.656 -7.809 1 88.19 356 ILE A O 1
ATOM 2778 N N . ASN A 1 357 ? 20.984 33.469 -5.684 1 89.19 357 ASN A N 1
ATOM 2779 C CA . ASN A 1 357 ? 19.703 32.844 -6 1 89.19 357 ASN A CA 1
ATOM 2780 C C . ASN A 1 357 ? 18.656 33.875 -6.387 1 89.19 357 ASN A C 1
ATOM 2782 O O . ASN A 1 357 ? 17.516 33.531 -6.699 1 89.19 357 ASN A O 1
ATOM 2786 N N . ARG A 1 358 ? 19 35.094 -6.387 1 89.88 358 ARG A N 1
ATOM 2787 C CA . ARG A 1 358 ? 18.109 36.188 -6.738 1 89.88 358 ARG A CA 1
ATOM 2788 C C . ARG A 1 358 ? 16.844 36.188 -5.879 1 89.88 358 ARG A C 1
ATOM 2790 O O . ARG A 1 358 ? 15.742 36.406 -6.383 1 89.88 358 ARG A O 1
ATOM 2797 N N . ASN A 1 359 ? 17 35.75 -4.688 1 92.19 359 ASN A N 1
ATOM 2798 C CA . ASN A 1 359 ? 15.891 35.781 -3.738 1 92.19 359 ASN A CA 1
ATOM 2799 C C . ASN A 1 359 ? 15.805 37.094 -2.996 1 92.19 359 ASN A C 1
ATOM 2801 O O . ASN A 1 359 ? 16.422 37.25 -1.938 1 92.19 359 ASN A O 1
ATOM 2805 N N . TYR A 1 360 ? 15.055 37.938 -3.451 1 89.94 360 TYR A N 1
ATOM 2806 C CA . TYR A 1 360 ? 14.969 39.281 -2.916 1 89.94 360 TYR A CA 1
ATOM 2807 C C . TYR A 1 360 ? 14.398 39.281 -1.503 1 89.94 360 TYR A C 1
ATOM 2809 O O . TYR A 1 360 ? 14.812 40.094 -0.659 1 89.94 360 TYR A O 1
ATOM 2817 N N . THR A 1 361 ? 13.516 38.469 -1.248 1 91.5 361 THR A N 1
ATOM 2818 C CA . THR A 1 361 ? 12.891 38.375 0.067 1 91.5 361 THR A CA 1
ATOM 2819 C C . THR A 1 361 ? 13.93 38.062 1.137 1 91.5 361 THR A C 1
ATOM 2821 O O . THR A 1 361 ? 14.008 38.75 2.158 1 91.5 361 THR A O 1
ATOM 2824 N N . LEU A 1 362 ? 14.734 37.094 0.851 1 92.38 362 LEU A N 1
ATOM 2825 C CA . LEU A 1 362 ? 15.734 36.688 1.828 1 92.38 362 LEU A CA 1
ATOM 2826 C C . LEU A 1 362 ? 16.891 37.656 1.867 1 92.38 362 LEU A C 1
ATOM 2828 O O . LEU A 1 362 ? 17.5 37.875 2.92 1 92.38 362 LEU A O 1
ATOM 2832 N N . CYS A 1 363 ? 17.188 38.281 0.739 1 91.19 363 CYS A N 1
ATOM 2833 C CA . CYS A 1 363 ? 18.203 39.344 0.712 1 91.19 363 CYS A CA 1
ATOM 2834 C C . CYS A 1 363 ? 17.797 40.5 1.601 1 91.19 363 CYS A C 1
ATOM 2836 O O . CYS A 1 363 ? 18.625 41.031 2.357 1 91.19 363 CYS A O 1
ATOM 2838 N N . SER A 1 364 ? 16.562 40.844 1.493 1 91.94 364 SER A N 1
ATOM 2839 C CA . SER A 1 364 ? 16.047 41.938 2.307 1 91.94 364 SER A CA 1
ATOM 2840 C C . SER A 1 364 ? 16.016 41.562 3.785 1 91.94 364 SER A C 1
ATOM 2842 O O . SER A 1 364 ? 16.234 42.406 4.648 1 91.94 364 SER A O 1
ATOM 2844 N N . PHE A 1 365 ? 15.781 40.375 4.07 1 92.12 365 PHE A N 1
ATOM 2845 C CA . PHE A 1 365 ? 15.703 39.906 5.445 1 92.12 365 PHE A CA 1
ATOM 2846 C C . PHE A 1 365 ? 17.078 39.875 6.094 1 92.12 365 PHE A C 1
ATOM 2848 O O . PHE A 1 365 ? 17.219 40.219 7.27 1 92.12 365 PHE A O 1
ATOM 2855 N N . PHE A 1 366 ? 18.078 39.5 5.316 1 90.12 366 PHE A N 1
ATOM 2856 C CA . PHE A 1 366 ? 19.406 39.344 5.887 1 90.12 366 PHE A CA 1
ATOM 2857 C C . PHE A 1 366 ? 20.203 40.656 5.797 1 90.12 366 PHE A C 1
ATOM 2859 O O . PHE A 1 366 ? 21.297 40.75 6.355 1 90.12 366 PHE A O 1
ATOM 2866 N N . SER A 1 367 ? 19.688 41.594 4.992 1 84.62 367 SER A N 1
ATOM 2867 C CA . SER A 1 367 ? 20.344 42.875 4.906 1 84.62 367 SER A CA 1
ATOM 2868 C C . SER A 1 367 ? 19.984 43.75 6.102 1 84.62 367 SER A C 1
ATOM 2870 O O . SER A 1 367 ? 18.891 43.656 6.668 1 84.62 367 SER A O 1
ATOM 2872 N N . MET B 1 1 ? -9.219 37.344 -2.857 1 37.5 1 MET B N 1
ATOM 2873 C CA . MET B 1 1 ? -9.727 38.656 -2.496 1 37.5 1 MET B CA 1
ATOM 2874 C C . MET B 1 1 ? -10.547 38.594 -1.215 1 37.5 1 MET B C 1
ATOM 2876 O O . MET B 1 1 ? -10.406 39.438 -0.337 1 37.5 1 MET B O 1
ATOM 2880 N N . LEU B 1 2 ? -11.469 37.562 -1.316 1 41.34 2 LEU B N 1
ATOM 2881 C CA . LEU B 1 2 ? -12.328 37.438 -0.146 1 41.34 2 LEU B CA 1
ATOM 2882 C C . LEU B 1 2 ? -11.516 37.031 1.084 1 41.34 2 LEU B C 1
ATOM 2884 O O . LEU B 1 2 ? -11.805 37.5 2.193 1 41.34 2 LEU B O 1
ATOM 2888 N N . ASN B 1 3 ? -10.383 36.344 0.852 1 48.31 3 ASN B N 1
ATOM 2889 C CA . ASN B 1 3 ? -9.562 35.688 1.869 1 48.31 3 ASN B CA 1
ATOM 2890 C C . ASN B 1 3 ? -8.82 36.719 2.727 1 48.31 3 ASN B C 1
ATOM 2892 O O . ASN B 1 3 ? -8.797 36.594 3.953 1 48.31 3 ASN B O 1
ATOM 2896 N N . ARG B 1 4 ? -8.117 37.688 2.137 1 50.47 4 ARG B N 1
ATOM 2897 C CA . ARG B 1 4 ? -7.367 38.719 2.846 1 50.47 4 ARG B CA 1
ATOM 2898 C C . ARG B 1 4 ? -8.312 39.688 3.557 1 50.47 4 ARG B C 1
ATOM 2900 O O . ARG B 1 4 ? -7.992 40.188 4.633 1 50.47 4 ARG B O 1
ATOM 2907 N N . LYS B 1 5 ? -9.5 39.75 3.029 1 54.56 5 LYS B N 1
ATOM 2908 C CA . LYS B 1 5 ? -10.469 40.75 3.504 1 54.56 5 LYS B CA 1
ATOM 2909 C C . LYS B 1 5 ? -11.148 40.281 4.785 1 54.56 5 LYS B C 1
ATOM 2911 O O . LYS B 1 5 ? -11.461 41.094 5.66 1 54.56 5 LYS B O 1
ATOM 2916 N N . LEU B 1 6 ? -11.133 38.969 4.883 1 59.28 6 LEU B N 1
ATOM 2917 C CA . LEU B 1 6 ? -11.828 38.438 6.059 1 59.28 6 LEU B CA 1
ATOM 2918 C C . LEU B 1 6 ? -11.039 38.75 7.328 1 59.28 6 LEU B C 1
ATOM 2920 O O . LEU B 1 6 ? -11.617 39.094 8.359 1 59.28 6 LEU B O 1
ATOM 2924 N N . GLY B 1 7 ? -9.688 38.688 7.199 1 59.75 7 GLY B N 1
ATOM 2925 C CA . GLY B 1 7 ? -8.875 38.969 8.367 1 59.75 7 GLY B CA 1
ATOM 2926 C C . GLY B 1 7 ? -9.023 40.375 8.875 1 59.75 7 GLY B C 1
ATOM 2927 O O . GLY B 1 7 ? -9.195 40.594 10.078 1 59.75 7 GLY B O 1
ATOM 2928 N N . LYS B 1 8 ? -9.023 41.219 8.016 1 63.62 8 LYS B N 1
ATOM 2929 C CA . LYS B 1 8 ? -9.148 42.625 8.375 1 63.62 8 LYS B CA 1
ATOM 2930 C C . LYS B 1 8 ? -10.539 42.938 8.922 1 63.62 8 LYS B C 1
ATOM 2932 O O . LYS B 1 8 ? -10.68 43.688 9.875 1 63.62 8 LYS B O 1
ATOM 2937 N N . ILE B 1 9 ? -11.484 42.281 8.312 1 63.75 9 ILE B N 1
ATOM 2938 C CA . ILE B 1 9 ? -12.867 42.531 8.719 1 63.75 9 ILE B CA 1
ATOM 2939 C C . ILE B 1 9 ? -13.094 42.031 10.133 1 63.75 9 ILE B C 1
ATOM 2941 O O . ILE B 1 9 ? -13.734 42.688 10.945 1 63.75 9 ILE B O 1
ATOM 2945 N N . VAL B 1 10 ? -12.453 40.938 10.383 1 67.75 10 VAL B N 1
ATOM 2946 C CA . VAL B 1 10 ? -12.648 40.344 11.695 1 67.75 10 VAL B CA 1
ATOM 2947 C C . VAL B 1 10 ? -11.969 41.188 12.758 1 67.75 10 VAL B C 1
ATOM 2949 O O . VAL B 1 10 ? -12.523 41.406 13.836 1 67.75 10 VAL B O 1
ATOM 2952 N N . GLN B 1 11 ? -10.805 41.688 12.352 1 66.81 11 GLN B N 1
ATOM 2953 C CA . GLN B 1 11 ? -10.125 42.562 13.297 1 66.81 11 GLN B CA 1
ATOM 2954 C C . GLN B 1 11 ? -10.945 43.812 13.562 1 66.81 11 GLN B C 1
ATOM 2956 O O . GLN B 1 11 ? -11.016 44.281 14.695 1 66.81 11 GLN B O 1
ATOM 2961 N N . LEU B 1 12 ? -11.594 44.188 12.555 1 63.59 12 LEU B N 1
ATOM 2962 C CA . LEU B 1 12 ? -12.43 45.375 12.688 1 63.59 12 LEU B CA 1
ATOM 2963 C C . LEU B 1 12 ? -13.648 45.094 13.555 1 63.59 12 LEU B C 1
ATOM 2965 O O . LEU B 1 12 ? -14.062 45.938 14.344 1 63.59 12 LEU B O 1
ATOM 2969 N N . LEU B 1 13 ? -14.141 43.969 13.414 1 67.44 13 LEU B N 1
ATOM 2970 C CA . LEU B 1 13 ? -15.312 43.594 14.195 1 67.44 13 LEU B CA 1
ATOM 2971 C C . LEU B 1 13 ? -14.984 43.531 15.688 1 67.44 13 LEU B C 1
ATOM 2973 O O . LEU B 1 13 ? -15.766 44 16.516 1 67.44 13 LEU B O 1
ATOM 2977 N N . VAL B 1 14 ? -13.828 43.094 16.047 1 70.06 14 VAL B N 1
ATOM 2978 C CA . VAL B 1 14 ? -13.406 42.938 17.422 1 70.06 14 VAL B CA 1
ATOM 2979 C C . VAL B 1 14 ? -13.102 44.312 18.031 1 70.06 14 VAL B C 1
ATOM 2981 O O . VAL B 1 14 ? -13.469 44.594 19.172 1 70.06 14 VAL B O 1
ATOM 2984 N N . HIS B 1 15 ? -12.469 45.062 17.141 1 67.81 15 HIS B N 1
ATOM 2985 C CA . HIS B 1 15 ? -12.102 46.406 17.609 1 67.81 15 HIS B CA 1
ATOM 2986 C C . HIS B 1 15 ? -13.344 47.25 17.859 1 67.81 15 HIS B C 1
ATOM 2988 O O . HIS B 1 15 ? -13.367 48.062 18.781 1 67.81 15 HIS B O 1
ATOM 2994 N N . ASN B 1 16 ? -14.273 47 17.109 1 64.81 16 ASN B N 1
ATOM 2995 C CA . ASN B 1 16 ? -15.477 47.844 17.234 1 64.81 16 ASN B CA 1
ATOM 2996 C C . ASN B 1 16 ? -16.453 47.25 18.25 1 64.81 16 ASN B C 1
ATOM 2998 O O . ASN B 1 16 ? -17.609 47.688 18.312 1 64.81 16 ASN B O 1
ATOM 3002 N N . LYS B 1 17 ? -16.031 46.438 19.125 1 63.66 17 LYS B N 1
ATOM 3003 C CA . LYS B 1 17 ? -16.812 45.812 20.203 1 63.66 17 LYS B CA 1
ATOM 3004 C C . LYS B 1 17 ? -18.078 45.156 19.672 1 63.66 17 LYS B C 1
ATOM 3006 O O . LYS B 1 17 ? -19.156 45.281 20.266 1 63.66 17 LYS B O 1
ATOM 3011 N N . ALA B 1 18 ? -18.016 44.875 18.422 1 68.75 18 ALA B N 1
ATOM 3012 C CA . ALA B 1 18 ? -19.156 44.125 17.891 1 68.75 18 ALA B CA 1
ATOM 3013 C C . ALA B 1 18 ? -19.234 42.719 18.531 1 68.75 18 ALA B C 1
ATOM 3015 O O . ALA B 1 18 ? -18.234 42.188 19.031 1 68.75 18 ALA B O 1
ATOM 3016 N N . ASP B 1 19 ? -20.469 42.25 18.75 1 80 19 ASP B N 1
ATOM 3017 C CA . ASP B 1 19 ? -20.688 40.938 19.328 1 80 19 ASP B CA 1
ATOM 3018 C C . ASP B 1 19 ? -20.047 39.844 18.453 1 80 19 ASP B C 1
ATOM 3020 O O . ASP B 1 19 ? -20.5 39.594 17.344 1 80 19 ASP B O 1
ATOM 3024 N N . VAL B 1 20 ? -18.953 39.312 18.906 1 85.75 20 VAL B N 1
ATOM 3025 C CA . VAL B 1 20 ? -18.141 38.312 18.172 1 85.75 20 VAL B CA 1
ATOM 3026 C C . VAL B 1 20 ? -18.953 37.062 17.969 1 85.75 20 VAL B C 1
ATOM 3028 O O . VAL B 1 20 ? -18.594 36.219 17.141 1 85.75 20 VAL B O 1
ATOM 3031 N N . ASN B 1 21 ? -20.047 36.938 18.641 1 88.75 21 ASN B N 1
ATOM 3032 C CA . ASN B 1 21 ? -20.844 35.719 18.547 1 88.75 21 ASN B CA 1
ATOM 3033 C C . ASN B 1 21 ? -22.094 35.969 17.703 1 88.75 21 ASN B C 1
ATOM 3035 O O . ASN B 1 21 ? -22.984 35.094 17.656 1 88.75 21 ASN B O 1
ATOM 3039 N N . ASP B 1 22 ? -22.141 37.094 17.047 1 87.31 22 ASP B N 1
ATOM 3040 C CA . ASP B 1 22 ? -23.25 37.344 16.125 1 87.31 22 ASP B CA 1
ATOM 3041 C C . ASP B 1 22 ? -23.266 36.281 15.008 1 87.31 22 ASP B C 1
ATOM 3043 O O . ASP B 1 22 ? -22.203 35.812 14.594 1 87.31 22 ASP B O 1
ATOM 3047 N N . VAL B 1 23 ? -24.453 35.969 14.57 1 88.06 23 VAL B N 1
ATOM 3048 C CA . VAL B 1 23 ? -24.578 34.875 13.609 1 88.06 23 VAL B CA 1
ATOM 3049 C C . VAL B 1 23 ? -25.125 35.406 12.281 1 88.06 23 VAL B C 1
ATOM 3051 O O . VAL B 1 23 ? -25.859 36.406 12.258 1 88.06 23 VAL B O 1
ATOM 3054 N N . ASP B 1 24 ? -24.609 34.781 11.195 1 88.56 24 ASP B N 1
ATOM 3055 C CA . ASP B 1 24 ? -25.203 35 9.883 1 88.56 24 ASP B CA 1
ATOM 3056 C C . ASP B 1 24 ? -26.625 34.469 9.828 1 88.56 24 ASP B C 1
ATOM 3058 O O . ASP B 1 24 ? -26.875 33.312 10.18 1 88.56 24 ASP B O 1
ATOM 3062 N N . LYS B 1 25 ? -27.547 35.219 9.43 1 87.88 25 LYS B N 1
ATOM 3063 C CA . LYS B 1 25 ? -28.969 34.875 9.438 1 87.88 25 LYS B CA 1
ATOM 3064 C C . LYS B 1 25 ? -29.25 33.719 8.484 1 87.88 25 LYS B C 1
ATOM 3066 O O . LYS B 1 25 ? -30.172 32.906 8.711 1 87.88 25 LYS B O 1
ATOM 3071 N N . LYS B 1 26 ? -28.484 33.562 7.5 1 89.31 26 LYS B N 1
ATOM 3072 C CA . LYS B 1 26 ? -28.734 32.531 6.469 1 89.31 26 LYS B CA 1
ATOM 3073 C C . LYS B 1 26 ? -28.312 31.156 6.941 1 89.31 26 LYS B C 1
ATOM 3075 O O . LYS B 1 26 ? -29.062 30.188 6.773 1 89.31 26 LYS B O 1
ATOM 3080 N N . ASN B 1 27 ? -27.172 31.062 7.555 1 91.5 27 ASN B N 1
ATOM 3081 C CA . ASN B 1 27 ? -26.641 29.734 7.867 1 91.5 27 ASN B CA 1
ATOM 3082 C C . ASN B 1 27 ? -26.266 29.609 9.336 1 91.5 27 ASN B C 1
ATOM 3084 O O . ASN B 1 27 ? -25.797 28.562 9.781 1 91.5 27 ASN B O 1
ATOM 3088 N N . LYS B 1 28 ? -26.422 30.75 10.164 1 93.31 28 LYS B N 1
ATOM 3089 C CA . LYS B 1 28 ? -26.156 30.781 11.602 1 93.31 28 LYS B CA 1
ATOM 3090 C C . LYS B 1 28 ? -24.672 30.641 11.891 1 93.31 28 LYS B C 1
ATOM 3092 O O . LYS B 1 28 ? -24.281 30.234 12.992 1 93.31 28 LYS B O 1
ATOM 3097 N N . ASN B 1 29 ? -23.828 30.891 10.891 1 93.94 29 ASN B N 1
ATOM 3098 C CA . ASN B 1 29 ? -22.391 30.891 11.102 1 93.94 29 ASN B CA 1
ATOM 3099 C C . ASN B 1 29 ? -21.938 32.094 11.938 1 93.94 29 ASN B C 1
ATOM 3101 O O . ASN B 1 29 ? -22.453 33.188 11.773 1 93.94 29 ASN B O 1
ATOM 3105 N N . THR B 1 30 ? -21.078 31.859 12.836 1 92.5 30 THR B N 1
ATOM 3106 C CA . THR B 1 30 ? -20.375 32.938 13.539 1 92.5 30 THR B CA 1
ATOM 3107 C C . THR B 1 30 ? -19.109 33.312 12.789 1 92.5 30 THR B C 1
ATOM 3109 O O . THR B 1 30 ? -18.75 32.688 11.789 1 92.5 30 THR B O 1
ATOM 3112 N N . ALA B 1 31 ? -18.516 34.406 13.234 1 91 31 ALA B N 1
ATOM 3113 C CA . ALA B 1 31 ? -17.25 34.844 12.633 1 91 31 ALA B CA 1
ATOM 3114 C C . ALA B 1 31 ? -16.203 33.719 12.719 1 91 31 ALA B C 1
ATOM 3116 O O . ALA B 1 31 ? -15.43 33.531 11.781 1 91 31 ALA B O 1
ATOM 3117 N N . LEU B 1 32 ? -16.203 32.969 13.789 1 93.69 32 LEU B N 1
ATOM 3118 C CA . LEU B 1 32 ? -15.234 31.906 13.992 1 93.69 32 LEU B CA 1
ATOM 3119 C C . LEU B 1 32 ? -15.469 30.766 13.008 1 93.69 32 LEU B C 1
ATOM 3121 O O . LEU B 1 32 ? -14.516 30.172 12.508 1 93.69 32 LEU B O 1
ATOM 3125 N N . HIS B 1 33 ? -16.703 30.547 12.703 1 95 33 HIS B N 1
ATOM 3126 C CA . HIS B 1 33 ? -17.016 29.547 11.68 1 95 33 HIS B CA 1
ATOM 3127 C C . HIS B 1 33 ? -16.391 29.906 10.344 1 95 33 HIS B C 1
ATOM 3129 O O . HIS B 1 33 ? -15.766 29.047 9.703 1 95 33 HIS B O 1
ATOM 3135 N N . TYR B 1 34 ? -16.516 31.078 9.984 1 91.94 34 TYR B N 1
ATOM 3136 C CA . TYR B 1 34 ? -16.016 31.531 8.695 1 91.94 34 TYR B CA 1
ATOM 3137 C C . TYR B 1 34 ? -14.5 31.5 8.648 1 91.94 34 TYR B C 1
ATOM 3139 O O . TYR B 1 34 ? -13.914 31.062 7.66 1 91.94 34 TYR B O 1
ATOM 3147 N N . VAL B 1 35 ? -13.891 31.922 9.672 1 90.94 35 VAL B N 1
ATOM 3148 C CA . VAL B 1 35 ? -12.43 31.938 9.742 1 90.94 35 VAL B CA 1
ATOM 3149 C C . VAL B 1 35 ? -11.891 30.516 9.648 1 90.94 35 VAL B C 1
ATOM 3151 O O . VAL B 1 35 ? -10.945 30.25 8.891 1 90.94 35 VAL B O 1
ATOM 3154 N N . ALA B 1 36 ? -12.516 29.594 10.375 1 93.5 36 ALA B N 1
ATOM 3155 C CA . ALA B 1 36 ? -12.086 28.203 10.398 1 93.5 36 ALA B CA 1
ATOM 3156 C C . ALA B 1 36 ? -12.312 27.547 9.039 1 93.5 36 ALA B C 1
ATOM 3158 O O . ALA B 1 36 ? -11.516 26.703 8.617 1 93.5 36 ALA B O 1
ATOM 3159 N N . SER B 1 37 ? -13.328 27.875 8.344 1 92.75 37 SER B N 1
ATOM 3160 C CA . SER B 1 37 ? -13.695 27.266 7.074 1 92.75 37 SER B CA 1
ATOM 3161 C C . SER B 1 37 ? -12.812 27.766 5.938 1 92.75 37 SER B C 1
ATOM 3163 O O . SER B 1 37 ? -12.414 26.984 5.062 1 92.75 37 SER B O 1
ATOM 3165 N N . VAL B 1 38 ? -12.516 29.016 5.91 1 86.5 38 VAL B N 1
ATOM 3166 C CA . VAL B 1 38 ? -11.781 29.625 4.812 1 86.5 38 VAL B CA 1
ATOM 3167 C C . VAL B 1 38 ? -10.289 29.312 4.949 1 86.5 38 VAL B C 1
ATOM 3169 O O . VAL B 1 38 ? -9.594 29.109 3.949 1 86.5 38 VAL B O 1
ATOM 3172 N N . ARG B 1 39 ? -9.867 29.188 6.09 1 85.94 39 ARG B N 1
ATOM 3173 C CA . ARG B 1 39 ? -8.477 28.844 6.383 1 85.94 39 ARG B CA 1
ATOM 3174 C C . ARG B 1 39 ? -7.52 29.75 5.613 1 85.94 39 ARG B C 1
ATOM 3176 O O . ARG B 1 39 ? -6.629 29.266 4.914 1 85.94 39 ARG B O 1
ATOM 3183 N N . ALA B 1 40 ? -7.664 31.016 5.809 1 81.81 40 ALA B N 1
ATOM 3184 C CA . ALA B 1 40 ? -6.762 32 5.215 1 81.81 40 ALA B CA 1
ATOM 3185 C C . ALA B 1 40 ? -5.363 31.891 5.82 1 81.81 40 ALA B C 1
ATOM 3187 O O . ALA B 1 40 ? -5.176 31.25 6.852 1 81.81 40 ALA B O 1
ATOM 3188 N N . PRO B 1 41 ? -4.34 32.406 5.172 1 76.69 41 PRO B N 1
ATOM 3189 C CA . PRO B 1 41 ? -2.965 32.281 5.668 1 76.69 41 PRO B CA 1
ATOM 3190 C C . PRO B 1 41 ? -2.814 32.781 7.102 1 76.69 41 PRO B C 1
ATOM 3192 O O . PRO B 1 41 ? -2 32.25 7.863 1 76.69 41 PRO B O 1
ATOM 3195 N N . ASN B 1 42 ? -3.629 33.812 7.5 1 82.38 42 ASN B N 1
ATOM 3196 C CA . ASN B 1 42 ? -3.545 34.344 8.852 1 82.38 42 ASN B CA 1
ATOM 3197 C C . ASN B 1 42 ? -4.652 33.781 9.742 1 82.38 42 ASN B C 1
ATOM 3199 O O . ASN B 1 42 ? -5.102 34.438 10.68 1 82.38 42 ASN B O 1
ATOM 3203 N N . VAL B 1 43 ? -5.051 32.625 9.469 1 88.19 43 VAL B N 1
ATOM 3204 C CA . VAL B 1 43 ? -6.188 32 10.141 1 88.19 43 VAL B CA 1
ATOM 3205 C C . VAL B 1 43 ? -5.891 31.859 11.625 1 88.19 43 VAL B C 1
ATOM 3207 O O . VAL B 1 43 ? -6.773 32.062 12.469 1 88.19 43 VAL B O 1
ATOM 3210 N N . LEU B 1 44 ? -4.703 31.578 11.984 1 89.75 44 LEU B N 1
ATOM 3211 C CA . LEU B 1 44 ? -4.359 31.359 13.383 1 89.75 44 LEU B CA 1
ATOM 3212 C C . LEU B 1 44 ? -4.465 32.656 14.18 1 89.75 44 LEU B C 1
ATOM 3214 O O . LEU B 1 44 ? -5.059 32.688 15.258 1 89.75 44 LEU B O 1
ATOM 3218 N N . GLU B 1 45 ? -3.887 33.656 13.641 1 88.38 45 GLU B N 1
ATOM 3219 C CA . GLU B 1 45 ? -3.914 34.969 14.312 1 88.38 45 GLU B CA 1
ATOM 3220 C C . GLU B 1 45 ? -5.344 35.469 14.445 1 88.38 45 GLU B C 1
ATOM 3222 O O . GLU B 1 45 ? -5.746 35.938 15.516 1 88.38 45 GLU B O 1
ATOM 3227 N N . THR B 1 46 ? -6.055 35.375 13.336 1 89.38 46 THR B N 1
ATOM 3228 C CA . THR B 1 46 ? -7.438 35.844 13.336 1 89.38 46 THR B CA 1
ATOM 3229 C C . THR B 1 46 ? -8.289 35 14.297 1 89.38 46 THR B C 1
ATOM 3231 O O . THR B 1 46 ? -9.133 35.562 15.008 1 89.38 46 THR B O 1
ATOM 3234 N N . GLY B 1 47 ? -8.094 33.719 14.305 1 92.12 47 GLY B N 1
ATOM 3235 C CA . GLY B 1 47 ? -8.812 32.844 15.211 1 92.12 47 GLY B CA 1
ATOM 3236 C C . GLY B 1 47 ? -8.531 33.125 16.672 1 92.12 47 GLY B C 1
ATOM 3237 O O . GLY B 1 47 ? -9.453 33.188 17.484 1 92.12 47 GLY B O 1
ATOM 3238 N N . LYS B 1 48 ? -7.281 33.375 16.969 1 92.5 48 LYS B N 1
ATOM 3239 C CA . LYS B 1 48 ? -6.883 33.656 18.344 1 92.5 48 LYS B CA 1
ATOM 3240 C C . LYS B 1 48 ? -7.516 34.969 18.844 1 92.5 48 LYS B C 1
ATOM 3242 O O . LYS B 1 48 ? -7.953 35.062 19.984 1 92.5 48 LYS B O 1
ATOM 3247 N N . VAL B 1 49 ? -7.527 35.906 18 1 89.75 49 VAL B N 1
ATOM 3248 C CA . VAL B 1 49 ? -8.109 37.188 18.359 1 89.75 49 VAL B CA 1
ATOM 3249 C C . VAL B 1 49 ? -9.594 37.031 18.672 1 89.75 49 VAL B C 1
ATOM 3251 O O . VAL B 1 49 ? -10.094 37.562 19.672 1 89.75 49 VAL B O 1
ATOM 3254 N N . LEU B 1 50 ? -10.297 36.25 17.875 1 91.69 50 LEU B N 1
ATOM 3255 C CA . LEU B 1 50 ? -11.719 36.031 18.094 1 91.69 50 LEU B CA 1
ATOM 3256 C C . LEU B 1 50 ? -11.969 35.25 19.391 1 91.69 50 LEU B C 1
ATOM 3258 O O . LEU B 1 50 ? -12.859 35.594 20.156 1 91.69 50 LEU B O 1
ATOM 3262 N N . LEU B 1 51 ? -11.148 34.312 19.641 1 93.88 51 LEU B N 1
ATOM 3263 C CA . LEU B 1 51 ? -11.312 33.469 20.797 1 93.88 51 LEU B CA 1
ATOM 3264 C C . LEU B 1 51 ? -10.992 34.219 22.078 1 93.88 51 LEU B C 1
ATOM 3266 O O . LEU B 1 51 ? -11.68 34.062 23.094 1 93.88 51 LEU B O 1
ATOM 3270 N N . THR B 1 52 ? -9.945 35.062 22.031 1 91.94 52 THR B N 1
ATOM 3271 C CA . THR B 1 52 ? -9.57 35.875 23.188 1 91.94 52 THR B CA 1
ATOM 3272 C C . THR B 1 52 ? -10.625 36.938 23.469 1 91.94 52 THR B C 1
ATOM 3274 O O . THR B 1 52 ? -10.82 37.344 24.625 1 91.94 52 THR B O 1
ATOM 3277 N N . ALA B 1 53 ? -11.336 37.344 22.406 1 90 53 ALA B N 1
ATOM 3278 C CA . ALA B 1 53 ? -12.383 38.344 22.531 1 90 53 ALA B CA 1
ATOM 3279 C C . ALA B 1 53 ? -13.672 37.75 23.094 1 90 53 ALA B C 1
ATOM 3281 O O . ALA B 1 53 ? -14.648 38.438 23.344 1 90 53 ALA B O 1
ATOM 3282 N N . GLY B 1 54 ? -13.688 36.375 23.234 1 90.69 54 GLY B N 1
ATOM 3283 C CA . GLY B 1 54 ? -14.82 35.719 23.875 1 90.69 54 GLY B CA 1
ATOM 3284 C C . GLY B 1 54 ? -15.703 34.938 22.906 1 90.69 54 GLY B C 1
ATOM 3285 O O . GLY B 1 54 ? -16.859 34.656 23.219 1 90.69 54 GLY B O 1
ATOM 3286 N N . ALA B 1 55 ? -15.219 34.719 21.734 1 93.81 55 ALA B N 1
ATOM 3287 C CA . ALA B 1 55 ? -15.984 33.906 20.781 1 93.81 55 ALA B CA 1
ATOM 3288 C C . ALA B 1 55 ? -16.266 32.5 21.344 1 93.81 55 ALA B C 1
ATOM 3290 O O . ALA B 1 55 ? -15.406 31.906 21.969 1 93.81 55 ALA B O 1
ATOM 3291 N N . ASP B 1 56 ? -17.516 32.062 21.156 1 95.56 56 ASP B N 1
ATOM 3292 C CA . ASP B 1 56 ? -17.875 30.703 21.594 1 95.56 56 ASP B CA 1
ATOM 3293 C C . ASP B 1 56 ? -17.281 29.641 20.656 1 95.56 56 ASP B C 1
ATOM 3295 O O . ASP B 1 56 ? -17.734 29.469 19.531 1 95.56 56 ASP B O 1
ATOM 3299 N N . VAL B 1 57 ? -16.312 28.891 21.156 1 97.19 57 VAL B N 1
ATOM 3300 C CA . VAL B 1 57 ? -15.578 27.922 20.375 1 97.19 57 VAL B CA 1
ATOM 3301 C C . VAL B 1 57 ? -16.5 26.766 20 1 97.19 57 VAL B C 1
ATOM 3303 O O . VAL B 1 57 ? -16.25 26.062 19.016 1 97.19 57 VAL B O 1
ATOM 3306 N N . ASN B 1 58 ? -17.562 26.547 20.719 1 98 58 ASN B N 1
ATOM 3307 C CA . ASN B 1 58 ? -18.469 25.422 20.5 1 98 58 ASN B CA 1
ATOM 3308 C C . ASN B 1 58 ? -19.812 25.891 19.922 1 98 58 ASN B C 1
ATOM 3310 O O . ASN B 1 58 ? -20.812 25.188 20.016 1 98 58 ASN B O 1
ATOM 3314 N N . ALA B 1 59 ? -19.812 27.125 19.344 1 96.56 59 ALA B N 1
ATOM 3315 C CA . ALA B 1 59 ? -21.016 27.594 18.672 1 96.56 59 ALA B CA 1
ATOM 3316 C C . ALA B 1 59 ? -21.406 26.672 17.516 1 96.56 59 ALA B C 1
ATOM 3318 O O . ALA B 1 59 ? -20.531 26.156 16.797 1 96.56 59 ALA B O 1
ATOM 3319 N N . VAL B 1 60 ? -22.703 26.422 17.281 1 97.06 60 VAL B N 1
ATOM 3320 C CA . VAL B 1 60 ? -23.141 25.531 16.203 1 97.06 60 VAL B CA 1
ATOM 3321 C C . VAL B 1 60 ? -23.906 26.344 15.164 1 97.06 60 VAL B C 1
ATOM 3323 O O . VAL B 1 60 ? -24.609 27.297 15.508 1 97.06 60 VAL B O 1
ATOM 3326 N N . ASN B 1 61 ? -23.781 25.984 13.938 1 96.38 61 ASN B N 1
ATOM 3327 C CA . ASN B 1 61 ? -24.547 26.625 12.875 1 96.38 61 ASN B CA 1
ATOM 3328 C C . ASN B 1 61 ? -25.828 25.859 12.562 1 96.38 61 ASN B C 1
ATOM 3330 O O . ASN B 1 61 ? -26.297 25.062 13.391 1 96.38 61 ASN B O 1
ATOM 3334 N N . ASP B 1 62 ? -26.453 26.141 11.367 1 95.88 62 ASP B N 1
ATOM 3335 C CA . ASP B 1 62 ? -27.766 25.578 11.031 1 95.88 62 ASP B CA 1
ATOM 3336 C C . ASP B 1 62 ? -27.672 24.078 10.805 1 95.88 62 ASP B C 1
ATOM 3338 O O . ASP B 1 62 ? -28.672 23.359 10.898 1 95.88 62 ASP B O 1
ATOM 3342 N N . LYS B 1 63 ? -26.5 23.578 10.555 1 97.19 63 LYS B N 1
ATOM 3343 C CA . LYS B 1 63 ? -26.281 22.156 10.359 1 97.19 63 LYS B CA 1
ATOM 3344 C C . LYS B 1 63 ? -25.625 21.516 11.586 1 97.19 63 LYS B C 1
ATOM 3346 O O . LYS B 1 63 ? -25.125 20.391 11.523 1 97.19 63 LYS B O 1
ATOM 3351 N N . LEU B 1 64 ? -25.547 22.328 12.672 1 97.94 64 LEU B N 1
ATOM 3352 C CA . LEU B 1 64 ? -25.031 21.891 13.969 1 97.94 64 LEU B CA 1
ATOM 3353 C C . LEU B 1 64 ? -23.531 21.641 13.898 1 97.94 64 LEU B C 1
ATOM 3355 O O . LEU B 1 64 ? -23.016 20.766 14.609 1 97.94 64 LEU B O 1
ATOM 3359 N N . ARG B 1 65 ? -22.891 22.328 13.016 1 98.12 65 ARG B N 1
ATOM 3360 C CA . ARG B 1 65 ? -21.438 22.203 12.875 1 98.12 65 ARG B CA 1
ATOM 3361 C C . ARG B 1 65 ? -20.719 23.234 13.742 1 98.12 65 ARG B C 1
ATOM 3363 O O . ARG B 1 65 ? -21.094 24.406 13.758 1 98.12 65 ARG B O 1
ATOM 3370 N N . THR B 1 66 ? -19.75 22.797 14.445 1 98.31 66 THR B N 1
ATOM 3371 C CA . THR B 1 66 ? -18.875 23.688 15.219 1 98.31 66 THR B CA 1
ATOM 3372 C C . THR B 1 66 ? -17.719 24.188 14.359 1 98.31 66 THR B C 1
ATOM 3374 O O . THR B 1 66 ? -17.5 23.688 13.258 1 98.31 66 THR B O 1
ATOM 3377 N N . PRO B 1 67 ? -17.016 25.234 14.836 1 97.62 67 PRO B N 1
ATOM 3378 C CA . PRO B 1 67 ? -15.828 25.688 14.094 1 97.62 67 PRO B CA 1
ATOM 3379 C C . PRO B 1 67 ? -14.797 24.578 13.891 1 97.62 67 PRO B C 1
ATOM 3381 O O . PRO B 1 67 ? -14.133 24.547 12.852 1 97.62 67 PRO B O 1
ATOM 3384 N N . LEU B 1 68 ? -14.727 23.641 14.766 1 98.06 68 LEU B N 1
ATOM 3385 C CA . LEU B 1 68 ? -13.789 22.531 14.633 1 98.06 68 LEU B CA 1
ATOM 3386 C C . LEU B 1 68 ? -14.18 21.625 13.461 1 98.06 68 LEU B C 1
ATOM 3388 O O . LEU B 1 68 ? -13.32 21.188 12.695 1 98.06 68 LEU B O 1
ATOM 3392 N N . HIS B 1 69 ? -15.445 21.375 13.336 1 98.44 69 HIS B N 1
ATOM 3393 C CA . HIS B 1 69 ? -15.906 20.625 12.172 1 98.44 69 HIS B CA 1
ATOM 3394 C C . HIS B 1 69 ? -15.398 21.266 10.883 1 98.44 69 HIS B C 1
ATOM 3396 O O . HIS B 1 69 ? -14.852 20.562 10.023 1 98.44 69 HIS B O 1
ATOM 3402 N N . LEU B 1 70 ? -15.602 22.531 10.812 1 97.62 70 LEU B N 1
ATOM 3403 C CA . LEU B 1 70 ? -15.305 23.266 9.578 1 97.62 70 LEU B CA 1
ATOM 3404 C C . LEU B 1 70 ? -13.805 23.375 9.359 1 97.62 70 LEU B C 1
ATOM 3406 O O . LEU B 1 70 ? -13.328 23.328 8.227 1 97.62 70 LEU B O 1
ATOM 3410 N N . SER B 1 71 ? -13.062 23.578 10.406 1 96.88 71 SER B N 1
ATOM 3411 C CA . SER B 1 71 ? -11.609 23.625 10.289 1 96.88 71 SER B CA 1
ATOM 3412 C C . SER B 1 71 ? -11.047 22.312 9.773 1 96.88 71 SER B C 1
ATOM 3414 O O . SER B 1 71 ? -10.195 22.297 8.883 1 96.88 71 SER B O 1
ATOM 3416 N N . VAL B 1 72 ? -11.5 21.172 10.305 1 97.25 72 VAL B N 1
ATOM 3417 C CA . VAL B 1 72 ? -11.047 19.859 9.891 1 97.25 72 VAL B CA 1
ATOM 3418 C C . VAL B 1 72 ? -11.469 19.594 8.445 1 97.25 72 VAL B C 1
ATOM 3420 O O . VAL B 1 72 ? -10.703 19.031 7.664 1 97.25 72 VAL B O 1
ATOM 3423 N N . ASN B 1 73 ? -12.617 20 8.133 1 96.94 73 ASN B N 1
ATOM 3424 C CA . ASN B 1 73 ? -13.109 19.844 6.766 1 96.94 73 ASN B CA 1
ATOM 3425 C C . ASN B 1 73 ? -12.203 20.562 5.762 1 96.94 73 ASN B C 1
ATOM 3427 O O . ASN B 1 73 ? -11.961 20.047 4.668 1 96.94 73 ASN B O 1
ATOM 3431 N N . SER B 1 74 ? -11.742 21.688 6.129 1 94.31 74 SER B N 1
ATOM 3432 C CA . SER B 1 74 ? -10.961 22.531 5.219 1 94.31 74 SER B CA 1
ATOM 3433 C C . SER B 1 74 ? -9.484 22.141 5.246 1 94.31 74 SER B C 1
ATOM 3435 O O . SER B 1 74 ? -8.688 22.688 4.484 1 94.31 74 SER B O 1
ATOM 3437 N N . SER B 1 75 ? -9.172 21.203 6.07 1 90.88 75 SER B N 1
ATOM 3438 C CA . SER B 1 75 ? -7.77 20.812 6.203 1 90.88 75 SER B CA 1
ATOM 3439 C C . SER B 1 75 ? -7.297 20.031 4.98 1 90.88 75 SER B C 1
ATOM 3441 O O . SER B 1 75 ? -8.07 19.281 4.379 1 90.88 75 SER B O 1
ATOM 3443 N N . LYS B 1 76 ? -6.059 20.281 4.645 1 84.5 76 LYS B N 1
ATOM 3444 C CA . LYS B 1 76 ? -5.43 19.562 3.547 1 84.5 76 LYS B CA 1
ATOM 3445 C C . LYS B 1 76 ? -4.602 18.375 4.066 1 84.5 76 LYS B C 1
ATOM 3447 O O . LYS B 1 76 ? -4.352 18.281 5.27 1 84.5 76 LYS B O 1
ATOM 3452 N N . SER B 1 77 ? -4.375 17.438 3.098 1 81.44 77 SER B N 1
ATOM 3453 C CA . SER B 1 77 ? -3.652 16.234 3.529 1 81.44 77 SER B CA 1
ATOM 3454 C C . SER B 1 77 ? -2.287 16.141 2.854 1 81.44 77 SER B C 1
ATOM 3456 O O . SER B 1 77 ? -1.753 15.055 2.672 1 81.44 77 SER B O 1
ATOM 3458 N N . ASP B 1 78 ? -1.772 17.281 2.588 1 83.06 78 ASP B N 1
ATOM 3459 C CA . ASP B 1 78 ? -0.422 17.25 2.033 1 83.06 78 ASP B CA 1
ATOM 3460 C C . ASP B 1 78 ? 0.627 17.328 3.139 1 83.06 78 ASP B C 1
ATOM 3462 O O . ASP B 1 78 ? 0.296 17.578 4.301 1 83.06 78 ASP B O 1
ATOM 3466 N N . SER B 1 79 ? 1.847 17.016 2.787 1 80.25 79 SER B N 1
ATOM 3467 C CA . SER B 1 79 ? 2.912 16.906 3.779 1 80.25 79 SER B CA 1
ATOM 3468 C C . SER B 1 79 ? 3.211 18.266 4.41 1 80.25 79 SER B C 1
ATOM 3470 O O . SER B 1 79 ? 3.762 18.344 5.512 1 80.25 79 SER B O 1
ATOM 3472 N N . ASP B 1 80 ? 2.844 19.312 3.799 1 80.69 80 ASP B N 1
ATOM 3473 C CA . ASP B 1 80 ? 3.201 20.641 4.297 1 80.69 80 ASP B CA 1
ATOM 3474 C C . ASP B 1 80 ? 1.99 21.344 4.91 1 80.69 80 ASP B C 1
ATOM 3476 O O . ASP B 1 80 ? 2.014 22.547 5.129 1 80.69 80 ASP B O 1
ATOM 3480 N N . SER B 1 81 ? 1.012 20.547 5.172 1 84.06 81 SER B N 1
ATOM 3481 C CA . SER B 1 81 ? -0.178 21.109 5.812 1 84.06 81 SER B CA 1
ATOM 3482 C C . SER B 1 81 ? 0.068 21.375 7.289 1 84.06 81 SER B C 1
ATOM 3484 O O . SER B 1 81 ? 0.901 20.734 7.922 1 84.06 81 SER B O 1
ATOM 3486 N N . THR B 1 82 ? -0.666 22.484 7.785 1 86.06 82 THR B N 1
ATOM 3487 C CA . THR B 1 82 ? -0.579 22.828 9.195 1 86.06 82 THR B CA 1
ATOM 3488 C C . THR B 1 82 ? -1.934 22.656 9.883 1 86.06 82 THR B C 1
ATOM 3490 O O . THR B 1 82 ? -2.977 22.875 9.258 1 86.06 82 THR B O 1
ATOM 3493 N N . TYR B 1 83 ? -1.817 22.266 11.172 1 91.56 83 TYR B N 1
ATOM 3494 C CA . TYR B 1 83 ? -3.039 22.047 11.945 1 91.56 83 TYR B CA 1
ATOM 3495 C C . TYR B 1 83 ? -3.043 22.906 13.211 1 91.56 83 TYR B C 1
ATOM 3497 O O . TYR B 1 83 ? -3.543 22.469 14.25 1 91.56 83 TYR B O 1
ATOM 3505 N N . ALA B 1 84 ? -2.477 24.109 13.039 1 91.12 84 ALA B N 1
ATOM 3506 C CA . ALA B 1 84 ? -2.326 25.016 14.18 1 91.12 84 ALA B CA 1
ATOM 3507 C C . ALA B 1 84 ? -3.68 25.547 14.641 1 91.12 84 ALA B C 1
ATOM 3509 O O . ALA B 1 84 ? -3.895 25.766 15.836 1 91.12 84 ALA B O 1
ATOM 3510 N N . ILE B 1 85 ? -4.543 25.766 13.695 1 94.38 85 ILE B N 1
ATOM 3511 C CA . ILE B 1 85 ? -5.852 26.312 14.062 1 94.38 85 ILE B CA 1
ATOM 3512 C C . ILE B 1 85 ? -6.645 25.266 14.836 1 94.38 85 ILE B C 1
ATOM 3514 O O . ILE B 1 85 ? -7.379 25.609 15.773 1 94.38 85 ILE B O 1
ATOM 3518 N N . GLU B 1 86 ? -6.594 24.016 14.406 1 95.94 86 GLU B N 1
ATOM 3519 C CA . GLU B 1 86 ? -7.254 22.953 15.148 1 95.94 86 GLU B CA 1
ATOM 3520 C C . GLU B 1 86 ? -6.695 22.828 16.562 1 95.94 86 GLU B C 1
ATOM 3522 O O . GLU B 1 86 ? -7.449 22.672 17.531 1 95.94 86 GLU B O 1
ATOM 3527 N N . GLU B 1 87 ? -5.418 22.938 16.656 1 95 87 GLU B N 1
ATOM 3528 C CA . GLU B 1 87 ? -4.781 22.922 17.969 1 95 87 GLU B CA 1
ATOM 3529 C C . GLU B 1 87 ? -5.254 24.078 18.844 1 95 87 GLU B C 1
ATOM 3531 O O . GLU B 1 87 ? -5.496 23.906 20.031 1 95 87 GLU B O 1
ATOM 3536 N N . CYS B 1 88 ? -5.324 25.219 18.219 1 95.75 88 CYS B N 1
ATOM 3537 C CA . CYS B 1 88 ? -5.777 26.422 18.922 1 95.75 88 CYS B CA 1
ATOM 3538 C C . CYS B 1 88 ? -7.211 26.25 19.422 1 95.75 88 CYS B C 1
ATOM 3540 O O . CYS B 1 88 ? -7.508 26.547 20.578 1 95.75 88 CYS B O 1
ATOM 3542 N N . LEU B 1 89 ? -8.062 25.734 18.562 1 97.25 89 LEU B N 1
ATOM 3543 C CA . LEU B 1 89 ? -9.461 25.516 18.938 1 97.25 89 LEU B CA 1
ATOM 3544 C C . LEU B 1 89 ? -9.562 24.531 20.094 1 97.25 89 LEU B C 1
ATOM 3546 O O . LEU B 1 89 ? -10.32 24.766 21.047 1 97.25 89 LEU B O 1
ATOM 3550 N N . LEU B 1 90 ? -8.812 23.5 20.078 1 96.81 90 LEU B N 1
ATOM 3551 C CA . LEU B 1 90 ? -8.812 22.5 21.141 1 96.81 90 LEU B CA 1
ATOM 3552 C C . LEU B 1 90 ? -8.312 23.094 22.453 1 96.81 90 LEU B C 1
ATOM 3554 O O . LEU B 1 90 ? -8.836 22.781 23.516 1 96.81 90 LEU B O 1
ATOM 3558 N N . GLY B 1 91 ? -7.32 23.984 22.328 1 95.88 91 GLY B N 1
ATOM 3559 C CA . GLY B 1 91 ? -6.793 24.656 23.5 1 95.88 91 GLY B CA 1
ATOM 3560 C C . GLY B 1 91 ? -7.82 25.531 24.188 1 95.88 91 GLY B C 1
ATOM 3561 O O . GLY B 1 91 ? -7.762 25.719 25.406 1 95.88 91 GLY B O 1
ATOM 3562 N N . PHE B 1 92 ? -8.742 26.031 23.453 1 96.69 92 PHE B N 1
ATOM 3563 C CA . PHE B 1 92 ? -9.773 26.906 24 1 96.69 92 PHE B CA 1
ATOM 3564 C C . PHE B 1 92 ? -11.008 26.109 24.391 1 96.69 92 PHE B C 1
ATOM 3566 O O . PHE B 1 92 ? -12.055 26.688 24.703 1 96.69 92 PHE B O 1
ATOM 3573 N N . GLY B 1 93 ? -10.898 24.75 24.234 1 96.06 93 GLY B N 1
ATOM 3574 C CA . GLY B 1 93 ? -11.945 23.906 24.781 1 96.06 93 GLY B CA 1
ATOM 3575 C C . GLY B 1 93 ? -12.914 23.391 23.719 1 96.06 93 GLY B C 1
ATOM 3576 O O . GLY B 1 93 ? -14.055 23.062 24.031 1 96.06 93 GLY B O 1
ATOM 3577 N N . ALA B 1 94 ? -12.539 23.359 22.516 1 97.31 94 ALA B N 1
ATOM 3578 C CA . ALA B 1 94 ? -13.406 22.797 21.484 1 97.31 94 ALA B CA 1
ATOM 3579 C C . ALA B 1 94 ? -13.758 21.344 21.781 1 97.31 94 ALA B C 1
ATOM 3581 O O . ALA B 1 94 ? -12.891 20.547 22.156 1 97.31 94 ALA B O 1
ATOM 3582 N N . ARG B 1 95 ? -15.039 21.031 21.609 1 96.75 95 ARG B N 1
ATOM 3583 C CA . ARG B 1 95 ? -15.516 19.688 21.891 1 96.75 95 ARG B CA 1
ATOM 3584 C C . ARG B 1 95 ? -15.242 18.75 20.719 1 96.75 95 ARG B C 1
ATOM 3586 O O . ARG B 1 95 ? -15.547 19.078 19.562 1 96.75 95 ARG B O 1
ATOM 3593 N N . LEU B 1 96 ? -14.742 17.625 21.047 1 96.75 96 LEU B N 1
ATOM 3594 C CA . LEU B 1 96 ? -14.391 16.625 20.047 1 96.75 96 LEU B CA 1
ATOM 3595 C C . LEU B 1 96 ? -15.578 15.719 19.75 1 96.75 96 LEU B C 1
ATOM 3597 O O . LEU B 1 96 ? -15.602 15.023 18.734 1 96.75 96 LEU B O 1
ATOM 3601 N N . ASP B 1 97 ? -16.578 15.648 20.594 1 96.31 97 ASP B N 1
ATOM 3602 C CA . ASP B 1 97 ? -17.703 14.727 20.469 1 96.31 97 ASP B CA 1
ATOM 3603 C C . ASP B 1 97 ? -18.953 15.461 19.984 1 96.31 97 ASP B C 1
ATOM 3605 O O . ASP B 1 97 ? -20.078 14.945 20.109 1 96.31 97 ASP B O 1
ATOM 3609 N N . ALA B 1 98 ? -18.75 16.734 19.5 1 97.38 98 ALA B N 1
ATOM 3610 C CA . ALA B 1 98 ? -19.891 17.484 18.984 1 97.38 98 ALA B CA 1
ATOM 3611 C C . ALA B 1 98 ? -20.453 16.812 17.734 1 97.38 98 ALA B C 1
ATOM 3613 O O . ALA B 1 98 ? -19.703 16.453 16.812 1 97.38 98 ALA B O 1
ATOM 3614 N N . LEU B 1 99 ? -21.766 16.594 17.672 1 97.94 99 LEU B N 1
ATOM 3615 C CA . LEU B 1 99 ? -22.406 15.938 16.531 1 97.94 99 LEU B CA 1
ATOM 3616 C C . LEU B 1 99 ? -23.062 16.953 15.609 1 97.94 99 LEU B C 1
ATOM 3618 O O . LEU B 1 99 ? -23.672 17.922 16.078 1 97.94 99 LEU B O 1
ATOM 3622 N N . ASP B 1 100 ? -22.844 16.781 14.352 1 97.81 100 ASP B N 1
ATOM 3623 C CA . ASP B 1 100 ? -23.562 17.609 13.391 1 97.81 100 ASP B CA 1
ATOM 3624 C C . ASP B 1 100 ? -24.938 17.016 13.07 1 97.81 100 ASP B C 1
ATOM 3626 O O . ASP B 1 100 ? -25.406 16.125 13.781 1 97.81 100 ASP B O 1
ATOM 3630 N N . CYS B 1 101 ? -25.641 17.547 12.047 1 97.12 101 CYS B N 1
ATOM 3631 C CA . CYS B 1 101 ? -27 17.125 11.727 1 97.12 101 CYS B CA 1
ATOM 3632 C C . CYS B 1 101 ? -27.016 15.711 11.156 1 97.12 101 CYS B C 1
ATOM 3634 O O . CYS B 1 101 ? -28.062 15.07 11.102 1 97.12 101 CYS B O 1
ATOM 3636 N N . ARG B 1 102 ? -25.906 15.172 10.789 1 96.88 102 ARG B N 1
ATOM 3637 C CA . ARG B 1 102 ? -25.797 13.812 10.266 1 96.88 102 ARG B CA 1
ATOM 3638 C C . ARG B 1 102 ? -25.109 12.891 11.266 1 96.88 102 ARG B C 1
ATOM 3640 O O . ARG B 1 102 ? -24.625 11.812 10.898 1 96.88 102 ARG B O 1
ATOM 3647 N N . HIS B 1 103 ? -24.969 13.398 12.461 1 97.94 103 HIS B N 1
ATOM 3648 C CA . HIS B 1 103 ? -24.359 12.664 13.57 1 97.94 103 HIS B CA 1
ATOM 3649 C C . HIS B 1 103 ? -22.875 12.43 13.328 1 97.94 103 HIS B C 1
ATOM 3651 O O . HIS B 1 103 ? -22.359 11.359 13.656 1 97.94 103 HIS B O 1
ATOM 3657 N N . ARG B 1 104 ? -22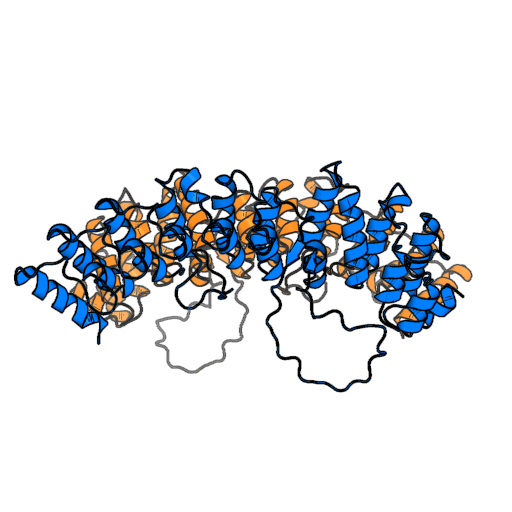.266 13.375 12.664 1 97.94 104 ARG B N 1
ATOM 3658 C CA . ARG B 1 104 ? -20.828 13.297 12.438 1 97.94 104 ARG B CA 1
ATOM 3659 C C . ARG B 1 104 ? -20.062 14.148 13.445 1 97.94 104 ARG B C 1
ATOM 3661 O O . ARG B 1 104 ? -20.438 15.297 13.703 1 97.94 104 ARG B O 1
ATOM 3668 N N . ILE B 1 105 ? -19.109 13.586 14.031 1 98.12 105 ILE B N 1
ATOM 3669 C CA . ILE B 1 105 ? -18.203 14.352 14.883 1 98.12 105 ILE B CA 1
ATOM 3670 C C . ILE B 1 105 ? -17.094 14.969 14.023 1 98.12 105 ILE B C 1
ATOM 3672 O O . ILE B 1 105 ? -16.938 14.617 12.859 1 98.12 105 ILE B O 1
ATOM 3676 N N . PRO B 1 106 ? -16.297 15.906 14.531 1 98.06 106 PRO B N 1
ATOM 3677 C CA . PRO B 1 106 ? -15.258 16.562 13.734 1 98.06 106 PRO B CA 1
ATOM 3678 C C . PRO B 1 106 ? -14.266 15.562 13.125 1 98.06 106 PRO B C 1
ATOM 3680 O O . PRO B 1 106 ? -13.797 15.758 12 1 98.06 106 PRO B O 1
ATOM 3683 N N . LEU B 1 107 ? -14.055 14.477 13.758 1 97.94 107 LEU B N 1
ATOM 3684 C CA . LEU B 1 107 ? -13.117 13.453 13.312 1 97.94 107 LEU B CA 1
ATOM 3685 C C . LEU B 1 107 ? -13.547 12.875 11.969 1 97.94 107 LEU B C 1
ATOM 3687 O O . LEU B 1 107 ? -12.703 12.602 11.109 1 97.94 107 LEU B O 1
ATOM 3691 N N . HIS B 1 108 ? -14.789 12.711 11.75 1 98.19 108 HIS B N 1
ATOM 3692 C CA . HIS B 1 108 ? -15.297 12.188 10.484 1 98.19 108 HIS B CA 1
ATOM 3693 C C . HIS B 1 108 ? -14.922 13.094 9.32 1 98.19 108 HIS B C 1
ATOM 3695 O O . HIS B 1 108 ? -14.625 12.617 8.227 1 98.19 108 HIS B O 1
ATOM 3701 N N . TYR B 1 109 ? -14.859 14.398 9.562 1 97.88 109 TYR B N 1
ATOM 3702 C CA . TYR B 1 109 ? -14.625 15.406 8.539 1 97.88 109 TYR B CA 1
ATOM 3703 C C . TYR B 1 109 ? -13.195 15.344 8.023 1 97.88 109 TYR B C 1
ATOM 3705 O O . TYR B 1 109 ? -12.867 15.953 7 1 97.88 109 TYR B O 1
ATOM 3713 N N . ALA B 1 110 ? -12.367 14.602 8.703 1 96.75 110 ALA B N 1
ATOM 3714 C CA . ALA B 1 110 ? -11 14.414 8.211 1 96.75 110 ALA B CA 1
ATOM 3715 C C . ALA B 1 110 ? -10.984 13.625 6.902 1 96.75 110 ALA B C 1
ATOM 3717 O O . ALA B 1 110 ? -10.078 13.781 6.086 1 96.75 110 ALA B O 1
ATOM 3718 N N . PHE B 1 111 ? -12.023 12.852 6.691 1 97.25 111 PHE B N 1
ATOM 3719 C CA . PHE B 1 111 ? -12.023 11.961 5.539 1 97.25 111 PHE B CA 1
ATOM 3720 C C . PHE B 1 111 ? -13.219 12.25 4.633 1 97.25 111 PHE B C 1
ATOM 3722 O O . PHE B 1 111 ? -13.102 12.188 3.408 1 97.25 111 PHE B O 1
ATOM 3729 N N . VAL B 1 112 ? -14.344 12.5 5.219 1 96.38 112 VAL B N 1
ATOM 3730 C CA . VAL B 1 112 ? -15.523 12.82 4.426 1 96.38 112 VAL B CA 1
ATOM 3731 C C . VAL B 1 112 ? -15.719 14.336 4.371 1 96.38 112 VAL B C 1
ATOM 3733 O O . VAL B 1 112 ? -16 14.969 5.387 1 96.38 112 VAL B O 1
ATOM 3736 N N . LYS B 1 113 ? -15.641 14.883 3.195 1 95.12 113 LYS B N 1
ATOM 3737 C CA . LYS B 1 113 ? -15.664 16.344 3.035 1 95.12 113 LYS B CA 1
ATOM 3738 C C . LYS B 1 113 ? -17.031 16.812 2.564 1 95.12 113 LYS B C 1
ATOM 3740 O O . LYS B 1 113 ? -17.734 16.094 1.861 1 95.12 113 LYS B O 1
ATOM 3745 N N . ILE B 1 114 ? -17.266 18.047 2.98 1 95.5 114 ILE B N 1
ATOM 3746 C CA . ILE B 1 114 ? -18.531 18.672 2.604 1 95.5 114 ILE B CA 1
ATOM 3747 C C . ILE B 1 114 ? -18.594 18.828 1.086 1 95.5 114 ILE B C 1
ATOM 3749 O O . ILE B 1 114 ? -17.656 19.328 0.465 1 95.5 114 ILE B O 1
ATOM 3753 N N . GLY B 1 115 ? -19.656 18.359 0.515 1 92.31 115 GLY B N 1
ATOM 3754 C CA . GLY B 1 115 ? -19.875 18.531 -0.912 1 92.31 115 GLY B CA 1
ATOM 3755 C C . GLY B 1 115 ? -19.234 17.438 -1.75 1 92.31 115 GLY B C 1
ATOM 3756 O O . GLY B 1 115 ? -19.438 17.375 -2.963 1 92.31 115 GLY B O 1
ATOM 3757 N N . ARG B 1 116 ? -18.5 16.594 -1.163 1 93.19 116 ARG B N 1
ATOM 3758 C CA . ARG B 1 116 ? -17.812 15.516 -1.874 1 93.19 116 ARG B CA 1
ATOM 3759 C C . ARG B 1 116 ? -17.859 14.211 -1.086 1 93.19 116 ARG B C 1
ATOM 3761 O O . ARG B 1 116 ? -16.828 13.594 -0.825 1 93.19 116 ARG B O 1
ATOM 3768 N N . PRO B 1 117 ? -19.047 13.758 -0.822 1 90.12 117 PRO B N 1
ATOM 3769 C CA . PRO B 1 117 ? -19.172 12.578 0.037 1 90.12 117 PRO B CA 1
ATOM 3770 C C . PRO B 1 117 ? -18.656 11.305 -0.638 1 90.12 117 PRO B C 1
ATOM 3772 O O . PRO B 1 117 ? -18.312 10.328 0.042 1 90.12 117 PRO B O 1
ATOM 3775 N N . PHE B 1 118 ? -18.5 11.258 -2.006 1 89.81 118 PHE B N 1
ATOM 3776 C CA . PHE B 1 118 ? -18.125 10.039 -2.719 1 89.81 118 PHE B CA 1
ATOM 3777 C C . PHE B 1 118 ? -16.703 10.148 -3.27 1 89.81 118 PHE B C 1
ATOM 3779 O O . PHE B 1 118 ? -16.312 9.367 -4.141 1 89.81 118 PHE B O 1
ATOM 3786 N N . ASP B 1 119 ? -16.031 11.164 -2.713 1 93.12 119 ASP B N 1
ATOM 3787 C CA . ASP B 1 119 ? -14.641 11.312 -3.129 1 93.12 119 ASP B CA 1
ATOM 3788 C C . ASP B 1 119 ? -13.789 10.125 -2.666 1 93.12 119 ASP B C 1
ATOM 3790 O O . ASP B 1 119 ? -13.766 9.805 -1.477 1 93.12 119 ASP B O 1
ATOM 3794 N N . THR B 1 120 ? -13.141 9.43 -3.607 1 92.62 120 THR B N 1
ATOM 3795 C CA . THR B 1 120 ? -12.352 8.258 -3.26 1 92.62 120 THR B CA 1
ATOM 3796 C C . THR B 1 120 ? -10.859 8.555 -3.379 1 92.62 120 THR B C 1
ATOM 3798 O O . THR B 1 120 ? -10.031 7.648 -3.268 1 92.62 120 THR B O 1
ATOM 3801 N N . ASP B 1 121 ? -10.523 9.859 -3.629 1 92.19 121 ASP B N 1
ATOM 3802 C CA . ASP B 1 121 ? -9.109 10.219 -3.742 1 92.19 121 ASP B CA 1
ATOM 3803 C C . ASP B 1 121 ? -8.359 9.906 -2.449 1 92.19 121 ASP B C 1
ATOM 3805 O O . ASP B 1 121 ? -8.875 10.141 -1.354 1 92.19 121 ASP B O 1
ATOM 3809 N N . GLN B 1 122 ? -7.258 9.453 -2.68 1 91.94 122 GLN B N 1
ATOM 3810 C CA . GLN B 1 122 ? -6.473 8.992 -1.537 1 91.94 122 GLN B CA 1
ATOM 3811 C C . GLN B 1 122 ? -5.996 10.172 -0.692 1 91.94 122 GLN B C 1
ATOM 3813 O O . GLN B 1 122 ? -5.52 11.18 -1.228 1 91.94 122 GLN B O 1
ATOM 3818 N N . ILE B 1 123 ? -6.176 10.117 0.594 1 92.81 123 ILE B N 1
ATOM 3819 C CA . ILE B 1 123 ? -5.656 11.055 1.583 1 92.81 123 ILE B CA 1
ATOM 3820 C C . ILE B 1 123 ? -5.172 10.289 2.814 1 92.81 123 ILE B C 1
ATOM 3822 O O . ILE B 1 123 ? -5.57 9.148 3.037 1 92.81 123 ILE B O 1
ATOM 3826 N N . ASP B 1 124 ? -4.273 10.867 3.49 1 94.12 124 ASP B N 1
ATOM 3827 C CA . ASP B 1 124 ? -3.787 10.234 4.711 1 94.12 124 ASP B CA 1
ATOM 3828 C C . ASP B 1 124 ? -3.342 11.273 5.73 1 94.12 124 ASP B C 1
ATOM 3830 O O . ASP B 1 124 ? -2.15 11.398 6.023 1 94.12 124 ASP B O 1
ATOM 3834 N N . PRO B 1 125 ? -4.305 12.008 6.305 1 93.62 125 PRO B N 1
ATOM 3835 C CA . PRO B 1 125 ? -3.977 13.086 7.246 1 93.62 125 PRO B CA 1
ATOM 3836 C C . PRO B 1 125 ? -3.635 12.562 8.641 1 93.62 125 PRO B C 1
ATOM 3838 O O . PRO B 1 125 ? -4.32 12.891 9.609 1 93.62 125 PRO B O 1
ATOM 3841 N N . MET B 1 126 ? -2.568 11.938 8.773 1 92.75 126 MET B N 1
ATOM 3842 C CA . MET B 1 126 ? -2.18 11.242 10 1 92.75 126 MET B CA 1
ATOM 3843 C C . MET B 1 126 ? -1.957 12.242 11.141 1 92.75 126 MET B C 1
ATOM 3845 O O . MET B 1 126 ? -2.393 12.008 12.266 1 92.75 126 MET B O 1
ATOM 3849 N N . GLU B 1 127 ? -1.307 13.367 10.891 1 91.19 127 GLU B N 1
ATOM 3850 C CA . GLU B 1 127 ? -1.029 14.359 11.93 1 91.19 127 GLU B CA 1
ATOM 3851 C C . GLU B 1 127 ? -2.32 14.914 12.523 1 91.19 127 GLU B C 1
ATOM 3853 O O . GLU B 1 127 ? -2.42 15.109 13.734 1 91.19 127 GLU B O 1
ATOM 3858 N N . LEU B 1 128 ? -3.211 15.156 11.625 1 94.38 128 LEU B N 1
ATOM 3859 C CA . LEU B 1 128 ? -4.508 15.656 12.07 1 94.38 128 LEU B CA 1
ATOM 3860 C C . LEU B 1 128 ? -5.227 14.625 12.922 1 94.38 128 LEU B C 1
ATOM 3862 O O . LEU B 1 128 ? -5.812 14.961 13.953 1 94.38 128 LEU B O 1
ATOM 3866 N N . ILE B 1 129 ? -5.215 13.352 12.531 1 95.56 129 ILE B N 1
ATOM 3867 C CA . ILE B 1 129 ? -5.887 12.266 13.234 1 95.56 129 ILE B CA 1
ATOM 3868 C C . ILE B 1 129 ? -5.266 12.086 14.617 1 95.56 129 ILE B C 1
ATOM 3870 O O . ILE B 1 129 ? -5.977 11.906 15.609 1 95.56 129 ILE B O 1
ATOM 3874 N N . VAL B 1 130 ? -3.984 12.188 14.719 1 93.12 130 VAL B N 1
ATOM 3875 C CA . VAL B 1 130 ? -3.295 12.055 16 1 93.12 130 VAL B CA 1
ATOM 3876 C C . VAL B 1 130 ? -3.682 13.211 16.922 1 93.12 130 VAL B C 1
ATOM 3878 O O . VAL B 1 130 ? -3.922 13.016 18.109 1 93.12 130 VAL B O 1
ATOM 3881 N N . LEU B 1 131 ? -3.725 14.375 16.344 1 93.5 131 LEU B N 1
ATOM 3882 C CA . LEU B 1 131 ? -4.098 15.562 17.109 1 93.5 131 LEU B CA 1
ATOM 3883 C C . LEU B 1 131 ? -5.5 15.414 17.703 1 93.5 131 LEU B C 1
ATOM 3885 O O . LEU B 1 131 ? -5.719 15.695 18.875 1 93.5 131 LEU B O 1
ATOM 3889 N N . LEU B 1 132 ? -6.398 14.93 16.859 1 96.44 132 LEU B N 1
ATOM 3890 C CA . LEU B 1 132 ? -7.793 14.852 17.281 1 96.44 132 LEU B CA 1
ATOM 3891 C C . LEU B 1 132 ? -8.008 13.672 18.219 1 96.44 132 LEU B C 1
ATOM 3893 O O . LEU B 1 132 ? -8.758 13.781 19.203 1 96.44 132 LEU B O 1
ATOM 3897 N N . THR B 1 133 ? -7.402 12.508 17.984 1 95.69 133 THR B N 1
ATOM 3898 C CA . THR B 1 133 ? -7.664 11.289 18.734 1 95.69 133 THR B CA 1
ATOM 3899 C C . THR B 1 133 ? -6.844 11.258 20.031 1 95.69 133 THR B C 1
ATOM 3901 O O . THR B 1 133 ? -7.117 10.461 20.922 1 95.69 133 THR B O 1
ATOM 3904 N N . GLY B 1 134 ? -5.828 12.125 20.125 1 90.69 134 GLY B N 1
ATOM 3905 C CA . GLY B 1 134 ? -4.926 12.117 21.266 1 90.69 134 GLY B CA 1
ATOM 3906 C C . GLY B 1 134 ? -5.645 12.234 22.609 1 90.69 134 GLY B C 1
ATOM 3907 O O . GLY B 1 134 ? -5.238 11.609 23.594 1 90.69 134 GLY B O 1
ATOM 3908 N N . SER B 1 135 ? -6.66 12.922 22.656 1 85.81 135 SER B N 1
ATOM 3909 C CA . SER B 1 135 ? -7.363 13.117 23.922 1 85.81 135 SER B CA 1
ATOM 3910 C C . SER B 1 135 ? -8.766 12.531 23.875 1 85.81 135 SER B C 1
ATOM 3912 O O . SER B 1 135 ? -9.594 12.805 24.734 1 85.81 135 SER B O 1
ATOM 3914 N N . MET B 1 136 ? -9 11.695 22.969 1 92.69 136 MET B N 1
ATOM 3915 C CA . MET B 1 136 ? -10.344 11.156 22.781 1 92.69 136 MET B CA 1
ATOM 3916 C C . MET B 1 136 ? -10.477 9.789 23.453 1 92.69 136 MET B C 1
ATOM 3918 O O . MET B 1 136 ? -9.539 8.984 23.406 1 92.69 136 MET B O 1
ATOM 3922 N N . ALA B 1 137 ? -11.609 9.625 24.047 1 91.31 137 ALA B N 1
ATOM 3923 C CA . ALA B 1 137 ? -11.945 8.281 24.531 1 91.31 137 ALA B CA 1
ATOM 3924 C C . ALA B 1 137 ? -12.258 7.355 23.359 1 91.31 137 ALA B C 1
ATOM 3926 O O . ALA B 1 137 ? -12.711 7.805 22.297 1 91.31 137 ALA B O 1
ATOM 3927 N N . LYS B 1 138 ? -11.992 6.129 23.547 1 91.31 138 LYS B N 1
ATOM 3928 C CA . LYS B 1 138 ? -12.195 5.113 22.516 1 91.31 138 LYS B CA 1
ATOM 3929 C C . LYS B 1 138 ? -13.641 5.094 22.047 1 91.31 138 LYS B C 1
ATOM 3931 O O . LYS B 1 138 ? -13.906 4.926 20.859 1 91.31 138 LYS B O 1
ATOM 3936 N N . GLU B 1 139 ? -14.516 5.285 22.953 1 93.19 139 GLU B N 1
ATOM 3937 C CA . GLU B 1 139 ? -15.938 5.23 22.656 1 93.19 139 GLU B CA 1
ATOM 3938 C C . GLU B 1 139 ? -16.344 6.348 21.703 1 93.19 139 GLU B C 1
ATOM 3940 O O . GLU B 1 139 ? -17.281 6.184 20.906 1 93.19 139 GLU B O 1
ATOM 3945 N N . ILE B 1 140 ? -15.648 7.445 21.781 1 94.88 140 ILE B N 1
ATOM 3946 C CA . ILE B 1 140 ? -15.961 8.594 20.938 1 94.88 140 ILE B CA 1
ATOM 3947 C C . ILE B 1 140 ? -15.414 8.359 19.531 1 94.88 140 ILE B C 1
ATOM 3949 O O . ILE B 1 140 ? -16.062 8.719 18.547 1 94.88 140 ILE B O 1
ATOM 3953 N N . ILE B 1 141 ? -14.289 7.742 19.406 1 95.94 141 ILE B N 1
ATOM 3954 C CA . ILE B 1 141 ? -13.648 7.461 18.125 1 95.94 141 ILE B CA 1
ATOM 3955 C C . ILE B 1 141 ? -14.523 6.516 17.312 1 95.94 141 ILE B C 1
ATOM 3957 O O . ILE B 1 141 ? -14.57 6.613 16.078 1 95.94 141 ILE B O 1
ATOM 3961 N N . GLU B 1 142 ? -15.297 5.664 17.953 1 95.88 142 GLU B N 1
ATOM 3962 C CA . GLU B 1 142 ? -16.047 4.602 17.281 1 95.88 142 GLU B CA 1
ATOM 3963 C C . GLU B 1 142 ? -17.453 5.047 16.953 1 95.88 142 GLU B C 1
ATOM 3965 O O . GLU B 1 142 ? -18.25 4.27 16.406 1 95.88 142 GLU B O 1
ATOM 3970 N N . ILE B 1 143 ? -17.781 6.266 17.219 1 95.5 143 ILE B N 1
ATOM 3971 C CA . ILE B 1 143 ? -19.125 6.77 16.953 1 95.5 143 ILE B CA 1
ATOM 3972 C C . ILE B 1 143 ? -19.422 6.707 15.461 1 95.5 143 ILE B C 1
ATOM 3974 O O . ILE B 1 143 ? -18.656 7.227 14.648 1 95.5 143 ILE B O 1
ATOM 3978 N N . PRO B 1 144 ? -20.453 5.992 15.039 1 97 144 PRO B N 1
ATOM 3979 C CA . PRO B 1 144 ? -20.875 6.012 13.633 1 97 144 PRO B CA 1
ATOM 3980 C C . PRO B 1 144 ? -21.719 7.23 13.289 1 97 144 PRO B C 1
ATOM 3982 O O . PRO B 1 144 ? -22.359 7.82 14.172 1 97 144 PRO B O 1
ATOM 3985 N N . ASP B 1 145 ? -21.703 7.637 12.094 1 97.5 145 ASP B N 1
ATOM 3986 C CA . ASP B 1 145 ? -22.578 8.719 11.664 1 97.5 145 ASP B CA 1
ATOM 3987 C C . ASP B 1 145 ? -23.969 8.188 11.328 1 97.5 145 ASP B C 1
ATOM 3989 O O . ASP B 1 145 ? -24.328 7.062 11.695 1 97.5 145 ASP B O 1
ATOM 3993 N N . GLN B 1 146 ? -24.828 8.992 10.75 1 96.75 146 GLN B N 1
ATOM 3994 C CA . GLN B 1 146 ? -26.203 8.641 10.438 1 96.75 146 GLN B CA 1
ATOM 3995 C C . GLN B 1 146 ? -26.266 7.477 9.461 1 96.75 146 GLN B C 1
ATOM 3997 O O . GLN B 1 146 ? -27.266 6.758 9.414 1 96.75 146 GLN B O 1
ATOM 4002 N N . PHE B 1 147 ? -25.234 7.199 8.727 1 95.88 147 PHE B N 1
ATOM 4003 C CA . PHE B 1 147 ? -25.203 6.145 7.719 1 95.88 147 PHE B CA 1
ATOM 4004 C C . PHE B 1 147 ? -24.547 4.887 8.273 1 95.88 147 PHE B C 1
ATOM 4006 O O . PHE B 1 147 ? -24.312 3.926 7.543 1 95.88 147 PHE B O 1
ATOM 4013 N N . GLY B 1 148 ? -24.188 4.953 9.539 1 97 148 GLY B N 1
ATOM 4014 C CA . GLY B 1 148 ? -23.562 3.805 10.172 1 97 148 GLY B CA 1
ATOM 4015 C C . GLY B 1 148 ? -22.078 3.705 9.906 1 97 148 GLY B C 1
ATOM 4016 O O . GLY B 1 148 ? -21.469 2.66 10.148 1 97 148 GLY B O 1
ATOM 4017 N N . ARG B 1 149 ? -21.531 4.719 9.383 1 97.31 149 ARG B N 1
ATOM 4018 C CA . ARG B 1 149 ? -20.109 4.703 9.031 1 97.31 149 ARG B CA 1
ATOM 4019 C C . ARG B 1 149 ? -19.266 5.324 10.141 1 97.31 149 ARG B C 1
ATOM 4021 O O . ARG B 1 149 ? -19.578 6.418 10.617 1 97.31 149 ARG B O 1
ATOM 4028 N N . THR B 1 150 ? -18.297 4.641 10.57 1 97.69 150 THR B N 1
ATOM 4029 C CA . THR B 1 150 ? -17.312 5.137 11.531 1 97.69 150 THR B CA 1
ATOM 4030 C C . THR B 1 150 ? -16.141 5.785 10.812 1 97.69 150 THR B C 1
ATOM 4032 O O . THR B 1 150 ? -16.078 5.773 9.578 1 97.69 150 THR B O 1
ATOM 4035 N N . VAL B 1 151 ? -15.266 6.383 11.586 1 97.81 151 VAL B N 1
ATOM 4036 C CA . VAL B 1 151 ? -14.078 7.008 11.016 1 97.81 151 VAL B CA 1
ATOM 4037 C C . VAL B 1 151 ? -13.219 5.957 10.312 1 97.81 151 VAL B C 1
ATOM 4039 O O . VAL B 1 151 ? -12.578 6.242 9.297 1 97.81 151 VAL B O 1
ATOM 4042 N N . LEU B 1 152 ? -13.273 4.719 10.766 1 98 152 LEU B N 1
ATOM 4043 C CA . LEU B 1 152 ? -12.539 3.631 10.133 1 98 152 LEU B CA 1
ATOM 4044 C C . LEU B 1 152 ? -13.094 3.33 8.75 1 98 152 LEU B C 1
ATOM 4046 O O . LEU B 1 152 ? -12.336 3.127 7.797 1 98 152 LEU B O 1
ATOM 4050 N N . HIS B 1 153 ? -14.375 3.332 8.633 1 97.94 153 HIS B N 1
ATOM 4051 C CA . HIS B 1 153 ? -15 3.156 7.324 1 97.94 153 HIS B CA 1
ATOM 4052 C C . HIS B 1 153 ? -14.531 4.223 6.344 1 97.94 153 HIS B C 1
ATOM 4054 O O . HIS B 1 153 ? -14.125 3.908 5.223 1 97.94 153 HIS B O 1
ATOM 4060 N N . TYR B 1 154 ? -14.555 5.441 6.793 1 98 154 TYR B N 1
ATOM 4061 C CA . TYR B 1 154 ? -14.227 6.555 5.91 1 98 154 TYR B CA 1
ATOM 4062 C C . TYR B 1 154 ? -12.734 6.574 5.59 1 98 154 TYR B C 1
ATOM 4064 O O . TYR B 1 154 ? -12.344 6.918 4.473 1 98 154 TYR B O 1
ATOM 4072 N N . SER B 1 155 ? -11.922 6.312 6.594 1 97.81 155 SER B N 1
ATOM 4073 C CA . SER B 1 155 ? -10.492 6.238 6.328 1 97.81 155 SER B CA 1
ATOM 4074 C C . SER B 1 155 ? -10.172 5.16 5.297 1 97.81 155 SER B C 1
ATOM 4076 O O . SER B 1 155 ? -9.352 5.375 4.398 1 97.81 155 SER B O 1
ATOM 4078 N N . ALA B 1 156 ? -10.797 4.027 5.395 1 97.75 156 ALA B N 1
ATOM 4079 C CA . ALA B 1 156 ? -10.625 2.945 4.426 1 97.75 156 ALA B CA 1
ATOM 4080 C C . ALA B 1 156 ? -11.18 3.336 3.062 1 97.75 156 ALA B C 1
ATOM 4082 O O . ALA B 1 156 ? -10.586 3.023 2.027 1 97.75 156 ALA B O 1
ATOM 4083 N N . TYR B 1 157 ? -12.32 4.023 3.107 1 97.38 157 TYR B N 1
ATOM 4084 C CA . TYR B 1 157 ? -12.969 4.492 1.891 1 97.38 157 TYR B CA 1
ATOM 4085 C C . TYR B 1 157 ? -12.047 5.406 1.095 1 97.38 157 TYR B C 1
ATOM 4087 O O . TYR B 1 157 ? -12.039 5.371 -0.138 1 97.38 157 TYR B O 1
ATOM 4095 N N . ARG B 1 158 ? -11.25 6.152 1.778 1 96.81 158 ARG B N 1
ATOM 4096 C CA . ARG B 1 158 ? -10.375 7.141 1.162 1 96.81 158 ARG B CA 1
ATOM 4097 C C . ARG B 1 158 ? -8.977 6.566 0.934 1 96.81 158 ARG B C 1
ATOM 4099 O O . ARG B 1 158 ? -8.117 7.227 0.344 1 96.81 158 ARG B O 1
ATOM 4106 N N . GLY B 1 159 ? -8.773 5.383 1.413 1 96.5 159 GLY B N 1
ATOM 4107 C CA . GLY B 1 159 ? -7.461 4.773 1.26 1 96.5 159 GLY B CA 1
ATOM 4108 C C . GLY B 1 159 ? -6.402 5.395 2.154 1 96.5 159 GLY B C 1
ATOM 4109 O O . GLY B 1 159 ? -5.25 5.547 1.747 1 96.5 159 GLY B O 1
ATOM 4110 N N . ALA B 1 160 ? -6.793 5.918 3.281 1 96.62 160 ALA B N 1
ATOM 4111 C CA . ALA B 1 160 ? -5.859 6.496 4.246 1 96.62 160 ALA B CA 1
ATOM 4112 C C . ALA B 1 160 ? -5.113 5.402 5.008 1 96.62 160 ALA B C 1
ATOM 4114 O O . ALA B 1 160 ? -5.43 5.117 6.164 1 96.62 160 ALA B O 1
ATOM 4115 N N . THR B 1 161 ? -4.074 4.895 4.434 1 96.75 161 THR B N 1
ATOM 4116 C CA . THR B 1 161 ? -3.404 3.668 4.848 1 96.75 161 THR B CA 1
ATOM 4117 C C . THR B 1 161 ? -2.863 3.799 6.266 1 96.75 161 THR B C 1
ATOM 4119 O O . THR B 1 161 ? -3.146 2.963 7.125 1 96.75 161 THR B O 1
ATOM 4122 N N . ILE B 1 162 ? -2.123 4.836 6.555 1 95.88 162 ILE B N 1
ATOM 4123 C CA . ILE B 1 162 ? -1.47 4.977 7.852 1 95.88 162 ILE B CA 1
ATOM 4124 C C . ILE B 1 162 ? -2.512 5.289 8.922 1 95.88 162 ILE B C 1
ATOM 4126 O O . ILE B 1 162 ? -2.418 4.801 10.047 1 95.88 162 ILE B O 1
ATOM 4130 N N . CYS B 1 163 ? -3.459 6.094 8.562 1 96.44 163 CYS B N 1
ATOM 4131 C CA . CYS B 1 163 ? -4.547 6.375 9.5 1 96.44 163 CYS B CA 1
ATOM 4132 C C . CYS B 1 163 ? -5.305 5.098 9.844 1 96.44 163 CYS B C 1
ATOM 4134 O O . CYS B 1 163 ? -5.645 4.875 11.008 1 96.44 163 CYS B O 1
ATOM 4136 N N . VAL B 1 164 ? -5.586 4.258 8.812 1 97.44 164 VAL B N 1
ATOM 4137 C CA . VAL B 1 164 ? -6.266 2.982 9.016 1 97.44 164 VAL B CA 1
ATOM 4138 C C . VAL B 1 164 ? -5.453 2.111 9.977 1 97.44 164 VAL B C 1
ATOM 4140 O O . VAL B 1 164 ? -6.008 1.498 10.891 1 97.44 164 VAL B O 1
ATOM 4143 N N . MET B 1 165 ? -4.223 2.076 9.719 1 95.12 165 MET B N 1
ATOM 4144 C CA . MET B 1 165 ? -3.33 1.295 10.57 1 95.12 165 MET B CA 1
ATOM 4145 C C . MET B 1 165 ? -3.412 1.76 12.016 1 95.12 165 MET B C 1
ATOM 4147 O O . MET B 1 165 ? -3.523 0.941 12.93 1 95.12 165 MET B O 1
ATOM 4151 N N . GLN B 1 166 ? -3.406 3.027 12.266 1 92.81 166 GLN B N 1
ATOM 4152 C CA . GLN B 1 166 ? -3.445 3.586 13.609 1 92.81 166 GLN B CA 1
ATOM 4153 C C . GLN B 1 166 ? -4.828 3.414 14.242 1 92.81 166 GLN B C 1
ATOM 4155 O O . GLN B 1 166 ? -4.941 2.998 15.398 1 92.81 166 GLN B O 1
ATOM 4160 N N . LEU B 1 167 ? -5.84 3.76 13.484 1 95.94 167 LEU B N 1
ATOM 4161 C CA . LEU B 1 167 ? -7.211 3.701 13.984 1 95.94 167 LEU B CA 1
ATOM 4162 C C . LEU B 1 167 ? -7.609 2.264 14.305 1 95.94 167 LEU B C 1
ATOM 4164 O O . LEU B 1 167 ? -8.359 2.02 15.25 1 95.94 167 LEU B O 1
ATOM 4168 N N . SER B 1 168 ? -7.152 1.288 13.469 1 95.31 168 SER B N 1
ATOM 4169 C CA . SER B 1 168 ? -7.5 -0.115 13.664 1 95.31 168 SER B CA 1
ATOM 4170 C C . SER B 1 168 ? -7.082 -0.601 15.055 1 95.31 168 SER B C 1
ATOM 4172 O O . SER B 1 168 ? -7.711 -1.496 15.617 1 95.31 168 SER B O 1
ATOM 4174 N N . LYS B 1 169 ? -6.074 0.025 15.641 1 90.75 169 LYS B N 1
ATOM 4175 C CA . LYS B 1 169 ? -5.59 -0.352 16.969 1 90.75 169 LYS B CA 1
ATOM 4176 C C . LYS B 1 169 ? -6.562 0.091 18.047 1 90.75 169 LYS B C 1
ATOM 4178 O O . LYS B 1 169 ? -6.605 -0.503 19.141 1 90.75 169 LYS B O 1
ATOM 4183 N N . SER B 1 170 ? -7.305 1.054 17.766 1 88.69 170 SER B N 1
ATOM 4184 C CA . SER B 1 170 ? -8.203 1.638 18.75 1 88.69 170 SER B CA 1
ATOM 4185 C C . SER B 1 170 ? -9.609 1.059 18.641 1 88.69 170 SER B C 1
ATOM 4187 O O . SER B 1 170 ? -10.438 1.26 19.531 1 88.69 170 SER B O 1
ATOM 4189 N N . PHE B 1 171 ? -9.844 0.38 17.594 1 93.88 171 PHE B N 1
ATOM 4190 C CA . PHE B 1 171 ? -11.195 -0.111 17.375 1 93.88 171 PHE B CA 1
ATOM 4191 C C . PHE B 1 171 ? -11.383 -1.49 17.984 1 93.88 171 PHE B C 1
ATOM 4193 O O . PHE B 1 171 ? -10.508 -2.354 17.875 1 93.88 171 PHE B O 1
ATOM 4200 N N . SER B 1 172 ? -12.477 -1.68 18.672 1 90.06 172 SER B N 1
ATOM 4201 C CA . SER B 1 172 ? -12.82 -2.953 19.297 1 90.06 172 SER B CA 1
ATOM 4202 C C . SER B 1 172 ? -13.305 -3.963 18.25 1 90.06 172 SER B C 1
ATOM 4204 O O . SER B 1 172 ? -13.062 -5.164 18.391 1 90.06 172 SER B O 1
ATOM 4206 N N . ASN B 1 173 ? -14.062 -3.506 17.328 1 93.38 173 ASN B N 1
ATOM 4207 C CA . ASN B 1 173 ? -14.609 -4.336 16.266 1 93.38 173 ASN B CA 1
ATOM 4208 C C . ASN B 1 173 ? -14.242 -3.787 14.891 1 93.38 173 ASN B C 1
ATOM 4210 O O . ASN B 1 173 ? -14.836 -2.807 14.43 1 93.38 173 ASN B O 1
ATOM 4214 N N . LEU B 1 174 ? -13.422 -4.434 14.203 1 94.31 174 LEU B N 1
ATOM 4215 C CA . LEU B 1 174 ? -12.953 -4.004 12.891 1 94.31 174 LEU B CA 1
ATOM 4216 C C . LEU B 1 174 ? -13.984 -4.324 11.812 1 94.31 174 LEU B C 1
ATOM 4218 O O . LEU B 1 174 ? -13.953 -3.744 10.727 1 94.31 174 LEU B O 1
ATOM 4222 N N . ASP B 1 175 ? -14.898 -5.246 12.117 1 94.38 175 ASP B N 1
ATOM 4223 C CA . ASP B 1 175 ? -15.797 -5.75 11.094 1 94.38 175 ASP B CA 1
ATOM 4224 C C . ASP B 1 175 ? -17.188 -5.133 11.234 1 94.38 175 ASP B C 1
ATOM 4226 O O . ASP B 1 175 ? -18.172 -5.703 10.758 1 94.38 175 ASP B O 1
ATOM 4230 N N . ALA B 1 176 ? -17.219 -3.984 11.945 1 94.62 176 ALA B N 1
ATOM 4231 C CA . ALA B 1 176 ? -18.5 -3.287 12.047 1 94.62 176 ALA B CA 1
ATOM 4232 C C . ALA B 1 176 ? -19.031 -2.924 10.672 1 94.62 176 ALA B C 1
ATOM 4234 O O . ALA B 1 176 ? -18.281 -2.494 9.797 1 94.62 176 ALA B O 1
ATOM 4235 N N . LYS B 1 17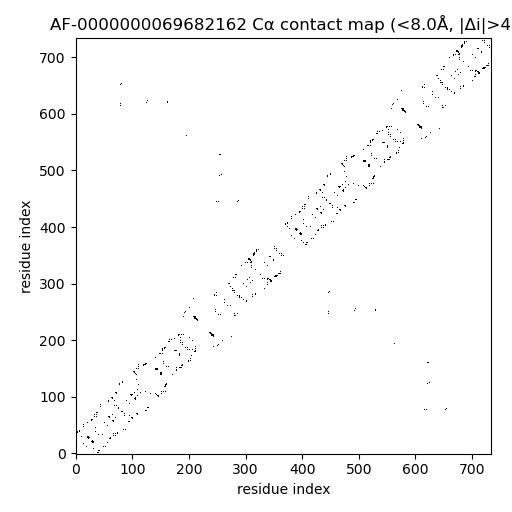7 ? -20.328 -3.146 10.445 1 95.31 177 LYS B N 1
ATOM 4236 C CA . LYS B 1 177 ? -20.953 -2.881 9.156 1 95.31 177 LYS B CA 1
ATOM 4237 C C . LYS B 1 177 ? -21.703 -1.547 9.164 1 95.31 177 LYS B C 1
ATOM 4239 O O . LYS B 1 177 ? -22.297 -1.176 10.172 1 95.31 177 LYS B O 1
ATOM 4244 N N . ASP B 1 178 ? -21.547 -0.826 8.078 1 95.19 178 ASP B N 1
ATOM 4245 C CA . ASP B 1 178 ? -22.375 0.372 7.926 1 95.19 178 ASP B CA 1
ATOM 4246 C C . ASP B 1 178 ? -23.797 0.011 7.531 1 95.19 178 ASP B C 1
ATOM 4248 O O . ASP B 1 178 ? -24.172 -1.164 7.531 1 95.19 178 ASP B O 1
ATOM 4252 N N . LYS B 1 179 ? -24.656 0.971 7.289 1 94.25 179 LYS B N 1
ATOM 4253 C CA . LYS B 1 179 ? -26.062 0.716 7.012 1 94.25 179 LYS B CA 1
ATOM 4254 C C . LYS B 1 179 ? -26.25 0.005 5.676 1 94.25 179 LYS B C 1
ATOM 4256 O O . LYS B 1 179 ? -27.25 -0.68 5.461 1 94.25 179 LYS B O 1
ATOM 4261 N N . ASP B 1 180 ? -25.25 0.119 4.781 1 91.19 180 ASP B N 1
ATOM 4262 C CA . ASP B 1 180 ? -25.297 -0.574 3.498 1 91.19 180 ASP B CA 1
ATOM 4263 C C . ASP B 1 180 ? -24.75 -1.999 3.629 1 91.19 180 ASP B C 1
ATOM 4265 O O . ASP B 1 180 ? -24.844 -2.789 2.688 1 91.19 180 ASP B O 1
ATOM 4269 N N . GLY B 1 181 ? -24.172 -2.281 4.77 1 93.12 181 GLY B N 1
ATOM 4270 C CA . GLY B 1 181 ? -23.656 -3.619 5.012 1 93.12 181 GLY B CA 1
ATOM 4271 C C . GLY B 1 181 ? -22.172 -3.756 4.691 1 93.12 181 GLY B C 1
ATOM 4272 O O . GLY B 1 181 ? -21.656 -4.871 4.586 1 93.12 181 GLY B O 1
ATOM 4273 N N . ASN B 1 182 ? -21.531 -2.682 4.547 1 95.06 182 ASN B N 1
ATOM 4274 C CA . ASN B 1 182 ? -20.125 -2.715 4.188 1 95.06 182 ASN B CA 1
ATOM 4275 C C . ASN B 1 182 ? -19.234 -2.594 5.418 1 95.06 182 ASN B C 1
ATOM 4277 O O . ASN B 1 182 ? -19.547 -1.858 6.352 1 95.06 182 ASN B O 1
ATOM 4281 N N . THR B 1 183 ? -18.156 -3.318 5.414 1 96.62 183 THR B N 1
ATOM 4282 C CA . THR B 1 183 ? -17.109 -3.174 6.41 1 96.62 183 THR B CA 1
ATOM 4283 C C . THR B 1 183 ? -16.016 -2.238 5.902 1 96.62 183 THR B C 1
ATOM 4285 O O . THR B 1 183 ? -15.961 -1.915 4.715 1 96.62 183 THR B O 1
ATOM 4288 N N . ALA B 1 184 ? -15.172 -1.764 6.824 1 97.38 184 ALA B N 1
ATOM 4289 C CA . ALA B 1 184 ? -14.047 -0.929 6.41 1 97.38 184 ALA B CA 1
ATOM 4290 C C . ALA B 1 184 ? -13.164 -1.66 5.406 1 97.38 184 ALA B C 1
ATOM 4292 O O . ALA B 1 184 ? -12.75 -1.084 4.395 1 97.38 184 ALA B O 1
ATOM 4293 N N . PHE B 1 185 ? -12.969 -2.91 5.668 1 97.19 185 PHE B N 1
ATOM 4294 C CA . PHE B 1 185 ? -12.164 -3.723 4.766 1 97.19 185 PHE B CA 1
ATOM 4295 C C . PHE B 1 185 ? -12.812 -3.818 3.393 1 97.19 185 PHE B C 1
ATOM 4297 O O . PHE B 1 185 ? -12.156 -3.627 2.371 1 97.19 185 PHE B O 1
ATOM 4304 N N . GLY B 1 186 ? -14.047 -4.105 3.398 1 96.06 186 GLY B N 1
ATOM 4305 C CA . GLY B 1 186 ? -14.781 -4.184 2.146 1 96.06 186 GLY B CA 1
ATOM 4306 C C . GLY B 1 186 ? -14.727 -2.9 1.34 1 96.06 186 GLY B C 1
ATOM 4307 O O . GLY B 1 186 ? -14.57 -2.936 0.118 1 96.06 186 GLY B O 1
ATOM 4308 N N . LEU B 1 187 ? -14.844 -1.761 1.979 1 96.38 187 LEU B N 1
ATOM 4309 C CA . LEU B 1 187 ? -14.805 -0.466 1.309 1 96.38 187 LEU B CA 1
ATOM 4310 C C . LEU B 1 187 ? -13.43 -0.2 0.718 1 96.38 187 LEU B C 1
ATOM 4312 O O . LEU B 1 187 ? -13.312 0.359 -0.376 1 96.38 187 LEU B O 1
ATOM 4316 N N . ALA B 1 188 ? -12.383 -0.527 1.438 1 97.06 188 ALA B N 1
ATOM 4317 C CA . ALA B 1 188 ? -11.023 -0.376 0.933 1 97.06 188 ALA B CA 1
ATOM 4318 C C . ALA B 1 188 ? -10.82 -1.179 -0.349 1 97.06 188 ALA B C 1
ATOM 4320 O O . ALA B 1 188 ? -10.25 -0.675 -1.321 1 97.06 188 ALA B O 1
ATOM 4321 N N . VAL B 1 189 ? -11.297 -2.412 -0.369 1 96.12 189 VAL B N 1
ATOM 4322 C CA . VAL B 1 189 ? -11.148 -3.295 -1.522 1 96.12 189 VAL B CA 1
ATOM 4323 C C . VAL B 1 189 ? -12 -2.773 -2.684 1 96.12 189 VAL B C 1
ATOM 4325 O O . VAL B 1 189 ? -11.516 -2.68 -3.814 1 96.12 189 VAL B O 1
ATOM 4328 N N . LYS B 1 190 ? -13.211 -2.451 -2.369 1 93.62 190 LYS B N 1
ATOM 4329 C CA . LYS B 1 190 ? -14.125 -1.957 -3.389 1 93.62 190 LYS B CA 1
ATOM 4330 C C . LYS B 1 190 ? -13.547 -0.746 -4.113 1 93.62 190 LYS B C 1
ATOM 4332 O O . LYS B 1 190 ? -13.625 -0.65 -5.34 1 93.62 190 LYS B O 1
ATOM 4337 N N . ASN B 1 191 ? -12.969 0.155 -3.352 1 94.88 191 ASN B N 1
ATOM 4338 C CA . ASN B 1 191 ? -12.469 1.398 -3.93 1 94.88 191 ASN B CA 1
ATOM 4339 C C . ASN B 1 191 ? -11.039 1.246 -4.441 1 94.88 191 ASN B C 1
ATOM 4341 O O . ASN B 1 191 ? -10.43 2.219 -4.883 1 94.88 191 ASN B O 1
ATOM 4345 N N . GLY B 1 192 ? -10.461 0.085 -4.324 1 95 192 GLY B N 1
ATOM 4346 C CA . GLY B 1 192 ? -9.172 -0.212 -4.934 1 95 192 GLY B CA 1
ATOM 4347 C C . GLY B 1 192 ? -7.992 0.276 -4.109 1 95 192 GLY B C 1
ATOM 4348 O O . GLY B 1 192 ? -6.918 0.547 -4.648 1 95 192 GLY B O 1
ATOM 4349 N N . HIS B 1 193 ? -8.188 0.529 -2.869 1 96.38 193 HIS B N 1
ATOM 4350 C CA . HIS B 1 193 ? -7.102 0.975 -2 1 96.38 193 HIS B CA 1
ATOM 4351 C C . HIS B 1 193 ? -6.328 -0.211 -1.432 1 96.38 193 HIS B C 1
ATOM 4353 O O . HIS B 1 193 ? -6.613 -0.671 -0.325 1 96.38 193 HIS B O 1
ATOM 4359 N N . PHE B 1 194 ? -5.375 -0.589 -2.156 1 95.12 194 PHE B N 1
ATOM 4360 C CA . PHE B 1 194 ? -4.605 -1.799 -1.902 1 95.12 194 PHE B CA 1
ATOM 4361 C C . PHE B 1 194 ? -3.949 -1.744 -0.528 1 95.12 194 PHE B C 1
ATOM 4363 O O . PHE B 1 194 ? -4.098 -2.67 0.274 1 95.12 194 PHE B O 1
ATOM 4370 N N . SER B 1 195 ? -3.213 -0.687 -0.228 1 95.81 195 SER B N 1
ATOM 4371 C CA . SER B 1 195 ? -2.428 -0.584 0.999 1 95.81 195 SER B CA 1
ATOM 4372 C C . SER B 1 195 ? -3.328 -0.537 2.229 1 95.81 195 SER B C 1
ATOM 4374 O O . SER B 1 195 ? -3.01 -1.13 3.26 1 95.81 195 SER B O 1
ATOM 4376 N N . SER B 1 196 ? -4.41 0.189 2.119 1 96.56 196 SER B N 1
ATOM 4377 C CA . SER B 1 196 ? -5.359 0.244 3.227 1 96.56 196 SER B CA 1
ATOM 4378 C C . SER B 1 196 ? -5.973 -1.126 3.498 1 96.56 196 SER B C 1
ATOM 4380 O O . SER B 1 196 ? -6.145 -1.517 4.656 1 96.56 196 SER B O 1
ATOM 4382 N N . ALA B 1 197 ? -6.328 -1.846 2.449 1 96.62 197 ALA B N 1
ATOM 4383 C CA . ALA B 1 197 ? -6.855 -3.201 2.58 1 96.62 197 ALA B CA 1
ATOM 4384 C C . ALA B 1 197 ? -5.855 -4.117 3.275 1 96.62 197 ALA B C 1
ATOM 4386 O O . ALA B 1 197 ? -6.223 -4.902 4.148 1 96.62 197 ALA B O 1
ATOM 4387 N N . LEU B 1 198 ? -4.648 -3.955 2.873 1 96.19 198 LEU B N 1
ATOM 4388 C CA . LEU B 1 198 ? -3.582 -4.762 3.459 1 96.19 198 LEU B CA 1
ATOM 4389 C C . LEU B 1 198 ? -3.469 -4.504 4.957 1 96.19 198 LEU B C 1
ATOM 4391 O O . LEU B 1 198 ? -3.328 -5.445 5.742 1 96.19 198 LEU B O 1
ATOM 4395 N N . MET B 1 199 ? -3.527 -3.258 5.375 1 96.31 199 MET B N 1
ATOM 4396 C CA . MET B 1 199 ? -3.404 -2.92 6.789 1 96.31 199 MET B CA 1
ATOM 4397 C C . MET B 1 199 ? -4.562 -3.504 7.59 1 96.31 199 MET B C 1
ATOM 4399 O O . MET B 1 199 ? -4.363 -4.016 8.695 1 96.31 199 MET B O 1
ATOM 4403 N N . LEU B 1 200 ? -5.734 -3.424 7.055 1 96.88 200 LEU B N 1
ATOM 4404 C CA . LEU B 1 200 ? -6.906 -3.961 7.738 1 96.88 200 LEU B CA 1
ATOM 4405 C C . LEU B 1 200 ? -6.82 -5.477 7.855 1 96.88 200 LEU B C 1
ATOM 4407 O O . LEU B 1 200 ? -7.129 -6.043 8.906 1 96.88 200 LEU B O 1
ATOM 4411 N N . LEU B 1 201 ? -6.398 -6.102 6.805 1 94.44 201 LEU B N 1
ATOM 4412 C CA . LEU B 1 201 ? -6.234 -7.551 6.812 1 94.44 201 LEU B CA 1
ATOM 4413 C C . LEU B 1 201 ? -5.207 -7.977 7.855 1 94.44 201 LEU B C 1
ATOM 4415 O O . LEU B 1 201 ? -5.43 -8.938 8.602 1 94.44 201 LEU B O 1
ATOM 4419 N N . GLN B 1 202 ? -4.145 -7.234 7.918 1 92.25 202 GLN B N 1
ATOM 4420 C CA . GLN B 1 202 ? -3.1 -7.523 8.898 1 92.25 202 GLN B CA 1
ATOM 4421 C C . GLN B 1 202 ? -3.613 -7.336 10.32 1 92.25 202 GLN B C 1
ATOM 4423 O O . GLN B 1 202 ? -3.166 -8.023 11.242 1 92.25 202 GLN B O 1
ATOM 4428 N N . SER B 1 203 ? -4.512 -6.418 10.508 1 93.75 203 SER B N 1
ATOM 4429 C CA . SER B 1 203 ? -5.07 -6.148 11.828 1 93.75 203 SER B CA 1
ATOM 4430 C C . SER B 1 203 ? -6.121 -7.188 12.211 1 93.75 203 SER B C 1
ATOM 4432 O O . SER B 1 203 ? -6.66 -7.156 13.312 1 93.75 203 SER B O 1
ATOM 4434 N N . GLY B 1 204 ? -6.492 -8.07 11.242 1 91.19 204 GLY B N 1
ATOM 4435 C CA . GLY B 1 204 ? -7.383 -9.172 11.547 1 91.19 204 GLY B CA 1
ATOM 4436 C C . GLY B 1 204 ? -8.789 -8.977 11.008 1 91.19 204 GLY B C 1
ATOM 4437 O O . GLY B 1 204 ? -9.734 -9.609 11.477 1 91.19 204 GLY B O 1
ATOM 4438 N N . ALA B 1 205 ? -8.93 -8.039 10.10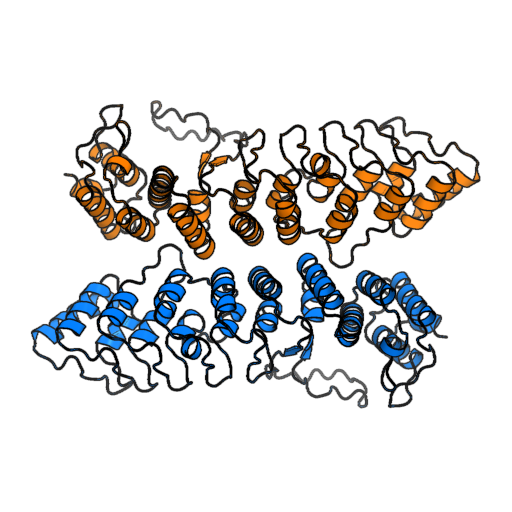2 1 93.75 205 ALA B N 1
ATOM 4439 C CA . ALA B 1 205 ? -10.25 -7.836 9.5 1 93.75 205 ALA B CA 1
ATOM 4440 C C . ALA B 1 205 ? -10.727 -9.094 8.781 1 93.75 205 ALA B C 1
ATOM 4442 O O . ALA B 1 205 ? -9.922 -9.82 8.188 1 93.75 205 ALA B O 1
ATOM 4443 N N . ASN B 1 206 ? -11.992 -9.32 8.789 1 89.62 206 ASN B N 1
ATOM 4444 C CA . ASN B 1 206 ? -12.602 -10.492 8.172 1 89.62 206 ASN B CA 1
ATOM 4445 C C . ASN B 1 206 ? -12.734 -10.32 6.656 1 89.62 206 ASN B C 1
ATOM 4447 O O . ASN B 1 206 ? -13.312 -9.336 6.188 1 89.62 206 ASN B O 1
ATOM 4451 N N . CYS B 1 207 ? -12.258 -11.328 5.992 1 89.25 207 CYS B N 1
ATOM 4452 C CA . CYS B 1 207 ? -12.211 -11.195 4.539 1 89.25 207 CYS B CA 1
ATOM 4453 C C . CYS B 1 207 ? -13.43 -11.852 3.893 1 89.25 207 CYS B C 1
ATOM 4455 O O . CYS B 1 207 ? -13.625 -11.742 2.682 1 89.25 207 CYS B O 1
ATOM 4457 N N . VAL B 1 208 ? -14.266 -12.562 4.699 1 85.81 208 VAL B N 1
ATOM 4458 C CA . VAL B 1 208 ? -15.422 -13.258 4.137 1 85.81 208 VAL B CA 1
ATOM 4459 C C . VAL B 1 208 ? -16.656 -12.359 4.23 1 85.81 208 VAL B C 1
ATOM 4461 O O . VAL B 1 208 ? -17.672 -12.75 4.805 1 85.81 208 VAL B O 1
ATOM 4464 N N . ALA B 1 209 ? -16.641 -11.156 4.004 1 84.88 209 ALA B N 1
ATOM 4465 C CA . ALA B 1 209 ? -17.781 -10.242 4.043 1 84.88 209 ALA B CA 1
ATOM 4466 C C . ALA B 1 209 ? -18.141 -9.766 2.643 1 84.88 209 ALA B C 1
ATOM 4468 O O . ALA B 1 209 ? -17.422 -10.023 1.682 1 84.88 209 ALA B O 1
ATOM 4469 N N . ASP B 1 210 ? -19.281 -9.258 2.559 1 85.88 210 ASP B N 1
ATOM 4470 C CA . ASP B 1 210 ? -19.781 -8.766 1.277 1 85.88 210 ASP B CA 1
ATOM 4471 C C . ASP B 1 210 ? -19.438 -7.289 1.091 1 85.88 210 ASP B C 1
ATOM 4473 O O . ASP B 1 210 ? -19.156 -6.586 2.061 1 85.88 210 ASP B O 1
ATOM 4477 N N . VAL B 1 211 ? -19.312 -7 -0.157 1 87.69 211 VAL B N 1
ATOM 4478 C CA . VAL B 1 211 ? -19.219 -5.602 -0.564 1 87.69 211 VAL B CA 1
ATOM 4479 C C . VAL B 1 211 ? -20.469 -5.207 -1.36 1 87.69 211 VAL B C 1
ATOM 4481 O O . VAL B 1 211 ? -20.844 -5.887 -2.32 1 87.69 211 VAL B O 1
ATOM 4484 N N . ILE B 1 212 ? -21.078 -4.211 -0.87 1 84.31 212 ILE B N 1
ATOM 4485 C CA . ILE B 1 212 ? -22.344 -3.801 -1.472 1 84.31 212 ILE B CA 1
ATOM 4486 C C . ILE B 1 212 ? -22.188 -2.432 -2.129 1 84.31 212 ILE B C 1
ATOM 4488 O O . ILE B 1 212 ? -21.656 -1.502 -1.518 1 84.31 212 ILE B O 1
ATOM 4492 N N . THR B 1 213 ? -22.391 -2.383 -3.438 1 73.56 213 THR B N 1
ATOM 4493 C CA . THR B 1 213 ? -22.469 -1.104 -4.137 1 73.56 213 THR B CA 1
ATOM 4494 C C . THR B 1 213 ? -23.922 -0.664 -4.289 1 73.56 213 THR B C 1
ATOM 4496 O O . THR B 1 213 ? -24.719 -1.346 -4.938 1 73.56 213 THR B O 1
ATOM 4499 N N . PRO B 1 214 ? -24.125 0.351 -3.555 1 61.53 214 PRO B N 1
ATOM 4500 C CA . PRO B 1 214 ? -25.531 0.78 -3.666 1 61.53 214 PRO B CA 1
ATOM 4501 C C . PRO B 1 214 ? -25.922 1.125 -5.098 1 61.53 214 PRO B C 1
ATOM 4503 O O . PRO B 1 214 ? -25.094 1.555 -5.891 1 61.53 214 PRO B O 1
ATOM 4506 N N . CYS B 1 215 ? -27.031 0.523 -5.695 1 51.16 215 CYS B N 1
ATOM 4507 C CA . CYS B 1 215 ? -27.562 0.786 -7.023 1 51.16 215 CYS B CA 1
ATOM 4508 C C . CYS B 1 215 ? -27.625 2.283 -7.301 1 51.16 215 CYS B C 1
ATOM 4510 O O . CYS B 1 215 ? -28.188 3.043 -6.508 1 51.16 215 CYS B O 1
ATOM 4512 N N . GLN B 1 216 ? -26.547 2.719 -7.883 1 47.69 216 GLN B N 1
ATOM 4513 C CA . GLN B 1 216 ? -26.891 4.047 -8.375 1 47.69 216 GLN B CA 1
ATOM 4514 C C . GLN B 1 216 ? -28.094 3.982 -9.312 1 47.69 216 GLN B C 1
ATOM 4516 O O . GLN B 1 216 ? -28.188 3.094 -10.164 1 47.69 216 GLN B O 1
ATOM 4521 N N . THR B 1 217 ? -29.156 4.438 -8.961 1 42 217 THR B N 1
ATOM 4522 C CA . THR B 1 217 ? -30.281 4.59 -9.891 1 42 217 THR B CA 1
ATOM 4523 C C . THR B 1 217 ? -29.781 5.051 -11.258 1 42 217 THR B C 1
ATOM 4525 O O . THR B 1 217 ? -29.328 6.191 -11.406 1 42 217 THR B O 1
ATOM 4528 N N . ILE B 1 218 ? -28.906 4.352 -11.836 1 39.38 218 ILE B N 1
ATOM 4529 C CA . ILE B 1 218 ? -28.828 4.84 -13.211 1 39.38 218 ILE B CA 1
ATOM 4530 C C . ILE B 1 218 ? -30.203 4.738 -13.875 1 39.38 218 ILE B C 1
ATOM 4532 O O . ILE B 1 218 ? -30.844 3.689 -13.82 1 39.38 218 ILE B O 1
ATOM 4536 N N . LYS B 1 219 ? -30.656 5.848 -14.211 1 39.19 219 LYS B N 1
ATOM 4537 C CA . LYS B 1 219 ? -31.75 5.859 -15.18 1 39.19 219 LYS B CA 1
ATOM 4538 C C . LYS B 1 219 ? -31.438 4.953 -16.375 1 39.19 219 LYS B C 1
ATOM 4540 O O . LYS B 1 219 ? -30.469 5.176 -17.094 1 39.19 219 LYS B O 1
ATOM 4545 N N . LYS B 1 220 ? -31.656 3.715 -16.234 1 38.34 220 LYS B N 1
ATOM 4546 C CA . LYS B 1 220 ? -31.594 2.822 -17.391 1 38.34 220 LYS B CA 1
ATOM 4547 C C . LYS B 1 220 ? -32.062 3.525 -18.656 1 38.34 220 LYS B C 1
ATOM 4549 O O . LYS B 1 220 ? -33.156 4.066 -18.688 1 38.34 220 LYS B O 1
ATOM 4554 N N . LYS B 1 221 ? -31.141 3.922 -19.438 1 38.12 221 LYS B N 1
ATOM 4555 C CA . LYS B 1 221 ? -31.594 4.156 -20.797 1 38.12 221 LYS B CA 1
ATOM 4556 C C . LYS B 1 221 ? -32.469 3.01 -21.297 1 38.12 221 LYS B C 1
ATOM 4558 O O . LYS B 1 221 ? -32.188 1.842 -21 1 38.12 221 LYS B O 1
ATOM 4563 N N . ASP B 1 222 ? -33.688 3.246 -21.641 1 38.16 222 ASP B N 1
ATOM 4564 C CA . ASP B 1 222 ? -34.656 2.432 -22.375 1 38.16 222 ASP B CA 1
ATOM 4565 C C . ASP B 1 222 ? -33.969 1.652 -23.5 1 38.16 222 ASP B C 1
ATOM 4567 O O . ASP B 1 222 ? -33.906 2.123 -24.641 1 38.16 222 ASP B O 1
ATOM 4571 N N . SER B 1 223 ? -32.688 1.244 -23.406 1 35.38 223 SER B N 1
ATOM 4572 C CA . SER B 1 223 ? -32.406 0.566 -24.656 1 35.38 223 SER B CA 1
ATOM 4573 C C . SER B 1 223 ? -33.406 -0.561 -24.922 1 35.38 223 SER B C 1
ATOM 4575 O O . SER B 1 223 ? -33.75 -1.313 -24.016 1 35.38 223 SER B O 1
ATOM 4577 N N . ASN B 1 224 ? -34.25 -0.411 -25.891 1 36.25 224 ASN B N 1
ATOM 4578 C CA . ASN B 1 224 ? -35.25 -1.217 -26.578 1 36.25 224 ASN B CA 1
ATOM 4579 C C . ASN B 1 224 ? -34.75 -2.623 -26.875 1 36.25 224 ASN B C 1
ATOM 4581 O O . ASN B 1 224 ? -35.188 -3.254 -27.844 1 36.25 224 ASN B O 1
ATOM 4585 N N . SER B 1 225 ? -33.5 -2.998 -26.469 1 35.44 225 SER B N 1
ATOM 4586 C CA . SER B 1 225 ? -33.281 -4.332 -27.016 1 35.44 225 SER B CA 1
ATOM 4587 C C . SER B 1 225 ? -34.281 -5.34 -26.453 1 35.44 225 SER B C 1
ATOM 4589 O O . SER B 1 225 ? -34.625 -5.289 -25.266 1 35.44 225 SER B O 1
ATOM 4591 N N . TRP B 1 226 ? -35.094 -5.887 -27.266 1 35.25 226 TRP B N 1
ATOM 4592 C CA . TRP B 1 226 ? -36.094 -6.957 -27.125 1 35.25 226 TRP B CA 1
ATOM 4593 C C . TRP B 1 226 ? -35.562 -8.078 -26.234 1 35.25 226 TRP B C 1
ATOM 4595 O O . TRP B 1 226 ? -34.531 -8.703 -26.562 1 35.25 226 TRP B O 1
ATOM 4605 N N . THR B 1 227 ? -35 -7.805 -25.109 1 37.09 227 THR B N 1
ATOM 4606 C CA . THR B 1 227 ? -34.594 -8.961 -24.312 1 37.09 227 THR B CA 1
ATOM 4607 C C . THR B 1 227 ? -35.844 -9.734 -23.844 1 37.09 227 THR B C 1
ATOM 4609 O O . THR B 1 227 ? -36.906 -9.148 -23.641 1 37.09 227 THR B O 1
ATOM 4612 N N . TRP B 1 228 ? -35.938 -11.023 -24.109 1 33.19 228 TRP B N 1
ATOM 4613 C CA . TRP B 1 228 ? -37.031 -11.922 -23.781 1 33.19 228 TRP B CA 1
ATOM 4614 C C . TRP B 1 228 ? -37.594 -11.617 -22.391 1 33.19 228 TRP B C 1
ATOM 4616 O O . TRP B 1 228 ? -36.812 -11.336 -21.453 1 33.19 228 TRP B O 1
ATOM 4626 N N . ALA B 1 229 ? -38.844 -11.242 -22.312 1 37.56 229 ALA B N 1
ATOM 4627 C CA . ALA B 1 229 ? -39.719 -10.836 -21.219 1 37.56 229 ALA B CA 1
ATOM 4628 C C . ALA B 1 229 ? -39.406 -11.633 -19.953 1 37.56 229 ALA B C 1
ATOM 4630 O O . ALA B 1 229 ? -39.531 -11.117 -18.844 1 37.56 229 ALA B O 1
ATOM 4631 N N . GLN B 1 230 ? -39.406 -12.906 -20.141 1 37.06 230 GLN B N 1
ATOM 4632 C CA . GLN B 1 230 ? -39.312 -13.789 -18.969 1 37.06 230 GLN B CA 1
ATOM 4633 C C . GLN B 1 230 ? -38 -13.594 -18.234 1 37.06 230 GLN B C 1
ATOM 4635 O O . GLN B 1 230 ? -37.812 -14.117 -17.141 1 37.06 230 GLN B O 1
ATOM 4640 N N . VAL B 1 231 ? -36.969 -13.305 -18.922 1 37.03 231 VAL B N 1
ATOM 4641 C CA . VAL B 1 231 ? -35.781 -13.039 -18.156 1 37.03 231 VAL B CA 1
ATOM 4642 C C . VAL B 1 231 ? -35.875 -11.672 -17.484 1 37.03 231 VAL B C 1
ATOM 4644 O O . VAL B 1 231 ? -35.781 -10.633 -18.156 1 37.03 231 VAL B O 1
ATOM 4647 N N . LYS B 1 232 ? -37 -11.375 -16.797 1 35.47 232 LYS B N 1
ATOM 4648 C CA . LYS B 1 232 ? -37.25 -10.195 -15.969 1 35.47 232 LYS B CA 1
ATOM 4649 C C . LYS B 1 232 ? -35.938 -9.602 -15.484 1 35.47 232 LYS B C 1
ATOM 4651 O O . LYS B 1 232 ? -35.094 -10.297 -14.883 1 35.47 232 LYS B O 1
ATOM 4656 N N . LYS B 1 233 ? -35.562 -8.625 -16.203 1 39.38 233 LYS B N 1
ATOM 4657 C CA . LYS B 1 233 ? -34.469 -7.852 -15.672 1 39.38 233 LYS B CA 1
ATOM 4658 C C . LYS B 1 233 ? -34.656 -7.555 -14.188 1 39.38 233 LYS B C 1
ATOM 4660 O O . LYS B 1 233 ? -35.656 -6.914 -13.805 1 39.38 233 LYS B O 1
ATOM 4665 N N . THR B 1 234 ? -34.594 -8.492 -13.234 1 37.81 234 THR B N 1
ATOM 4666 C CA . THR B 1 234 ? -34.656 -8.141 -11.82 1 37.81 234 THR B CA 1
ATOM 4667 C C . THR B 1 234 ? -34.094 -6.742 -11.578 1 37.81 234 THR B C 1
ATOM 4669 O O . THR B 1 234 ? -33.062 -6.375 -12.156 1 37.81 234 THR B O 1
ATOM 4672 N N . PRO B 1 235 ? -34.844 -5.77 -11.164 1 42.53 235 PRO B N 1
ATOM 4673 C CA . PRO B 1 235 ? -34.281 -4.488 -10.758 1 42.53 235 PRO B CA 1
ATOM 4674 C C . PRO B 1 235 ? -32.812 -4.613 -10.328 1 42.53 235 PRO B C 1
ATOM 4676 O O . PRO B 1 235 ? -32.406 -5.664 -9.828 1 42.53 235 PRO B O 1
ATOM 4679 N N . GLU B 1 236 ? -31.984 -3.975 -10.984 1 45.88 236 GLU B N 1
ATOM 4680 C CA . GLU B 1 236 ? -30.547 -4.086 -10.719 1 45.88 236 GLU B CA 1
ATOM 4681 C C . GLU B 1 236 ? -30.266 -4.141 -9.219 1 45.88 236 GLU B C 1
ATOM 4683 O O . GLU B 1 236 ? -30.5 -3.166 -8.5 1 45.88 236 GLU B O 1
ATOM 4688 N N . ALA B 1 237 ? -30.75 -5.078 -8.453 1 50.34 237 ALA B N 1
ATOM 4689 C CA . ALA B 1 237 ? -30.375 -5.359 -7.074 1 50.34 237 ALA B CA 1
ATOM 4690 C C . ALA B 1 237 ? -28.953 -4.887 -6.797 1 50.34 237 ALA B C 1
ATOM 4692 O O . ALA B 1 237 ? -28.109 -4.832 -7.707 1 50.34 237 ALA B O 1
ATOM 4693 N N . PRO B 1 238 ? -28.844 -4.066 -5.707 1 58.38 238 PRO B N 1
ATOM 4694 C CA . PRO B 1 238 ? -27.469 -3.781 -5.332 1 58.38 238 PRO B CA 1
ATOM 4695 C C . PRO B 1 238 ? -26.516 -4.941 -5.641 1 58.38 238 PRO B C 1
ATOM 4697 O O . PRO B 1 238 ? -26.891 -6.105 -5.492 1 58.38 238 PRO B O 1
ATOM 4700 N N . GLU B 1 239 ? -25.703 -4.652 -6.598 1 67.94 239 GLU B N 1
ATOM 4701 C CA . GLU B 1 239 ? -24.734 -5.695 -6.945 1 67.94 239 GLU B CA 1
ATOM 4702 C C . GLU B 1 239 ? -23.906 -6.102 -5.734 1 67.94 239 GLU B C 1
ATOM 4704 O O . GLU B 1 239 ? -23.281 -5.258 -5.094 1 67.94 239 GLU B O 1
ATOM 4709 N N . LYS B 1 240 ? -24.312 -7.137 -5.117 1 80.38 240 LYS B N 1
ATOM 4710 C CA . LYS B 1 240 ? -23.594 -7.707 -3.98 1 80.38 240 LYS B CA 1
ATOM 4711 C C . LYS B 1 240 ? -22.484 -8.641 -4.449 1 80.38 240 LYS B C 1
ATOM 4713 O O . LYS B 1 240 ? -22.719 -9.531 -5.266 1 80.38 240 LYS B O 1
ATOM 4718 N N . HIS B 1 241 ? -21.25 -8.227 -4.199 1 85.81 241 HIS B N 1
ATOM 4719 C CA . HIS B 1 241 ? -20.094 -9.078 -4.426 1 85.81 241 HIS B CA 1
ATOM 4720 C C . HIS B 1 241 ? -19.391 -9.414 -3.113 1 85.81 241 HIS B C 1
ATOM 4722 O O . HIS B 1 241 ? -19.578 -8.719 -2.111 1 85.81 241 HIS B O 1
ATOM 4728 N N . THR B 1 242 ? -18.781 -10.516 -3.137 1 89.06 242 THR B N 1
ATOM 4729 C CA . THR B 1 242 ? -17.938 -10.805 -1.982 1 89.06 242 THR B CA 1
ATOM 4730 C C . THR B 1 242 ? -16.609 -10.055 -2.078 1 89.06 242 THR B C 1
ATOM 4732 O O . THR B 1 242 ? -16.188 -9.664 -3.168 1 89.06 242 THR B O 1
ATOM 4735 N N . ILE B 1 243 ? -16.016 -9.781 -0.934 1 92.62 243 ILE B N 1
ATOM 4736 C CA . ILE B 1 243 ? -14.719 -9.125 -0.882 1 92.62 243 ILE B CA 1
ATOM 4737 C C . ILE B 1 243 ? -13.695 -9.953 -1.666 1 92.62 243 ILE B C 1
ATOM 4739 O O . ILE B 1 243 ? -12.875 -9.398 -2.396 1 92.62 243 ILE B O 1
ATOM 4743 N N . LEU B 1 244 ? -13.82 -11.242 -1.586 1 91.94 244 LEU B N 1
ATOM 4744 C CA . LEU B 1 244 ? -12.914 -12.141 -2.289 1 91.94 244 LEU B CA 1
ATOM 4745 C C . LEU B 1 244 ? -13.07 -12 -3.799 1 91.94 244 LEU B C 1
ATOM 4747 O O . LEU B 1 244 ? -12.078 -11.961 -4.531 1 91.94 244 LEU B O 1
ATOM 4751 N N . GLN B 1 245 ? -14.242 -11.945 -4.207 1 91.75 245 GLN B N 1
ATOM 4752 C CA . GLN B 1 245 ? -14.5 -11.781 -5.633 1 91.75 245 GLN B CA 1
ATOM 4753 C C . GLN B 1 245 ? -13.914 -10.469 -6.148 1 91.75 245 GLN B C 1
ATOM 4755 O O . GLN B 1 245 ? -13.32 -10.43 -7.23 1 91.75 245 GLN B O 1
ATOM 4760 N N . GLU B 1 246 ? -14.086 -9.406 -5.375 1 92.62 246 GLU B N 1
ATOM 4761 C CA . GLU B 1 246 ? -13.539 -8.102 -5.754 1 92.62 246 GLU B CA 1
ATOM 4762 C C . GLU B 1 246 ? -12.016 -8.141 -5.805 1 92.62 246 GLU B C 1
ATOM 4764 O O . GLU B 1 246 ? -11.406 -7.527 -6.68 1 92.62 246 GLU B O 1
ATOM 4769 N N . THR B 1 247 ? -11.461 -8.758 -4.863 1 92.88 247 THR B N 1
ATOM 4770 C CA . THR B 1 247 ? -10.008 -8.875 -4.809 1 92.88 247 THR B CA 1
ATOM 4771 C C . THR B 1 247 ? -9.477 -9.633 -6.027 1 92.88 247 THR B C 1
ATOM 4773 O O . THR B 1 247 ? -8.445 -9.266 -6.59 1 92.88 247 THR B O 1
ATOM 4776 N N . LEU B 1 248 ? -10.164 -10.68 -6.449 1 92.12 248 LEU B N 1
ATOM 4777 C CA . LEU B 1 248 ? -9.789 -11.469 -7.617 1 92.12 248 LEU B CA 1
ATOM 4778 C C . LEU B 1 248 ? -9.914 -10.641 -8.891 1 92.12 248 LEU B C 1
ATOM 4780 O O . LEU B 1 248 ? -9.047 -10.719 -9.773 1 92.12 248 LEU B O 1
ATOM 4784 N N . LEU B 1 249 ? -10.945 -9.867 -8.906 1 91.62 249 LEU B N 1
ATOM 4785 C CA . LEU B 1 249 ? -11.148 -9.008 -10.062 1 91.62 249 LEU B CA 1
ATOM 4786 C C . LEU B 1 249 ? -10.023 -7.984 -10.188 1 91.62 249 LEU B C 1
ATOM 4788 O O . LEU B 1 249 ? -9.57 -7.68 -11.297 1 91.62 249 LEU B O 1
ATOM 4792 N N . LYS B 1 250 ? -9.531 -7.504 -9.07 1 92.31 250 LYS B N 1
ATOM 4793 C CA . LYS B 1 250 ? -8.461 -6.512 -9.055 1 92.31 250 LYS B CA 1
ATOM 4794 C C . LYS B 1 250 ? -7.094 -7.172 -9.203 1 92.31 250 LYS B C 1
ATOM 4796 O O . LYS B 1 250 ? -6.082 -6.488 -9.352 1 92.31 250 LYS B O 1
ATOM 4801 N N . ASP B 1 251 ? -7.086 -8.469 -9.148 1 91 251 ASP B N 1
ATOM 4802 C CA . ASP B 1 251 ? -5.887 -9.273 -9.359 1 91 251 ASP B CA 1
ATOM 4803 C C . ASP B 1 251 ? -4.816 -8.938 -8.32 1 91 251 ASP B C 1
ATOM 4805 O O . ASP B 1 251 ? -3.648 -8.75 -8.672 1 91 251 ASP B O 1
ATOM 4809 N N . TRP B 1 252 ? -5.258 -8.711 -7.004 1 91.25 252 TRP B N 1
ATOM 4810 C CA . TRP B 1 252 ? -4.328 -8.508 -5.898 1 91.25 252 TRP B CA 1
ATOM 4811 C C . TRP B 1 252 ? -3.799 -9.844 -5.383 1 91.25 252 TRP B C 1
ATOM 4813 O O . TRP B 1 252 ? -4.27 -10.352 -4.363 1 91.25 252 TRP B O 1
ATOM 4823 N N . GLN B 1 253 ? -2.834 -10.383 -6.012 1 87.5 253 GLN B N 1
ATOM 4824 C CA . GLN B 1 253 ? -2.33 -11.719 -5.719 1 87.5 253 GLN B CA 1
ATOM 4825 C C . GLN B 1 253 ? -1.861 -11.828 -4.27 1 87.5 253 GLN B C 1
ATOM 4827 O O . GLN B 1 253 ? -2.193 -12.789 -3.576 1 87.5 253 GLN B O 1
ATOM 4832 N N . GLY B 1 254 ? -1.09 -10.797 -3.883 1 88.06 254 GLY B N 1
ATOM 4833 C CA . GLY B 1 254 ? -0.57 -10.828 -2.525 1 88.06 254 GLY B CA 1
ATOM 4834 C C . GLY B 1 254 ? -1.658 -10.82 -1.469 1 88.06 254 GLY B C 1
ATOM 4835 O O . GLY B 1 254 ? -1.611 -11.594 -0.511 1 88.06 254 GLY B O 1
ATOM 4836 N N . ILE B 1 255 ? -2.627 -10.016 -1.641 1 91.38 255 ILE B N 1
ATOM 4837 C CA . ILE B 1 255 ? -3.721 -9.914 -0.681 1 91.38 255 ILE B CA 1
ATOM 4838 C C . ILE B 1 255 ? -4.539 -11.203 -0.688 1 91.38 255 ILE B C 1
ATOM 4840 O O . ILE B 1 255 ? -4.961 -11.68 0.367 1 91.38 255 ILE B O 1
ATOM 4844 N N . LEU B 1 256 ? -4.762 -11.734 -1.94 1 90.06 256 LEU B N 1
ATOM 4845 C CA . LEU B 1 256 ? -5.496 -12.984 -2.059 1 90.06 256 LEU B CA 1
ATOM 4846 C C . LEU B 1 256 ? -4.805 -14.094 -1.275 1 90.06 256 LEU B C 1
ATOM 4848 O O . LEU B 1 256 ? -5.461 -14.875 -0.579 1 90.06 256 LEU B O 1
ATOM 4852 N N . TYR B 1 257 ? -3.537 -14.141 -1.428 1 88.44 257 TYR B N 1
ATOM 4853 C CA . TYR B 1 257 ? -2.77 -15.133 -0.684 1 88.44 257 TYR B CA 1
ATOM 4854 C C . TYR B 1 257 ? -2.984 -14.977 0.817 1 88.44 257 TYR B C 1
ATOM 4856 O O . TYR B 1 257 ? -3.193 -15.961 1.527 1 88.44 257 TYR B O 1
ATOM 4864 N N . MET B 1 258 ? -2.965 -13.789 1.322 1 91 258 MET B N 1
ATOM 4865 C CA . MET B 1 258 ? -3.148 -13.523 2.746 1 91 258 MET B CA 1
ATOM 4866 C C . MET B 1 258 ? -4.57 -13.859 3.184 1 91 258 MET B C 1
ATOM 4868 O O . MET B 1 258 ? -4.777 -14.375 4.281 1 91 258 MET B O 1
ATOM 4872 N N . MET B 1 259 ? -5.484 -13.562 2.355 1 91.12 259 MET B N 1
ATOM 4873 C CA . MET B 1 259 ? -6.875 -13.891 2.658 1 91.12 259 MET B CA 1
ATOM 4874 C C . MET B 1 259 ? -7.062 -15.391 2.795 1 91.12 259 MET B C 1
ATOM 4876 O O . MET B 1 259 ? -7.699 -15.859 3.74 1 91.12 259 MET B O 1
ATOM 4880 N N . LEU B 1 260 ? -6.512 -16.125 1.856 1 86.69 260 LEU B N 1
ATOM 4881 C CA . LEU B 1 260 ? -6.648 -17.578 1.862 1 86.69 260 LEU B CA 1
ATOM 4882 C C . LEU B 1 260 ? -5.949 -18.172 3.076 1 86.69 260 LEU B C 1
ATOM 4884 O O . LEU B 1 260 ? -6.422 -19.172 3.639 1 86.69 260 LEU B O 1
ATOM 4888 N N . ASP B 1 261 ? -4.852 -17.547 3.439 1 86.12 261 ASP B N 1
ATOM 4889 C CA . ASP B 1 261 ? -4.156 -17.984 4.645 1 86.12 261 ASP B CA 1
ATOM 4890 C C . ASP B 1 261 ? -5.016 -17.75 5.887 1 86.12 261 ASP B C 1
ATOM 4892 O O . ASP B 1 261 ? -5.035 -18.578 6.797 1 86.12 261 ASP B O 1
ATOM 4896 N N . GLN B 1 262 ? -5.625 -16.625 5.969 1 85.38 262 GLN B N 1
ATOM 4897 C CA . GLN B 1 262 ? -6.527 -16.328 7.07 1 85.38 262 GLN B CA 1
ATOM 4898 C C . GLN B 1 262 ? -7.668 -17.344 7.141 1 85.38 262 GLN B C 1
ATOM 4900 O O . GLN B 1 262 ? -8.078 -17.75 8.227 1 85.38 262 GLN B O 1
ATOM 4905 N N . LEU B 1 263 ? -8.195 -17.734 6.016 1 83 263 LEU B N 1
ATOM 4906 C CA . LEU B 1 263 ? -9.297 -18.688 5.949 1 83 263 LEU B CA 1
ATOM 4907 C C . LEU B 1 263 ? -8.867 -20.047 6.453 1 83 263 LEU B C 1
ATOM 4909 O O . LEU B 1 263 ? -9.656 -20.766 7.07 1 83 263 LEU B O 1
ATOM 4913 N N . ASP B 1 264 ? -7.668 -20.391 6.273 1 78.44 264 ASP B N 1
ATOM 4914 C CA . ASP B 1 264 ? -7.129 -21.672 6.711 1 78.44 264 ASP B CA 1
ATOM 4915 C C . ASP B 1 264 ? -6.973 -21.703 8.227 1 78.44 264 ASP B C 1
ATOM 4917 O O . ASP B 1 264 ? -7.188 -22.75 8.852 1 78.44 264 ASP B O 1
ATOM 4921 N N . THR B 1 265 ? -6.656 -20.562 8.82 1 75.56 265 THR B N 1
ATOM 4922 C CA . THR B 1 265 ? -6.383 -20.516 10.25 1 75.56 265 THR B CA 1
ATOM 4923 C C . THR B 1 265 ? -7.68 -20.406 11.047 1 75.56 265 THR B C 1
ATOM 4925 O O . THR B 1 265 ? -7.781 -20.922 12.156 1 75.56 265 THR B O 1
ATOM 4928 N N . MET B 1 266 ? -8.578 -19.578 10.609 1 67.94 266 MET B N 1
ATOM 4929 C CA . MET B 1 266 ? -9.789 -19.297 11.375 1 67.94 266 MET B CA 1
ATOM 4930 C C . MET B 1 266 ? -10.75 -20.484 11.328 1 67.94 266 MET B C 1
ATOM 4932 O O . MET B 1 266 ? -11.617 -20.609 12.195 1 67.94 266 MET B O 1
ATOM 4936 N N . LYS B 1 267 ? -10.508 -21.719 11.688 1 55.97 267 LYS B N 1
ATOM 4937 C CA . LYS B 1 267 ? -11.336 -22.922 11.75 1 55.97 267 LYS B CA 1
ATOM 4938 C C . LYS B 1 267 ? -12.711 -22.672 11.133 1 55.97 267 LYS B C 1
ATOM 4940 O O . LYS B 1 267 ? -13.547 -23.578 11.086 1 55.97 267 LYS B O 1
ATOM 4945 N N . LYS B 1 268 ? -13.219 -21.484 11.266 1 54.03 268 LYS B N 1
ATOM 4946 C CA . LYS B 1 268 ? -14.562 -21.188 10.789 1 54.03 268 LYS B CA 1
ATOM 4947 C C . LYS B 1 268 ? -14.711 -21.547 9.312 1 54.03 268 LYS B C 1
ATOM 4949 O O . LYS B 1 268 ? -15.727 -21.219 8.688 1 54.03 268 LYS B O 1
ATOM 4954 N N . GLU B 1 269 ? -13.789 -22.391 8.742 1 55.09 269 GLU B N 1
ATOM 4955 C CA . GLU B 1 269 ? -13.055 -22.609 7.496 1 55.09 269 GLU B CA 1
ATOM 4956 C C . GLU B 1 269 ? -13.992 -23.062 6.383 1 55.09 269 GLU B C 1
ATOM 4958 O O . GLU B 1 269 ? -13.789 -22.719 5.215 1 55.09 269 GLU B O 1
ATOM 4963 N N . LEU B 1 270 ? -15.078 -23.609 6.793 1 60.56 270 LEU B N 1
ATOM 4964 C CA . LEU B 1 270 ? -15.75 -24.312 5.707 1 60.56 270 LEU B CA 1
ATOM 4965 C C . LEU B 1 270 ? -16.469 -23.328 4.781 1 60.56 270 LEU B C 1
ATOM 4967 O O . LEU B 1 270 ? -16.359 -23.438 3.557 1 60.56 270 LEU B O 1
ATOM 4971 N N . LYS B 1 271 ? -16.984 -22.297 5.383 1 74.94 271 LYS B N 1
ATOM 4972 C CA . LYS B 1 271 ? -17.797 -21.375 4.582 1 74.94 271 LYS B CA 1
ATOM 4973 C C . LYS B 1 271 ? -16.906 -20.422 3.779 1 74.94 271 LYS B C 1
ATOM 4975 O O . LYS B 1 271 ? -17.25 -20.062 2.652 1 74.94 271 LYS B O 1
ATOM 4980 N N . GLY B 1 272 ? -15.727 -20.266 4.254 1 81.31 272 GLY B N 1
ATOM 4981 C CA . GLY B 1 272 ? -14.844 -19.312 3.598 1 81.31 272 GLY B CA 1
ATOM 4982 C C . GLY B 1 272 ? -14.234 -19.859 2.316 1 81.31 272 GLY B C 1
ATOM 4983 O O . GLY B 1 272 ? -14.156 -19.141 1.314 1 81.31 272 GLY B O 1
ATOM 4984 N N . ILE B 1 273 ? -13.977 -21.125 2.334 1 84.19 273 ILE B N 1
ATOM 4985 C CA . ILE B 1 273 ? -13.336 -21.719 1.166 1 84.19 273 ILE B CA 1
ATOM 4986 C C . ILE B 1 273 ? -14.359 -21.875 0.041 1 84.19 273 ILE B C 1
ATOM 4988 O O . ILE B 1 273 ? -14.031 -21.688 -1.134 1 84.19 273 ILE B O 1
ATOM 4992 N N . THR B 1 274 ? -15.57 -22.156 0.43 1 86.69 274 THR B N 1
ATOM 4993 C CA . THR B 1 274 ? -16.641 -22.266 -0.559 1 86.69 274 THR B CA 1
ATOM 4994 C C . THR B 1 274 ? -16.875 -20.938 -1.271 1 86.69 274 THR B C 1
ATOM 4996 O O . THR B 1 274 ? -17.016 -20.906 -2.494 1 86.69 274 THR B O 1
ATOM 4999 N N . ILE B 1 275 ? -16.828 -19.938 -0.479 1 87.25 275 ILE B N 1
ATOM 5000 C CA . ILE B 1 275 ? -17.016 -18.609 -1.032 1 87.25 275 ILE B CA 1
ATOM 5001 C C . ILE B 1 275 ? -15.859 -18.266 -1.968 1 87.25 275 ILE B C 1
ATOM 5003 O O . ILE B 1 275 ? -16.062 -17.656 -3.02 1 87.25 275 ILE B O 1
ATOM 5007 N N . ALA B 1 276 ? -14.727 -18.688 -1.596 1 89.25 276 ALA B N 1
ATOM 5008 C CA . ALA B 1 276 ? -13.539 -18.422 -2.398 1 89.25 276 ALA B CA 1
ATOM 5009 C C . ALA B 1 276 ? -13.586 -19.172 -3.725 1 89.25 276 ALA B C 1
ATOM 5011 O O . ALA B 1 276 ? -13.211 -18.625 -4.77 1 89.25 276 ALA B O 1
ATOM 5012 N N . VAL B 1 277 ? -14.023 -20.406 -3.65 1 91.69 277 VAL B N 1
ATOM 5013 C CA . VAL B 1 277 ? -14.141 -21.203 -4.867 1 91.69 277 VAL B CA 1
ATOM 5014 C C . VAL B 1 277 ? -15.164 -20.578 -5.801 1 91.69 277 VAL B C 1
ATOM 5016 O O . VAL B 1 277 ? -14.898 -20.391 -6.992 1 91.69 277 VAL B O 1
ATOM 5019 N N . GLU B 1 278 ? -16.25 -20.281 -5.23 1 91.12 278 GLU B N 1
ATOM 5020 C CA . GLU B 1 278 ? -17.281 -19.641 -6.027 1 91.12 278 GLU B CA 1
ATOM 5021 C C . GLU B 1 278 ? -16.781 -18.344 -6.656 1 91.12 278 GLU B C 1
ATOM 5023 O O . GLU B 1 278 ? -17.016 -18.094 -7.84 1 91.12 278 GLU B O 1
ATOM 5028 N N . ALA B 1 279 ? -16.125 -17.516 -5.875 1 91.44 279 ALA B N 1
ATOM 5029 C CA . ALA B 1 279 ? -15.57 -16.25 -6.359 1 91.44 279 ALA B CA 1
ATOM 5030 C C . ALA B 1 279 ? -14.586 -16.484 -7.504 1 91.44 279 ALA B C 1
ATOM 5032 O O . ALA B 1 279 ? -14.578 -15.727 -8.484 1 91.44 279 ALA B O 1
ATOM 5033 N N . SER B 1 280 ? -13.766 -17.453 -7.422 1 93.12 280 SER B N 1
ATOM 5034 C CA . SER B 1 280 ? -12.781 -17.75 -8.453 1 93.12 280 SER B CA 1
ATOM 5035 C C . SER B 1 280 ? -13.445 -18.172 -9.758 1 93.12 280 SER B C 1
ATOM 5037 O O . SER B 1 280 ? -12.984 -17.828 -10.844 1 93.12 280 SER B O 1
ATOM 5039 N N . LEU B 1 281 ? -14.57 -18.938 -9.641 1 93.56 281 LEU B N 1
ATOM 5040 C CA . LEU B 1 281 ? -15.305 -19.375 -10.828 1 93.56 281 LEU B CA 1
ATOM 5041 C C . LEU B 1 281 ? -16 -18.203 -11.492 1 93.56 281 LEU B C 1
ATOM 5043 O O . LEU B 1 281 ? -16.031 -18.094 -12.727 1 93.56 281 LEU B O 1
ATOM 5047 N N . ARG B 1 282 ? -16.484 -17.297 -10.68 1 90.94 282 ARG B N 1
ATOM 5048 C CA . ARG B 1 282 ? -17.203 -16.125 -11.195 1 90.94 282 ARG B CA 1
ATOM 5049 C C . ARG B 1 282 ? -16.25 -15.164 -11.891 1 90.94 282 ARG B C 1
ATOM 5051 O O . ARG B 1 282 ? -16.672 -14.422 -12.789 1 90.94 282 ARG B O 1
ATOM 5058 N N . THR B 1 283 ? -15.039 -15.148 -11.508 1 92.38 283 THR B N 1
ATOM 5059 C CA . THR B 1 283 ? -14.055 -14.227 -12.07 1 92.38 283 THR B CA 1
ATOM 5060 C C . THR B 1 283 ? -13.164 -14.945 -13.086 1 92.38 283 THR B C 1
ATOM 5062 O O . THR B 1 283 ? -12.18 -14.375 -13.562 1 92.38 283 THR B O 1
ATOM 5065 N N . PHE B 1 284 ? -13.367 -16.172 -13.359 1 92.56 284 PHE B N 1
ATOM 5066 C CA . PHE B 1 284 ? -12.711 -16.984 -14.375 1 92.56 284 PHE B CA 1
ATOM 5067 C C . PHE B 1 284 ? -11.258 -17.234 -14.008 1 92.56 284 PHE B C 1
ATOM 5069 O O . PHE B 1 284 ? -10.391 -17.281 -14.891 1 92.56 284 PHE B O 1
ATOM 5076 N N . LYS B 1 285 ? -10.969 -17.156 -12.789 1 92.44 285 LYS B N 1
ATOM 5077 C CA . LYS B 1 285 ? -9.641 -17.547 -12.312 1 92.44 285 LYS B CA 1
ATOM 5078 C C . LYS B 1 285 ? -9.586 -19.031 -12 1 92.44 285 LYS B C 1
ATOM 5080 O O . LYS B 1 285 ? -9.625 -19.438 -10.836 1 92.44 285 LYS B O 1
ATOM 5085 N N . TYR B 1 286 ? -9.414 -19.828 -13 1 93.12 286 TYR B N 1
ATOM 5086 C CA . TYR B 1 286 ? -9.609 -21.266 -12.906 1 93.12 286 TYR B CA 1
ATOM 5087 C C . TYR B 1 286 ? -8.469 -21.922 -12.148 1 93.12 286 TYR B C 1
ATOM 5089 O O . TYR B 1 286 ? -8.672 -22.906 -11.43 1 93.12 286 TYR B O 1
ATOM 5097 N N . ASN B 1 287 ? -7.246 -21.406 -12.273 1 89.69 287 ASN B N 1
ATOM 5098 C CA . ASN B 1 287 ? -6.141 -21.984 -11.523 1 89.69 287 ASN B CA 1
ATOM 5099 C C . ASN B 1 287 ? -6.309 -21.781 -10.023 1 89.69 287 ASN B C 1
ATOM 5101 O O . ASN B 1 287 ? -5.965 -22.656 -9.227 1 89.69 287 ASN B O 1
ATOM 5105 N N . VAL B 1 288 ? -6.848 -20.625 -9.688 1 91.31 288 VAL B N 1
ATOM 5106 C CA . VAL B 1 288 ? -7.156 -20.375 -8.289 1 91.31 288 VAL B CA 1
ATOM 5107 C C . VAL B 1 288 ? -8.234 -21.344 -7.812 1 91.31 288 VAL B C 1
ATOM 5109 O O . VAL B 1 288 ? -8.141 -21.906 -6.719 1 91.31 288 VAL B O 1
ATOM 5112 N N . ALA B 1 289 ? -9.234 -21.562 -8.633 1 93.56 289 ALA B N 1
ATOM 5113 C CA . ALA B 1 289 ? -10.312 -22.484 -8.305 1 93.56 289 ALA B CA 1
ATOM 5114 C C . ALA B 1 289 ? -9.781 -23.891 -8.078 1 93.56 289 ALA B C 1
ATOM 5116 O O . ALA B 1 289 ? -10.141 -24.547 -7.098 1 93.56 289 ALA B O 1
ATOM 5117 N N . LEU B 1 290 ? -8.898 -24.312 -8.945 1 92.19 290 LEU B N 1
ATOM 5118 C CA . LEU B 1 290 ? -8.328 -25.656 -8.844 1 92.19 290 LEU B CA 1
ATOM 5119 C C . LEU B 1 290 ? -7.547 -25.812 -7.543 1 92.19 290 LEU B C 1
ATOM 5121 O O . LEU B 1 290 ? -7.664 -26.844 -6.863 1 92.19 290 LEU B O 1
ATOM 5125 N N . LYS B 1 291 ? -6.82 -24.797 -7.223 1 87.81 291 LYS B N 1
ATOM 5126 C CA . LYS B 1 291 ? -6.051 -24.828 -5.98 1 87.81 291 LYS B CA 1
ATOM 5127 C C . LYS B 1 291 ? -6.973 -24.906 -4.766 1 87.81 291 LYS B C 1
ATOM 5129 O O . LYS B 1 291 ? -6.719 -25.672 -3.834 1 87.81 291 LYS B O 1
ATOM 5134 N N . LEU B 1 292 ? -7.988 -24.156 -4.812 1 88.81 292 LEU B N 1
ATOM 5135 C CA . LEU B 1 292 ? -8.922 -24.094 -3.691 1 88.81 292 LEU B CA 1
ATOM 5136 C C . LEU B 1 292 ? -9.703 -25.391 -3.561 1 88.81 292 LEU B C 1
ATOM 5138 O O . LEU B 1 292 ? -9.906 -25.891 -2.451 1 88.81 292 LEU B O 1
ATOM 5142 N N . ILE B 1 293 ? -10.125 -25.953 -4.676 1 91 293 ILE B N 1
ATOM 5143 C CA . ILE B 1 293 ? -10.883 -27.203 -4.668 1 91 293 ILE B CA 1
ATOM 5144 C C . ILE B 1 293 ? -10.023 -28.328 -4.105 1 91 293 ILE B C 1
ATOM 5146 O O . ILE B 1 293 ? -10.516 -29.203 -3.389 1 91 293 ILE B O 1
ATOM 5150 N N . GLY B 1 294 ? -8.758 -28.219 -4.457 1 87.81 294 GLY B N 1
ATOM 5151 C CA . GLY B 1 294 ? -7.828 -29.219 -3.959 1 87.81 294 GLY B CA 1
ATOM 5152 C C . GLY B 1 294 ? -7.711 -29.234 -2.447 1 87.81 294 GLY B C 1
ATOM 5153 O O . GLY B 1 294 ? -7.414 -30.266 -1.847 1 87.81 294 GLY B O 1
ATOM 5154 N N . ARG B 1 295 ? -8.031 -28.219 -1.846 1 82.81 295 ARG B N 1
ATOM 5155 C CA . ARG B 1 295 ? -7.883 -28.062 -0.4 1 82.81 295 ARG B CA 1
ATOM 5156 C C . ARG B 1 295 ? -9.148 -28.516 0.326 1 82.81 295 ARG B C 1
ATOM 5158 O O . ARG B 1 295 ? -9.156 -28.656 1.55 1 82.81 295 ARG B O 1
ATOM 5165 N N . ILE B 1 296 ? -10.18 -28.688 -0.45 1 84.69 296 ILE B N 1
ATOM 5166 C CA . ILE B 1 296 ? -11.461 -29.047 0.151 1 84.69 296 ILE B CA 1
ATOM 5167 C C . ILE B 1 296 ? -11.43 -30.531 0.556 1 84.69 296 ILE B C 1
ATOM 5169 O O . ILE B 1 296 ? -11.055 -31.391 -0.241 1 84.69 296 ILE B O 1
ATOM 5173 N N . LYS B 1 297 ? -11.789 -30.781 1.794 1 78.94 297 LYS B N 1
ATOM 5174 C CA . LYS B 1 297 ? -11.734 -32.156 2.326 1 78.94 297 LYS B CA 1
ATOM 5175 C C . LYS B 1 297 ? -13.07 -32.844 2.141 1 78.94 297 LYS B C 1
ATOM 5177 O O . LYS B 1 297 ? -13.109 -34.062 1.93 1 78.94 297 LYS B O 1
ATOM 5182 N N . HIS B 1 298 ? -14.164 -32.062 2.223 1 80.88 298 HIS B N 1
ATOM 5183 C CA . HIS B 1 298 ? -15.492 -32.688 2.152 1 80.88 298 HIS B CA 1
ATOM 5184 C C . HIS B 1 298 ? -16.266 -32.188 0.933 1 80.88 298 HIS B C 1
ATOM 5186 O O . HIS B 1 298 ? -16.328 -30.984 0.687 1 80.88 298 HIS B O 1
ATOM 5192 N N . SER B 1 299 ? -16.906 -33.062 0.284 1 78.81 299 SER B N 1
ATOM 5193 C CA . SER B 1 299 ? -17.594 -32.781 -0.974 1 78.81 299 SER B CA 1
ATOM 5194 C C . SER B 1 299 ? -18.828 -31.906 -0.75 1 78.81 299 SER B C 1
ATOM 5196 O O . SER B 1 299 ? -19.234 -31.141 -1.637 1 78.81 299 SER B O 1
ATOM 5198 N N . TRP B 1 300 ? -19.453 -32.031 0.422 1 75.69 300 TRP B N 1
ATOM 5199 C CA . TRP B 1 300 ? -20.703 -31.312 0.656 1 75.69 300 TRP B CA 1
ATOM 5200 C C . TRP B 1 300 ? -20.484 -29.812 0.664 1 75.69 300 TRP B C 1
ATOM 5202 O O . TRP B 1 300 ? -21.438 -29.031 0.592 1 75.69 300 TRP B O 1
ATOM 5212 N N . MET B 1 301 ? -19.297 -29.391 0.653 1 77.75 301 MET B N 1
ATOM 5213 C CA . MET B 1 301 ? -18.984 -27.969 0.651 1 77.75 301 MET B CA 1
ATOM 5214 C C . MET B 1 301 ? -19.125 -27.375 -0.751 1 77.75 301 MET B C 1
ATOM 5216 O O . MET B 1 301 ? -19.203 -26.156 -0.914 1 77.75 301 MET B O 1
ATOM 5220 N N . LEU B 1 302 ? -19.297 -28.219 -1.669 1 82.12 302 LEU B N 1
ATOM 5221 C CA . LEU B 1 302 ? -19.203 -27.75 -3.049 1 82.12 302 LEU B CA 1
ATOM 5222 C C . LEU B 1 302 ? -20.578 -27.766 -3.721 1 82.12 302 LEU B C 1
ATOM 5224 O O . LEU B 1 302 ? -20.703 -27.312 -4.859 1 82.12 302 LEU B O 1
ATOM 5228 N N . TYR B 1 303 ? -21.5 -28.203 -3.078 1 76.94 303 TYR B N 1
ATOM 5229 C CA . TYR B 1 303 ? -22.828 -28.188 -3.691 1 76.94 303 TYR B CA 1
ATOM 5230 C C . TYR B 1 303 ? -23.922 -28.188 -2.629 1 76.94 303 TYR B C 1
ATOM 5232 O O . TYR B 1 303 ? -23.688 -28.625 -1.496 1 76.94 303 TYR B O 1
ATOM 5240 N N . THR B 1 304 ? -24.844 -27.375 -2.834 1 74.31 304 THR B N 1
ATOM 5241 C CA . THR B 1 304 ? -26.062 -27.391 -2.027 1 74.31 304 THR B CA 1
ATOM 5242 C C . THR B 1 304 ? -27.25 -27.922 -2.84 1 74.31 304 THR B C 1
ATOM 5244 O O . THR B 1 304 ? -27.109 -28.188 -4.035 1 74.31 304 THR B O 1
ATOM 5247 N N . ASP B 1 305 ? -28.25 -28.172 -2.027 1 65.25 305 ASP B N 1
ATOM 5248 C CA . ASP B 1 305 ? -29.453 -28.688 -2.678 1 65.25 305 ASP B CA 1
ATOM 5249 C C . ASP B 1 305 ? -29.953 -27.703 -3.744 1 65.25 305 ASP B C 1
ATOM 5251 O O . ASP B 1 305 ? -30.672 -28.109 -4.672 1 65.25 305 ASP B O 1
ATOM 5255 N N . LYS B 1 306 ? -29.453 -26.547 -3.732 1 74.06 306 LYS B N 1
ATOM 5256 C CA . LYS B 1 306 ? -29.984 -25.531 -4.633 1 74.06 306 LYS B CA 1
ATOM 5257 C C . LYS B 1 306 ? -29.016 -25.234 -5.766 1 74.06 306 LYS B C 1
ATOM 5259 O O . LYS B 1 306 ? -29.422 -24.891 -6.875 1 74.06 306 LYS B O 1
ATOM 5264 N N . LEU B 1 307 ? -27.875 -25.328 -5.516 1 82.5 307 LEU B N 1
ATOM 5265 C CA . LEU B 1 307 ? -26.906 -24.891 -6.516 1 82.5 307 LEU B CA 1
ATOM 5266 C C . LEU B 1 307 ? -25.562 -25.547 -6.273 1 82.5 307 LEU B C 1
ATOM 5268 O O . LEU B 1 307 ? -25.078 -25.609 -5.137 1 82.5 307 LEU B O 1
ATOM 5272 N N . SER B 1 308 ? -25.094 -26.234 -7.25 1 87.94 308 SER B N 1
ATOM 5273 C CA . SER B 1 308 ? -23.766 -26.812 -7.16 1 87.94 308 SER B CA 1
ATOM 5274 C C . SER B 1 308 ? -22.719 -25.938 -7.844 1 87.94 308 SER B C 1
ATOM 5276 O O . SER B 1 308 ? -23.062 -25.078 -8.656 1 87.94 308 SER B O 1
ATOM 5278 N N . MET B 1 309 ? -21.469 -26.156 -7.523 1 91.75 309 MET B N 1
ATOM 5279 C CA . MET B 1 309 ? -20.375 -25.375 -8.117 1 91.75 309 MET B CA 1
ATOM 5280 C C . MET B 1 309 ? -20.266 -25.641 -9.617 1 91.75 309 MET B C 1
ATOM 5282 O O . MET B 1 309 ? -19.734 -24.828 -10.359 1 91.75 309 MET B O 1
ATOM 5286 N N . LEU B 1 310 ? -20.828 -26.766 -10.016 1 93.12 310 LEU B N 1
ATOM 5287 C CA . LEU B 1 310 ? -20.875 -27.047 -11.445 1 93.12 310 LEU B CA 1
ATOM 5288 C C . LEU B 1 310 ? -21.859 -26.141 -12.164 1 93.12 310 LEU B C 1
ATOM 5290 O O . LEU B 1 310 ? -21.625 -25.719 -13.297 1 93.12 310 LEU B O 1
ATOM 5294 N N . HIS B 1 311 ? -22.938 -25.859 -11.469 1 90.94 311 HIS B N 1
ATOM 5295 C CA . HIS B 1 311 ? -23.906 -24.922 -12.016 1 90.94 311 HIS B CA 1
ATOM 5296 C C . HIS B 1 311 ? -23.297 -23.531 -12.18 1 90.94 311 HIS B C 1
ATOM 5298 O O . HIS B 1 311 ? -23.5 -22.875 -13.203 1 90.94 311 HIS B O 1
ATOM 5304 N N . VAL B 1 312 ? -22.547 -23.172 -11.148 1 90.62 312 VAL B N 1
ATOM 5305 C CA . VAL B 1 312 ? -21.891 -21.875 -11.164 1 90.62 312 VAL B CA 1
ATOM 5306 C C . VAL B 1 312 ? -20.906 -21.797 -12.328 1 90.62 312 VAL B C 1
ATOM 5308 O O . VAL B 1 312 ? -20.875 -20.812 -13.07 1 90.62 312 VAL B O 1
ATOM 5311 N N . LEU B 1 313 ? -20.094 -22.828 -12.469 1 93.5 313 LEU B N 1
ATOM 5312 C CA . LEU B 1 313 ? -19.125 -22.891 -13.555 1 93.5 313 LEU B CA 1
ATOM 5313 C C . LEU B 1 313 ? -19.828 -22.797 -14.914 1 93.5 313 LEU B C 1
ATOM 5315 O O . LEU B 1 313 ? -19.422 -22.016 -15.773 1 93.5 313 LEU B O 1
ATOM 5319 N N . ALA B 1 314 ? -20.891 -23.531 -15.07 1 91.25 314 ALA B N 1
ATOM 5320 C CA . ALA B 1 314 ? -21.609 -23.578 -16.344 1 91.25 314 ALA B CA 1
ATOM 5321 C C . ALA B 1 314 ? -22.266 -22.234 -16.656 1 91.25 314 ALA B C 1
ATOM 5323 O O . ALA B 1 314 ? -22.312 -21.812 -17.812 1 91.25 314 ALA B O 1
ATOM 5324 N N . ARG B 1 315 ? -22.656 -21.578 -15.68 1 89.12 315 ARG B N 1
ATOM 5325 C CA . ARG B 1 315 ? -23.344 -20.312 -15.852 1 89.12 315 ARG B CA 1
ATOM 5326 C C . ARG B 1 315 ? -22.375 -19.188 -16.156 1 89.12 315 ARG B C 1
ATOM 5328 O O . ARG B 1 315 ? -22.656 -18.328 -17 1 89.12 315 ARG B O 1
ATOM 5335 N N . GLU B 1 316 ? -21.266 -19.188 -15.484 1 89.69 316 GLU B N 1
ATOM 5336 C CA . GLU B 1 316 ? -20.375 -18.031 -15.492 1 89.69 316 GLU B CA 1
ATOM 5337 C C . GLU B 1 316 ? -19.266 -18.188 -16.516 1 89.69 316 GLU B C 1
ATOM 5339 O O . GLU B 1 316 ? -18.688 -17.203 -16.984 1 89.69 316 GLU B O 1
ATOM 5344 N N . ALA B 1 317 ? -18.906 -19.375 -16.906 1 92.12 317 ALA B N 1
ATOM 5345 C CA . ALA B 1 317 ? -17.766 -19.609 -17.781 1 92.12 317 ALA B CA 1
ATOM 5346 C C . ALA B 1 317 ? -18.016 -19.078 -19.188 1 92.12 317 ALA B C 1
ATOM 5348 O O . ALA B 1 317 ? -18.969 -19.5 -19.844 1 92.12 317 ALA B O 1
ATOM 5349 N N . PRO B 1 318 ? -17.281 -18.094 -19.547 1 91.5 318 PRO B N 1
ATOM 5350 C CA . PRO B 1 318 ? -17.438 -17.609 -20.922 1 91.5 318 PRO B CA 1
ATOM 5351 C C . PRO B 1 318 ? -17.109 -18.656 -21.969 1 91.5 318 PRO B C 1
ATOM 5353 O O . PRO B 1 318 ? -16.141 -19.422 -21.812 1 91.5 318 PRO B O 1
ATOM 5356 N N . PRO B 1 319 ? -17.875 -18.453 -23.031 1 88.31 319 PRO B N 1
ATOM 5357 C CA . PRO B 1 319 ? -17.625 -19.406 -24.109 1 88.31 319 PRO B CA 1
ATOM 5358 C C . PRO B 1 319 ? -16.234 -19.234 -24.719 1 88.31 319 PRO B C 1
ATOM 5360 O O . PRO B 1 319 ? -15.758 -18.109 -24.891 1 88.31 319 PRO B O 1
ATOM 5363 N N . ASP B 1 320 ? -15.422 -20.188 -24.938 1 87.06 320 ASP B N 1
ATOM 5364 C CA . ASP B 1 320 ? -14.172 -20.281 -25.672 1 87.06 320 ASP B CA 1
ATOM 5365 C C . ASP B 1 320 ? -13 -19.719 -24.875 1 87.06 320 ASP B C 1
ATOM 5367 O O . ASP B 1 320 ? -11.906 -19.531 -25.406 1 87.06 320 ASP B O 1
ATOM 5371 N N . TYR B 1 321 ? -13.414 -19.312 -23.688 1 90.12 321 TYR B N 1
ATOM 5372 C CA . TYR B 1 321 ? -12.32 -18.844 -22.844 1 90.12 321 TYR B CA 1
ATOM 5373 C C . TYR B 1 321 ? -11.68 -20 -22.094 1 90.12 321 TYR B C 1
ATOM 5375 O O . TYR B 1 321 ? -12.289 -20.562 -21.172 1 90.12 321 TYR B O 1
ATOM 5383 N N . LEU B 1 322 ? -10.438 -20.344 -22.453 1 89.62 322 LEU B N 1
ATOM 5384 C CA . LEU B 1 322 ? -9.648 -21.406 -21.844 1 89.62 322 LEU B CA 1
ATOM 5385 C C . LEU B 1 322 ? -10.477 -22.672 -21.672 1 89.62 322 LEU B C 1
ATOM 5387 O O . LEU B 1 322 ? -10.648 -23.156 -20.562 1 89.62 322 LEU B O 1
ATOM 5391 N N . PRO B 1 323 ? -10.938 -23.203 -22.719 1 91.12 323 PRO B N 1
ATOM 5392 C CA . PRO B 1 323 ? -11.836 -24.359 -22.656 1 91.12 323 PRO B CA 1
ATOM 5393 C C . PRO B 1 323 ? -11.211 -25.562 -21.938 1 91.12 323 PRO B C 1
ATOM 5395 O O . PRO B 1 323 ? -11.906 -26.281 -21.203 1 91.12 323 PRO B O 1
ATOM 5398 N N . GLU B 1 324 ? -9.945 -25.75 -22.062 1 88.44 324 GLU B N 1
ATOM 5399 C CA . GLU B 1 324 ? -9.281 -26.891 -21.422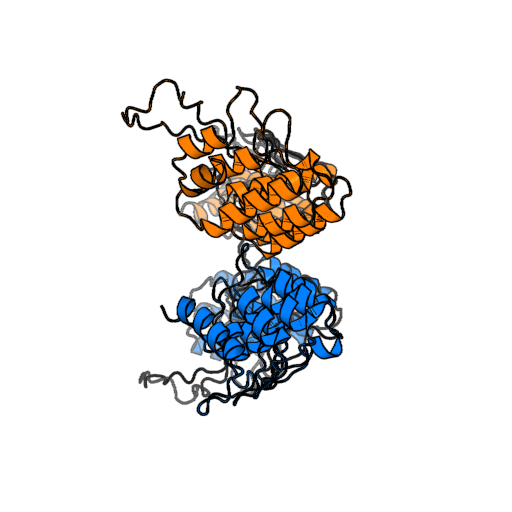 1 88.44 324 GLU B CA 1
ATOM 5400 C C . GLU B 1 324 ? -9.312 -26.766 -19.906 1 88.44 324 GLU B C 1
ATOM 5402 O O . GLU B 1 324 ? -9.523 -27.766 -19.203 1 88.44 324 GLU B O 1
ATOM 5407 N N . LEU B 1 325 ? -9.156 -25.547 -19.453 1 90.75 325 LEU B N 1
ATOM 5408 C CA . LEU B 1 325 ? -9.164 -25.328 -18.016 1 90.75 325 LEU B CA 1
ATOM 5409 C C . LEU B 1 325 ? -10.578 -25.453 -17.453 1 90.75 325 LEU B C 1
ATOM 5411 O O . LEU B 1 325 ? -10.766 -25.891 -16.328 1 90.75 325 LEU B O 1
ATOM 5415 N N . GLN B 1 326 ? -11.555 -25.031 -18.234 1 94.12 326 GLN B N 1
ATOM 5416 C CA . GLN B 1 326 ? -12.938 -25.172 -17.812 1 94.12 326 GLN B CA 1
ATOM 5417 C C . GLN B 1 326 ? -13.297 -26.641 -17.578 1 94.12 326 GLN B C 1
ATOM 5419 O O . GLN B 1 326 ? -13.914 -26.984 -16.562 1 94.12 326 GLN B O 1
ATOM 5424 N N . VAL B 1 327 ? -12.836 -27.453 -18.484 1 93.94 327 VAL B N 1
ATOM 5425 C CA . VAL B 1 327 ? -13.102 -28.891 -18.391 1 93.94 327 VAL B CA 1
ATOM 5426 C C . VAL B 1 327 ? -12.344 -29.469 -17.203 1 93.94 327 VAL B C 1
ATOM 5428 O O . VAL B 1 327 ? -12.875 -30.328 -16.484 1 93.94 327 VAL B O 1
ATOM 5431 N N . LYS B 1 328 ? -11.148 -29.031 -17.016 1 92.69 328 LYS B N 1
ATOM 5432 C CA . LYS B 1 328 ? -10.344 -29.516 -15.898 1 92.69 328 LYS B CA 1
ATOM 5433 C C . LYS B 1 328 ? -11.008 -29.188 -14.562 1 92.69 328 LYS B C 1
ATOM 5435 O O . LYS B 1 328 ? -10.984 -30 -13.641 1 92.69 328 LYS B O 1
ATOM 5440 N N . VAL B 1 329 ? -11.547 -28 -14.461 1 94.94 329 VAL B N 1
ATOM 5441 C CA . VAL B 1 329 ? -12.242 -27.594 -13.242 1 94.94 329 VAL B CA 1
ATOM 5442 C C . VAL B 1 329 ? -13.469 -28.469 -13.023 1 94.94 329 VAL B C 1
ATOM 5444 O O . VAL B 1 329 ? -13.719 -28.938 -11.914 1 94.94 329 VAL B O 1
ATOM 5447 N N . ALA B 1 330 ? -14.258 -28.688 -14.086 1 94.75 330 ALA B N 1
ATOM 5448 C CA . ALA B 1 330 ? -15.445 -29.531 -14 1 94.75 330 ALA B CA 1
ATOM 5449 C C . ALA B 1 330 ? -15.078 -30.938 -13.562 1 94.75 330 ALA B C 1
ATOM 5451 O O . ALA B 1 330 ? -15.742 -31.516 -12.688 1 94.75 330 ALA B O 1
ATOM 5452 N N . GLN B 1 331 ? -14.031 -31.453 -14.172 1 94.88 331 GLN B N 1
ATOM 5453 C CA . GLN B 1 331 ? -13.562 -32.812 -13.844 1 94.88 331 GLN B CA 1
ATOM 5454 C C . GLN B 1 331 ? -13.133 -32.875 -12.383 1 94.88 331 GLN B C 1
ATOM 5456 O O . GLN B 1 331 ? -13.438 -33.875 -11.695 1 94.88 331 GLN B O 1
ATOM 5461 N N . PHE B 1 332 ? -12.43 -31.891 -11.984 1 93.81 332 PHE B N 1
ATOM 5462 C CA . PHE B 1 332 ? -11.93 -31.875 -10.617 1 93.81 332 PHE B CA 1
ATOM 5463 C C . PHE B 1 332 ? -13.086 -31.797 -9.625 1 93.81 332 PHE B C 1
ATOM 5465 O O . PHE B 1 332 ? -13.055 -32.438 -8.578 1 93.81 332 PHE B O 1
ATOM 5472 N N . LEU B 1 333 ? -14.07 -31.016 -9.938 1 94.25 333 LEU B N 1
ATOM 5473 C CA . LEU B 1 333 ? -15.25 -30.922 -9.086 1 94.25 333 LEU B CA 1
ATOM 5474 C C . LEU B 1 333 ? -15.961 -32.25 -8.984 1 94.25 333 LEU B C 1
ATOM 5476 O O . LEU B 1 333 ? -16.391 -32.656 -7.898 1 94.25 333 LEU B O 1
ATOM 5480 N N . ILE B 1 334 ? -16.047 -32.969 -10.039 1 93.12 334 ILE B N 1
ATOM 5481 C CA . ILE B 1 334 ? -16.703 -34.281 -10.07 1 93.12 334 ILE B CA 1
ATOM 5482 C C . ILE B 1 334 ? -15.891 -35.281 -9.266 1 93.12 334 ILE B C 1
ATOM 5484 O O . ILE B 1 334 ? -16.453 -36.094 -8.516 1 93.12 334 ILE B O 1
ATOM 5488 N N . GLU B 1 335 ? -14.609 -35.188 -9.453 1 92.5 335 GLU B N 1
ATOM 5489 C CA . GLU B 1 335 ? -13.727 -36.094 -8.711 1 92.5 335 GLU B CA 1
ATOM 5490 C C . GLU B 1 335 ? -13.852 -35.875 -7.207 1 92.5 335 GLU B C 1
ATOM 5492 O O . GLU B 1 335 ? -13.68 -36.812 -6.422 1 92.5 335 GLU B O 1
ATOM 5497 N N . LYS B 1 336 ? -14.133 -34.656 -6.824 1 91.19 336 LYS B N 1
ATOM 5498 C CA . LYS B 1 336 ? -14.266 -34.312 -5.41 1 91.19 336 LYS B CA 1
ATOM 5499 C C . LYS B 1 336 ? -15.641 -34.719 -4.875 1 91.19 336 LYS B C 1
ATOM 5501 O O . LYS B 1 336 ? -15.898 -34.594 -3.676 1 91.19 336 LYS B O 1
ATOM 5506 N N . GLY B 1 337 ? -16.531 -35.125 -5.82 1 88.12 337 GLY B N 1
ATOM 5507 C CA . GLY B 1 337 ? -17.797 -35.688 -5.359 1 88.12 337 GLY B CA 1
ATOM 5508 C C . GLY B 1 337 ? -19 -34.875 -5.766 1 88.12 337 GLY B C 1
ATOM 5509 O O . GLY B 1 337 ? -20.125 -35.156 -5.367 1 88.12 337 GLY B O 1
ATOM 5510 N N . VAL B 1 338 ? -18.828 -33.812 -6.484 1 91.06 338 VAL B N 1
ATOM 5511 C CA . VAL B 1 338 ? -19.969 -33.031 -6.941 1 91.06 338 VAL B CA 1
ATOM 5512 C C . VAL B 1 338 ? -20.719 -33.812 -8.031 1 91.06 338 VAL B C 1
ATOM 5514 O O . VAL B 1 338 ? -20.125 -34.188 -9.047 1 91.06 338 VAL B O 1
ATOM 5517 N N . PRO B 1 339 ? -21.969 -34.031 -7.852 1 88.25 339 PRO B N 1
ATOM 5518 C CA . PRO B 1 339 ? -22.719 -34.781 -8.844 1 88.25 339 PRO B CA 1
ATOM 5519 C C . PRO B 1 339 ? -22.922 -34 -10.148 1 88.25 339 PRO B C 1
ATOM 5521 O O . PRO B 1 339 ? -23.453 -32.906 -10.133 1 88.25 339 PRO B O 1
ATOM 5524 N N . PRO B 1 340 ? -22.547 -34.562 -11.258 1 87.88 340 PRO B N 1
ATOM 5525 C CA . PRO B 1 340 ? -22.688 -33.875 -12.547 1 87.88 340 PRO B CA 1
ATOM 5526 C C . PRO B 1 340 ? -24.141 -33.719 -12.969 1 87.88 340 PRO B C 1
ATOM 5528 O O . PRO B 1 340 ? -24.469 -32.844 -13.773 1 87.88 340 PRO B O 1
ATOM 5531 N N . MET B 1 341 ? -25.016 -34.594 -12.43 1 83.69 341 MET B N 1
ATOM 5532 C CA . MET B 1 341 ? -26.406 -34.562 -12.844 1 83.69 341 MET B CA 1
ATOM 5533 C C . MET B 1 341 ? -27.266 -33.844 -11.812 1 83.69 341 MET B C 1
ATOM 5535 O O . MET B 1 341 ? -28.484 -33.969 -11.805 1 83.69 341 MET B O 1
ATOM 5539 N N . SER B 1 342 ? -26.578 -33.062 -11.039 1 83.12 342 SER B N 1
ATOM 5540 C CA . SER B 1 342 ? -27.312 -32.312 -10.039 1 83.12 342 SER B CA 1
ATOM 5541 C C . SER B 1 342 ? -28.25 -31.312 -10.695 1 83.12 342 SER B C 1
ATOM 5543 O O . SER B 1 342 ? -27.953 -30.781 -11.766 1 83.12 342 SER B O 1
ATOM 5545 N N . GLN B 1 343 ? -29.438 -31.141 -10.102 1 83.62 343 GLN B N 1
ATOM 5546 C CA . GLN B 1 343 ? -30.422 -30.172 -10.57 1 83.62 343 GLN B CA 1
ATOM 5547 C C . GLN B 1 343 ? -30.609 -29.047 -9.555 1 83.62 343 GLN B C 1
ATOM 5549 O O . GLN B 1 343 ? -30.422 -29.25 -8.359 1 83.62 343 GLN B O 1
ATOM 5554 N N . ASP B 1 344 ? -30.797 -27.891 -10.07 1 82 344 ASP B N 1
ATOM 5555 C CA . ASP B 1 344 ? -31.031 -26.75 -9.172 1 82 344 ASP B CA 1
ATOM 5556 C C . ASP B 1 344 ? -32.438 -26.797 -8.602 1 82 344 ASP B C 1
ATOM 5558 O O . ASP B 1 344 ? -33.156 -27.797 -8.742 1 82 344 ASP B O 1
ATOM 5562 N N . GLU B 1 345 ? -32.781 -25.75 -7.832 1 81.56 345 GLU B N 1
ATOM 5563 C CA . GLU B 1 345 ? -34.062 -25.688 -7.168 1 81.56 345 GLU B CA 1
ATOM 5564 C C . GLU B 1 345 ? -35.219 -25.688 -8.188 1 81.56 345 GLU B C 1
ATOM 5566 O O . GLU B 1 345 ? -36.344 -26.094 -7.871 1 81.56 345 GLU B O 1
ATOM 5571 N N . HIS B 1 346 ? -34.969 -25.312 -9.398 1 82.94 346 HIS B N 1
ATOM 5572 C CA . HIS B 1 346 ? -35.969 -25.234 -10.438 1 82.94 346 HIS B CA 1
ATOM 5573 C C . HIS B 1 346 ? -35.906 -26.453 -11.367 1 82.94 346 HIS B C 1
ATOM 5575 O O . HIS B 1 346 ? -36.625 -26.5 -12.375 1 82.94 346 HIS B O 1
ATOM 5581 N N . GLY B 1 347 ? -35.062 -27.391 -11.094 1 82.06 347 GLY B N 1
ATOM 5582 C CA . GLY B 1 347 ? -34.969 -28.609 -11.883 1 82.06 347 GLY B CA 1
ATOM 5583 C C . GLY B 1 347 ? -34.031 -28.469 -13.07 1 82.06 347 GLY B C 1
ATOM 5584 O O . GLY B 1 347 ? -33.969 -29.344 -13.93 1 82.06 347 GLY B O 1
ATOM 5585 N N . SER B 1 348 ? -33.375 -27.375 -13.117 1 87.56 348 SER B N 1
ATOM 5586 C CA . SER B 1 348 ? -32.438 -27.156 -14.219 1 87.56 348 SER B CA 1
ATOM 5587 C C . SER B 1 348 ? -31.109 -27.859 -13.961 1 87.56 348 SER B C 1
ATOM 5589 O O . SER B 1 348 ? -30.562 -27.766 -12.867 1 87.56 348 SER B O 1
ATOM 5591 N N . SER B 1 349 ? -30.703 -28.578 -14.969 1 88.31 349 SER B N 1
ATOM 5592 C CA . SER B 1 349 ? -29.453 -29.312 -14.852 1 88.31 349 SER B CA 1
ATOM 5593 C C . SER B 1 349 ? -28.266 -28.438 -15.219 1 88.31 349 SER B C 1
ATOM 5595 O O . SER B 1 349 ? -28.438 -27.328 -15.734 1 88.31 349 SER B O 1
ATOM 5597 N N . VAL B 1 350 ? -27.062 -28.938 -14.961 1 90.31 350 VAL B N 1
ATOM 5598 C CA . VAL B 1 350 ? -25.812 -28.25 -15.297 1 90.31 350 VAL B CA 1
ATOM 5599 C C . VAL B 1 350 ? -25.719 -28.078 -16.812 1 90.31 350 VAL B C 1
ATOM 5601 O O . VAL B 1 350 ? -25.25 -27.047 -17.297 1 90.31 350 VAL B O 1
ATOM 5604 N N . LEU B 1 351 ? -26.234 -29.047 -17.531 1 90.25 351 LEU B N 1
ATOM 5605 C CA . LEU B 1 351 ? -26.234 -2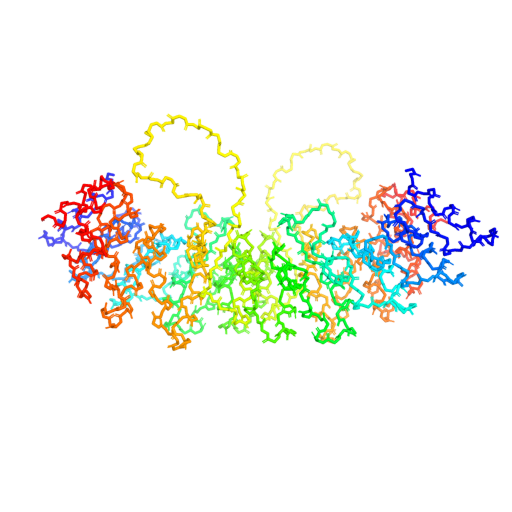9 -19 1 90.25 351 LEU B CA 1
ATOM 5606 C C . LEU B 1 351 ? -27.109 -27.875 -19.516 1 90.25 351 LEU B C 1
ATOM 5608 O O . LEU B 1 351 ? -26.766 -27.203 -20.484 1 90.25 351 LEU B O 1
ATOM 5612 N N . THR B 1 352 ? -28.188 -27.703 -18.828 1 89.38 352 THR B N 1
ATOM 5613 C CA . THR B 1 352 ? -29.094 -26.625 -19.188 1 89.38 352 THR B CA 1
ATOM 5614 C C . THR B 1 352 ? -28.406 -25.266 -19.031 1 89.38 352 THR B C 1
ATOM 5616 O O . THR B 1 352 ? -28.547 -24.391 -19.891 1 89.38 352 THR B O 1
ATOM 5619 N N . TYR B 1 353 ? -27.703 -25.141 -17.953 1 89.38 353 TYR B N 1
ATOM 5620 C CA . TYR B 1 353 ? -26.969 -23.906 -17.719 1 89.38 353 TYR B CA 1
ATOM 5621 C C . TYR B 1 353 ? -25.938 -23.672 -18.828 1 89.38 353 TYR B C 1
ATOM 5623 O O . TYR B 1 353 ? -25.812 -22.562 -19.344 1 89.38 353 TYR B O 1
ATOM 5631 N N . ALA B 1 354 ? -25.188 -24.656 -19.172 1 90.31 354 ALA B N 1
ATOM 5632 C CA . ALA B 1 354 ? -24.156 -24.562 -20.203 1 90.31 354 ALA B CA 1
ATOM 5633 C C . ALA B 1 354 ? -24.75 -24.234 -21.562 1 90.31 354 ALA B C 1
ATOM 5635 O O . ALA B 1 354 ? -24.172 -23.453 -22.328 1 90.31 354 ALA B O 1
ATOM 5636 N N . ALA B 1 355 ? -25.922 -24.75 -21.781 1 89.19 355 ALA B N 1
ATOM 5637 C CA . ALA B 1 355 ? -26.609 -24.516 -23.047 1 89.19 355 ALA B CA 1
ATOM 5638 C C . ALA B 1 355 ? -27.094 -23.062 -23.141 1 89.19 355 ALA B C 1
ATOM 5640 O O . ALA B 1 355 ? -26.969 -22.438 -24.188 1 89.19 355 ALA B O 1
ATOM 5641 N N . ILE B 1 356 ? -27.594 -22.656 -22.078 1 88.19 356 ILE B N 1
ATOM 5642 C CA . ILE B 1 356 ? -28.078 -21.281 -22.047 1 88.19 356 ILE B CA 1
ATOM 5643 C C . ILE B 1 356 ? -26.922 -20.312 -22.266 1 88.19 356 ILE B C 1
ATOM 5645 O O . ILE B 1 356 ? -27.062 -19.297 -22.953 1 88.19 356 ILE B O 1
ATOM 5649 N N . ASN B 1 357 ? -25.812 -20.672 -21.734 1 89 357 ASN B N 1
ATOM 5650 C CA . ASN B 1 357 ? -24.625 -19.844 -21.844 1 89 357 ASN B CA 1
ATOM 5651 C C . ASN B 1 357 ? -23.891 -20.078 -23.172 1 89 357 ASN B C 1
ATOM 5653 O O . ASN B 1 357 ? -22.875 -19.438 -23.453 1 89 357 ASN B O 1
ATOM 5657 N N . ARG B 1 358 ? -24.391 -20.922 -23.984 1 89.81 358 ARG B N 1
ATOM 5658 C CA . ARG B 1 358 ? -23.828 -21.266 -25.281 1 89.81 358 ARG B CA 1
ATOM 5659 C C . ARG B 1 358 ? -22.375 -21.703 -25.156 1 89.81 358 ARG B C 1
ATOM 5661 O O . ARG B 1 358 ? -21.531 -21.328 -25.969 1 89.81 358 ARG B O 1
ATOM 5668 N N . ASN B 1 359 ? -22.078 -22.328 -24.078 1 92.25 359 ASN B N 1
ATOM 5669 C CA . ASN B 1 359 ? -20.75 -22.891 -23.875 1 92.25 359 ASN B CA 1
ATOM 5670 C C . ASN B 1 359 ? -20.641 -24.312 -24.438 1 92.25 359 ASN B C 1
ATOM 5672 O O . ASN B 1 359 ? -20.906 -25.281 -23.734 1 92.25 359 ASN B O 1
ATOM 5676 N N . TYR B 1 360 ? -20.188 -24.406 -25.562 1 89.81 360 TYR B N 1
ATOM 5677 C CA . TYR B 1 360 ? -20.141 -25.688 -26.281 1 89.81 360 TYR B CA 1
ATOM 5678 C C . TYR B 1 360 ? -19.172 -26.656 -25.609 1 89.81 360 TYR B C 1
ATOM 5680 O O . TYR B 1 360 ? -19.406 -27.859 -25.594 1 89.81 360 TYR B O 1
ATOM 5688 N N . THR B 1 361 ? -18.156 -26.188 -25.125 1 91.38 361 THR B N 1
ATOM 5689 C CA . THR B 1 361 ? -17.141 -27.016 -24.469 1 91.38 361 THR B CA 1
ATOM 5690 C C . THR B 1 361 ? -17.734 -27.734 -23.281 1 91.38 361 THR B C 1
ATOM 5692 O O . THR B 1 361 ? -17.594 -28.953 -23.156 1 91.38 361 THR B O 1
ATOM 5695 N N . LEU B 1 362 ? -18.422 -27 -22.484 1 92.19 362 LEU B N 1
ATOM 5696 C CA . LEU B 1 362 ? -19 -27.609 -21.281 1 92.19 362 LEU B CA 1
ATOM 5697 C C . LEU B 1 362 ? -20.219 -28.453 -21.641 1 92.19 362 LEU B C 1
ATOM 5699 O O . LEU B 1 362 ? -20.5 -29.469 -20.984 1 92.19 362 LEU B O 1
ATOM 5703 N N . CYS B 1 363 ? -20.953 -28.047 -22.656 1 91 363 CYS B N 1
ATOM 5704 C CA . CYS B 1 363 ? -22.062 -28.859 -23.125 1 91 363 CYS B CA 1
ATOM 5705 C C . CYS B 1 363 ? -21.594 -30.234 -23.594 1 91 363 CYS B C 1
ATOM 5707 O O . CYS B 1 363 ? -22.203 -31.25 -23.266 1 91 363 CYS B O 1
ATOM 5709 N N . SER B 1 364 ? -20.5 -30.203 -24.297 1 91.81 364 SER B N 1
ATOM 5710 C CA . SER B 1 364 ? -19.922 -31.453 -24.797 1 91.81 364 SER B CA 1
ATOM 5711 C C . SER B 1 364 ? -19.391 -32.312 -23.641 1 91.81 364 SER B C 1
ATOM 5713 O O . SER B 1 364 ? -19.453 -33.531 -23.688 1 91.81 364 SER B O 1
ATOM 5715 N N . PHE B 1 365 ? -18.906 -31.688 -22.672 1 92.06 365 PHE B N 1
ATOM 5716 C CA . PHE B 1 365 ? -18.344 -32.406 -21.516 1 92.06 365 PHE B CA 1
ATOM 5717 C C . PHE B 1 365 ? -19.422 -33.062 -20.688 1 92.06 365 PHE B C 1
ATOM 5719 O O . PHE B 1 365 ? -19.25 -34.156 -20.203 1 92.06 365 PHE B O 1
ATOM 5726 N N . PHE B 1 366 ? -20.547 -32.375 -20.578 1 90 366 PHE B N 1
ATOM 5727 C CA . PHE B 1 366 ? -21.594 -32.906 -19.703 1 90 366 PHE B CA 1
ATOM 5728 C C . PHE B 1 366 ? -22.547 -33.781 -20.469 1 90 366 PHE B C 1
ATOM 5730 O O . PHE B 1 366 ? -23.422 -34.438 -19.875 1 90 366 PHE B O 1
ATOM 5737 N N . SER B 1 367 ? -22.469 -33.719 -21.781 1 84.5 367 SER B N 1
ATOM 5738 C CA . SER B 1 367 ? -23.297 -34.625 -22.594 1 84.5 367 SER B CA 1
ATOM 5739 C C . SER B 1 367 ? -22.719 -36.031 -22.656 1 84.5 367 SER B C 1
ATOM 5741 O O . SER B 1 367 ? -21.516 -36.219 -22.578 1 84.5 367 SER B O 1
#

Solvent-accessible surface area (backbone atoms only — not comparable to full-atom values): 39200 Å² total; per-residue (Å²): 112,73,57,70,46,48,51,54,50,50,53,48,38,58,72,65,68,44,70,59,67,49,55,40,89,87,51,36,39,30,59,59,34,51,45,31,41,66,55,38,95,60,30,51,61,50,49,48,53,44,47,74,76,62,32,63,55,71,48,53,27,75,54,36,42,31,28,59,31,34,29,36,39,57,52,66,51,50,54,52,52,80,64,62,52,60,51,50,43,46,72,72,62,38,66,69,78,49,50,26,78,53,42,37,32,33,70,41,22,68,57,47,32,89,96,40,78,81,59,57,67,71,44,31,50,38,69,60,49,50,64,62,51,70,81,48,54,60,73,64,62,61,48,43,27,75,60,37,43,26,44,60,33,39,26,18,37,18,30,10,32,57,41,37,48,56,49,56,72,62,46,90,62,67,64,52,52,24,72,78,51,30,22,22,48,27,35,3,53,73,66,63,22,61,56,23,28,50,40,38,47,73,74,64,41,69,60,82,43,45,25,56,45,76,59,67,83,62,78,70,71,81,69,76,70,83,61,63,71,84,65,56,76,65,70,81,55,52,56,70,38,42,35,52,33,52,39,59,70,67,45,42,34,40,57,49,53,51,47,54,50,50,48,63,65,58,74,62,43,72,62,45,56,37,51,46,33,51,28,21,38,66,66,67,28,55,54,45,24,48,55,50,56,67,66,55,87,57,40,72,64,48,39,50,81,50,49,35,55,60,39,49,38,27,55,49,46,57,57,84,57,59,52,69,54,54,51,50,48,52,50,51,43,40,74,54,58,42,65,77,80,45,43,30,77,84,63,48,36,30,51,53,34,8,54,73,47,60,17,60,65,58,32,59,68,70,96,110,72,55,69,47,48,50,56,49,50,51,48,38,57,72,65,68,45,70,60,66,49,56,41,89,87,50,36,39,29,58,59,34,51,44,31,42,66,55,36,96,59,30,51,63,50,48,49,52,44,47,75,73,62,32,63,56,69,47,52,28,76,54,36,42,30,27,60,30,36,30,38,40,56,53,67,51,52,53,50,52,82,63,63,52,59,50,50,44,47,72,71,62,37,68,68,79,49,49,25,77,52,41,38,34,33,69,40,21,68,58,45,32,88,95,39,78,81,58,56,66,72,44,31,50,39,69,59,50,50,64,63,50,69,82,51,55,60,74,64,62,61,49,41,27,74,60,37,41,28,42,58,32,38,27,17,37,18,30,10,32,55,41,38,48,56,50,57,72,62,46,91,62,64,66,53,52,24,74,77,51,31,22,23,48,28,35,4,53,74,67,64,21,60,55,22,29,50,40,36,48,73,74,63,41,70,61,86,42,46,26,54,46,74,58,67,80,62,78,68,71,80,68,76,70,82,61,66,72,82,65,58,77,63,71,76,57,52,55,71,40,42,34,54,33,53,41,58,71,68,45,43,33,40,58,50,52,52,47,54,52,50,40,68,66,58,71,74,31,66,63,46,51,39,50,46,33,51,27,20,38,67,64,67,28,55,53,45,23,49,57,49,56,68,67,55,86,58,42,72,64,49,37,50,81,50,50,34,55,61,39,50,39,27,55,48,46,56,58,84,57,58,53,70,56,53,50,51,48,53,50,50,43,41,73,54,58,42,64,78,80,46,44,30,78,84,64,48,35,29,53,52,34,8,53,74,47,60,17,61,66,57,32,58,65,71,95

Radius of gyration: 31.37 Å; Cα contacts (8 Å, |Δi|>4): 1189; chains: 2; bounding box: 74×90×58 Å

pLDDT: mean 85.92, std 15.54, range [33.19, 98.44]

Organism: Araneus ventricosus (NCBI:txid182803)

Sequence (734 aa):
MLNRKLGKIVQLLVHNKADVNDVDKKNKNTALHYVASVRAPNVLETGKVLLTAGADVNAVNDKLRTPLHLSVNSSKSDSDSTYAIEECLLGFGARLDALDCRHRIPLHYAFVKIGRPFDTDQIDPMELIVLLTGSMAKEIIEIPDQFGRTVLHYSAYRGATICVMQLSKSFSNLDAKDKDGNTAFGLAVKNGHFSSALMLLQSGANCVADVITPCQTIKKKDSNSWTWAQVKKTPEAPEKHTILQETLLKDWQGILYMMLDQLDTMKKELKGITIAVEASLRTFKYNVALKLIGRIKHSWMLYTDKLSMLHVLAREAPPDYLPELQVKVAQFLIEKGVPPMSQDEHGSSVLTYAAINRNYTLCSFFSMLNRKLGKIVQLLVHNKADVNDVDKKNKNTALHYVASVRAPNVLETGKVLLTAGADVNAVNDKLRTPLHLSVNSSKSDSDSTYAIEECLLGFGARLDALDCRHRIPLHYAFVKIGRPFDTDQIDPMELIVLLTGSMAKEIIEIPDQFGRTVLHYSAYRGATICVMQLSKSFSNLDAKDKDGNTAFGLAVKNGHFSSALMLLQSGANCVADVITPCQTIKKKDSNSWTWAQVKKTPEAPEKHTILQETLLKDWQGILYMMLDQLDTMKKELKGITIAVEASLRTFKYNVALKLIGRIKHSWMLYTDKLSMLHVLAREAPPDYLPELQVKVAQFLIEKGVPPMSQDEHGSSVLTYAAINRNYTLCSFFS

Secondary structure (DSSP, 8-state):
-HHHHHHHHHHHHHHTT--TT---TTT---HHHHHHHH--TTHHHHHHHHHHTT--TT---TT---HHHHHHHT---STT---HHHHHHHHTT--SS---TTS--GGGGGTSBTTBTT-------HHHHHHHHTT--HHHHT---TTS--HHHHHHHTT-HHHHHHHHHH-S-TT---TTS--HHHHHHHTT-HHHHHHHHHTT--SS-EEEE---------------TTS-------EEEEHHHHHHHHT-HHHHHHHHHHHHHTS--HHHHHHHHHHHHHTT-HHHHHHHHHH---GGGGB-SS-BHHHHHHHH--TTSSHHHHHHHHHHHHHTT--TT-B-TTS-BHHHHHHHTT-HHHHHHH-/-HHHHHHHHHHHHHHTT--TT---TTT---HHHHHHHH--TTHHHHHHHHHHTT--TT---TT---HHHHHHHT---STT---HHHHHHHHTT--SS---TTS--GGGGGTSBTTBTT-------HHHHHHHHTT--HHHHT---TTS--HHHHHHHTT-HHHHHHHHHH-S-TT---TTS--HHHHHHHTT-HHHHHHHHHTT--SS-EEEE---------------TTS-------EEEEHHHHHHHHT-HHHHHHHHHHHHHSSTTHHHHHHHHHHHHHTT-HHHHHHHHHT---GGGGB-SS-BHHHHHHHH--TTSSHHHHHHHHHHHHHTT--TT-B-TTS-BHHHHHHHTT-HHHHHHH-

InterPro domains:
  IPR002110 Ankyrin repeat [PF12796] (8-74)
  IPR002110 Ankyrin repeat [PF12796] (142-208)
  IPR002110 Ankyrin repeat [PS50088] (27-62)
  IPR002110 Ankyrin repeat [PS50088] (180-206)
  IPR002110 Ankyrin repeat [SM00248] (27-59)
  IPR002110 Ankyrin repeat [SM00248] (63-98)
  IPR002110 Ankyrin repeat [SM00248] (147-176)
  IPR002110 Ankyrin repeat [SM00248] (180-209)
  IPR002110 Ankyrin repeat [SM00248] (305-342)
  IPR036770 Ankyrin repeat-containing domain superfamily [G3DSA:1.25.40.20] (3-116)
  IPR036770 Ankyrin repeat-containing domain superfamily [G3DSA:1.25.40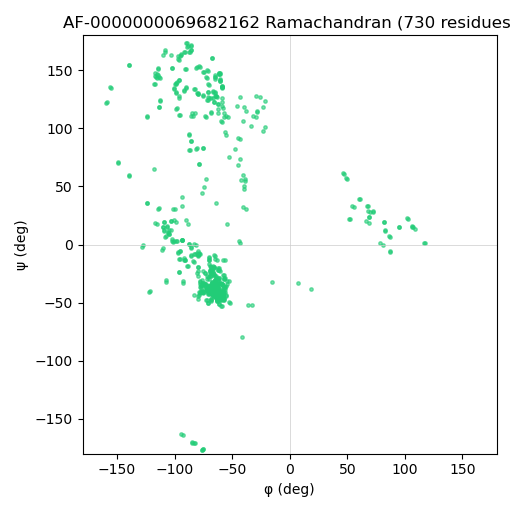.20] (126-366)
  IPR036770 Ankyrin repeat-containing domain superfamily [SSF48403] (8-206)
  IPR036770 Ankyrin repeat-containing domain superfamily [SSF48403] (142-362)

Nearest PDB structures (foldseek):
  7b4w-assembly1_A  TM=9.225E-01  e=6.196E-08  synthetic construct
  5hs0-assembly1_B-2  TM=9.117E-01  e=1.671E-07  synthetic construct
  5lea-assembly1_A  TM=3.773E-01  e=9.913E-12  synthetic construct
  6fpa-assembly1_A  TM=5.899E-01  e=3.198E-08  synthetic construct
  5lee-assembly1_A  TM=2.655E-01  e=2.402E-12  synthetic construct

Foldseek 3Di:
DVQVVLLVVLVVCLVVVHDQCQADPPWRDGSLLVLLQSVHPCSQVSNVSSVVSPHDQCRQINQGDGSLLRNLQNWDQDPPTDDNNNVVSVVSPHDQLRQTNQGDGSLLSNQQHPPCRQDQAAGANPVVNCSSCVPDDLVSQQGATNQQDGSLLRCLLNLNQVSNLVNLVSDPDQQRATNQQDGSLLNNLQSPNPNNNVSSVVSPYAQFGKRWDDPPPPPPDPPPPPDPVVVPPPPPPRPIDGSLLSCVLSVVVVVNVSNVVSVVPVVPPLPRLLSNLLSCLQNVVLVSNLVSLVVDDALCSAADLAGGVLLSNLQRPAAPDPLVSSLVSVVSNVVRPTDQQRAHPVRHGSLNNNVVNVHPSVNVSSD/DVQVVLLVVLVVCLVVVHDQCDADPPWRDGSLLVLLQSVHVCSQVSNVSSVVSPHDQCRQIPQQDGSLLRNLLNWDQDPPTDDNNNVVSVVSPHDQLRQTNQGDGSLLSNQQHPPCRQDQAAGANPVVNCSSCVPDDLVSQQGATNQQDGSLLRNLLNLNQVSNLVNLVSDPDQQRATNQFDGSLLNNLQSPNLNNNVSSVVSPYQQFGKRWDDPPPPVPDPPPPPDPPVVPPPPPPGPIDGSLLSCVLSVVVVVNVSNLVSLVPPVVNLQRLLSNLLSCLQNVVLVSNLVSLVVDDALCSADDLAGGVLLSNLQRPAAPDPLVSSLVSVVSNVVRPTDQQRAHPVRHGSLNNNVVNVRVSVNVSSD